Protein AF-A0A1V9Y8X6-F1 (afdb_monomer_lite)

Organism: NCBI:txid74557

Secondary structure (DSSP, 8-state):
------------------------EEPPHHHHHHHH-TTTS--SS-EEEEEE-TT-HHHHHHHHHHHHHHHHTTTTSEEEEEETTT-HHHHHHTT--SSSEEEEEETTEEEE--S--SHHHHHHHHHTGGGGS-EEEPPPP--HHHHHHHHHHHHHHHHHHHHHH-TTHHHHHHHHHHHHHHHS----GGG-EE----HHHHHHHTT----SSSTTTHHHHSGGGHHHHHHHHHHHHHHT-SEEE-S-TT-SGGGT--HHHHHHHHHHHHHHHHHHHHHTT-TT-EEEEEE--SS-TT-GGGPPPHHHHHHHHHHHHHHHTTT-SEEEEEEE-SHHHHHHHHHHHGGGT--EEEEEPBPTTSSBTTS--HHHHHHHHHHH-TTEEEEEEESS-HHHHHHHHHT--HHHHHHHHHTT-EEEEEE--BPPPPTT--STT-SSPPPB-TT--HHHHHHHHHHHHHTT--EEEE-TT--HHHHHHHHHHHHHT-

Radius of gyration: 29.27 Å; chains: 1; bounding box: 78×82×80 Å

InterPro domains:
  IPR003726 Homocysteine-binding domain [PF02574] (193-485)
  IPR003726 Homocysteine-binding domain [PS50970] (181-486)
  IPR013766 Thioredoxin domain [PF00085] (43-126)
  IPR013766 Thioredoxin domain [PS51352] (10-164)
  IPR017937 Thioredoxin, conserved site [PS00194] (48-66)
  IPR036249 Thioredoxin-like superfamily [SSF52833] (45-126)
  IPR036589 Homocysteine-binding domain superfamily [G3DSA:3.20.20.330] (180-484)
  IPR036589 Homocysteine-binding domain superfamily [SSF82282] (190-488)

Sequence (490 aa):
MQPHSSIYLRSVHTFAPLLSFIDIHAFLADSFEHLTQAATGATTGDWLVEFYAPWCGHCKHLAPVYEEVAQELHGSVNVAKVDVTAHATLGKRFDIKGFPTILFFHKGSMYEYSNSRTKEALVEYATGGYASGVKKAVPGVPTLFDGLNQHVQVVQKDLKTLLGTKKNALLQLIIFKFIKTMTSPVINYRDVLLLDGGTGEELMQLGLPDDRKTWSAYALVHPEYNDLVRQVHQSFFEAGSQYVTCNNYTVTAQSGFSDAEIEKYTKLAGAIAVESRAAAKTPNAKILGSLPPLTESYRPDLVLPAEKAVPVYTHIANALASYVDVFAAETMSCIREAIMAIDGVKHLNKPIFVSFTLGKDGALRSGESVDLAIRTVINHSTLVQGVLFNCCEPEIITTAFSNFSPELRNELKAKNVRWGAYANALTPVPEGWTLSGAETSQPLREDMTPESYIAYVDAWIQHGATLIGGCCAIGPKHIAAIRAFLASKN

Foldseek 3Di:
DDDDDDDDDDDDDDDDDDDDDLPQDEDDPVVCCVAQVLQVLPGPAKEKEWEAAPPDPVCVVLVVLLSVLSVVCPPPYHYYYYHCVNVVLVCVQVVPPDPGWIWIGHRQKIFTDDDDSGNVSSNVCRNPVSVVGDIDGRGDNCDPVNVVVVVVVVCVVVVVVQVVPDPCSVVVVVVVVVVCVVPQPDQQLVLAAEAEAALLVQLVVVPDDCPLLCSLLSLLVDVVNVVSLLVQLLLLVVLPHLEYEQSLQNLAVQSPDDLVSSLRSLLSSLVSNQVSCVVSVPVRRFYEYEDYQRHFLLCPVPHDDLVPLLVRLLSSCVSNLVRGQEYEHESHQDLRNQLSNCSSCVVSLHAYAYEAEADPVLARSVNHRPLCSLVSNVVSDLSHQEYEYEPFALVSRLVNLVPDDPVSVVVCVVSNHAYEYAYEQFDGDDPPDGSNPDPDDGHGNPCPDLVNVLVSVVSNSSSVHRYYYHYHPCGSNNSSSNVVVSVVVD

pLDDT: mean 83.46, std 19.53, range [22.91, 98.88]

Structure (mmCIF, N/CA/C/O backbone):
data_AF-A0A1V9Y8X6-F1
#
_entry.id   AF-A0A1V9Y8X6-F1
#
loop_
_atom_site.group_PDB
_atom_site.id
_atom_site.type_symbol
_atom_site.label_atom_id
_atom_site.label_alt_id
_atom_site.label_comp_id
_atom_site.label_asym_id
_atom_site.label_entity_id
_atom_site.label_seq_id
_atom_site.pdbx_PDB_ins_code
_atom_site.Cartn_x
_atom_site.Cartn_y
_atom_site.Cartn_z
_atom_site.occupancy
_atom_site.B_iso_or_equiv
_atom_site.auth_seq_id
_atom_site.auth_comp_id
_atom_site.auth_asym_id
_atom_site.auth_atom_id
_atom_site.pdbx_PDB_model_num
ATOM 1 N N . MET A 1 1 ? 42.277 59.947 19.082 1.00 41.97 1 MET A N 1
ATOM 2 C CA . MET A 1 1 ? 41.385 60.964 18.487 1.00 41.97 1 MET A CA 1
ATOM 3 C C . MET A 1 1 ? 40.638 60.329 17.331 1.00 41.97 1 MET A C 1
ATOM 5 O O . MET A 1 1 ? 41.209 60.238 16.259 1.00 41.97 1 MET A O 1
ATOM 9 N N . GLN A 1 2 ? 39.403 59.882 17.540 1.00 27.78 2 GLN A N 1
ATOM 10 C CA . GLN A 1 2 ? 38.395 59.865 16.481 1.00 27.78 2 GLN A CA 1
ATOM 11 C C . GLN A 1 2 ? 37.008 60.044 17.117 1.00 27.78 2 GLN A C 1
ATOM 13 O O . GLN A 1 2 ? 36.765 59.452 18.171 1.00 27.78 2 GLN A O 1
ATOM 18 N N . PRO A 1 3 ? 36.152 60.907 16.548 1.00 34.25 3 PRO A N 1
ATOM 19 C CA . PRO A 1 3 ? 34.876 61.289 17.133 1.00 34.25 3 PRO A CA 1
ATOM 20 C C . PRO A 1 3 ? 33.666 60.737 16.346 1.00 34.25 3 PRO A C 1
ATOM 22 O O . PRO A 1 3 ? 33.840 60.270 15.229 1.00 34.25 3 PRO A O 1
ATOM 25 N N . HIS A 1 4 ? 32.468 60.893 16.939 1.00 27.69 4 HIS A N 1
ATOM 26 C CA . HIS A 1 4 ? 31.128 61.085 16.329 1.00 27.69 4 HIS A CA 1
ATOM 27 C C . HIS A 1 4 ? 30.610 60.077 15.264 1.00 27.69 4 HIS A C 1
ATOM 29 O O . HIS A 1 4 ? 31.296 59.752 14.315 1.00 27.69 4 HIS A O 1
ATOM 35 N N . SER A 1 5 ? 29.347 59.632 15.210 1.00 25.14 5 SER A N 1
ATOM 36 C CA . SER A 1 5 ? 28.172 59.647 16.097 1.00 25.14 5 SER A CA 1
ATOM 37 C C . SER A 1 5 ? 26.983 58.972 15.365 1.00 25.14 5 SER A C 1
ATOM 39 O O . SER A 1 5 ? 26.833 59.184 14.169 1.00 25.14 5 SER A O 1
ATOM 41 N N . SER A 1 6 ? 26.101 58.308 16.133 1.00 23.86 6 SER A N 1
ATOM 42 C CA . SER A 1 6 ? 24.632 58.145 15.955 1.00 23.86 6 SER A CA 1
ATOM 43 C C . SER A 1 6 ? 24.027 57.239 14.850 1.00 23.86 6 SER A C 1
ATOM 45 O O . SER A 1 6 ? 24.286 57.436 13.670 1.00 23.86 6 SER A O 1
ATOM 47 N N . ILE A 1 7 ? 23.105 56.329 15.239 1.00 26.86 7 ILE A N 1
ATOM 48 C CA . ILE A 1 7 ? 21.626 56.384 15.015 1.00 26.86 7 ILE A CA 1
ATOM 49 C C . ILE A 1 7 ? 20.941 55.025 15.377 1.00 26.86 7 ILE A C 1
ATOM 51 O O . ILE A 1 7 ? 21.193 54.004 14.754 1.00 26.86 7 ILE A O 1
ATOM 55 N N . TYR A 1 8 ? 20.071 55.077 16.404 1.00 23.17 8 TYR A N 1
ATOM 56 C CA . TYR A 1 8 ? 18.757 54.427 16.678 1.00 23.17 8 TYR A CA 1
ATOM 57 C C . TYR A 1 8 ? 18.367 52.940 16.390 1.00 23.17 8 TYR A C 1
ATOM 59 O O . TYR A 1 8 ? 18.378 52.496 15.252 1.00 23.17 8 TYR A O 1
ATOM 67 N N . LEU A 1 9 ? 17.731 52.343 17.437 1.00 22.91 9 LEU A N 1
ATOM 68 C CA . LEU A 1 9 ? 16.597 51.361 17.511 1.00 22.91 9 LEU A CA 1
ATOM 69 C C . LEU A 1 9 ? 16.827 49.939 16.933 1.00 22.91 9 LEU A C 1
ATOM 71 O O . LEU A 1 9 ? 17.309 49.797 15.828 1.00 22.91 9 LEU A O 1
ATOM 75 N N . ARG A 1 10 ? 16.462 48.802 17.554 1.00 23.50 10 ARG A N 1
ATOM 76 C CA . ARG A 1 10 ? 15.373 48.437 18.483 1.00 23.50 10 ARG A CA 1
ATOM 77 C C . ARG A 1 10 ? 15.697 47.093 19.178 1.00 23.50 10 ARG A C 1
ATOM 79 O O . ARG A 1 10 ? 16.227 46.194 18.545 1.00 23.50 10 ARG A O 1
ATOM 86 N N . SER A 1 11 ? 15.277 46.989 20.441 1.00 25.45 11 SER A N 1
ATOM 87 C CA . SER A 1 11 ? 14.889 45.805 21.238 1.00 25.45 11 SER A CA 1
ATOM 88 C C . SER A 1 11 ? 15.494 44.422 20.924 1.00 25.45 11 SER A C 1
ATOM 90 O O . SER A 1 11 ? 15.042 43.738 20.010 1.00 25.45 11 SER A O 1
ATOM 92 N N . VAL A 1 12 ? 16.364 43.937 21.819 1.00 25.12 12 VAL A N 1
ATOM 93 C CA . VAL A 1 12 ? 16.477 42.503 22.133 1.00 25.12 12 VAL A CA 1
ATOM 94 C C . VAL A 1 12 ? 16.492 42.365 23.657 1.00 25.12 12 VAL A C 1
ATOM 96 O O . VAL A 1 12 ? 17.463 42.718 24.322 1.00 25.12 12 VAL A O 1
ATOM 99 N N . HIS A 1 13 ? 15.380 41.908 24.230 1.00 26.78 13 HIS A N 1
ATOM 100 C CA . HIS A 1 13 ? 15.375 41.324 25.567 1.00 26.78 13 HIS A CA 1
ATOM 101 C C . HIS A 1 13 ? 15.799 39.867 25.436 1.00 26.78 13 HIS A C 1
ATOM 103 O O . HIS A 1 13 ? 14.997 39.032 25.028 1.00 26.78 13 HIS A O 1
ATOM 109 N N . THR A 1 14 ? 17.034 39.556 25.815 1.00 26.22 14 THR A N 1
ATOM 110 C CA . THR A 1 14 ? 17.428 38.184 26.139 1.00 26.22 14 THR A CA 1
ATOM 111 C C . THR A 1 14 ? 18.335 38.176 27.360 1.00 26.22 14 THR A C 1
ATOM 113 O O . THR A 1 14 ? 19.474 38.625 27.306 1.00 26.22 14 THR A O 1
ATOM 116 N N . PHE A 1 15 ? 17.745 37.650 28.434 1.00 26.89 15 PHE A N 1
ATOM 117 C CA . PHE A 1 15 ? 18.320 36.753 29.433 1.00 26.89 15 PHE A CA 1
ATOM 118 C C . PHE A 1 15 ? 19.597 37.175 30.168 1.00 26.89 15 PHE A C 1
ATOM 120 O O . PHE A 1 15 ? 20.715 37.074 29.670 1.00 26.89 15 PHE A O 1
ATOM 127 N N . ALA A 1 16 ? 19.393 37.516 31.442 1.00 25.55 16 ALA A N 1
ATOM 128 C CA . ALA A 1 16 ? 20.394 37.347 32.482 1.00 25.55 16 ALA A CA 1
ATOM 129 C C . ALA A 1 16 ? 20.558 35.846 32.839 1.00 25.55 16 ALA A C 1
ATOM 131 O O . ALA A 1 16 ? 19.582 35.094 32.753 1.00 25.55 16 ALA A O 1
ATOM 132 N N . PRO A 1 17 ? 21.769 35.418 33.239 1.00 41.62 17 PRO A N 1
ATOM 133 C CA . PRO A 1 17 ? 22.137 34.028 33.501 1.00 41.62 17 PRO A CA 1
ATOM 134 C C . PRO A 1 17 ? 22.011 33.663 34.990 1.00 41.62 17 PRO A C 1
ATOM 136 O O . PRO A 1 17 ? 22.131 34.541 35.838 1.00 41.62 17 PRO A O 1
ATOM 139 N N . LEU A 1 18 ? 21.854 32.372 35.305 1.00 26.02 18 LEU A N 1
ATOM 140 C CA . LEU A 1 18 ? 22.734 31.596 36.202 1.00 26.02 18 LEU A CA 1
ATOM 141 C C . LEU A 1 18 ? 22.110 30.235 36.539 1.00 26.02 18 LEU A C 1
ATOM 143 O O . LEU A 1 18 ? 20.980 30.125 37.002 1.00 26.02 18 LEU A O 1
ATOM 147 N N . LEU A 1 19 ? 22.907 29.209 36.273 1.00 27.36 19 LEU A N 1
ATOM 148 C CA . LEU A 1 19 ? 22.675 27.798 36.525 1.00 27.36 19 LEU A CA 1
ATOM 149 C C . LEU A 1 19 ? 22.726 27.484 38.026 1.00 27.36 19 LEU A C 1
ATOM 151 O O . LEU A 1 19 ? 23.742 27.736 38.669 1.00 27.36 19 LEU A O 1
ATOM 155 N N . SER A 1 20 ? 21.690 26.819 38.535 1.00 25.95 20 SER A N 1
ATOM 156 C CA . SER A 1 20 ? 21.808 25.831 39.612 1.00 25.95 20 SER A CA 1
ATOM 157 C C . SER A 1 20 ? 21.184 24.533 39.097 1.00 25.95 20 SER A C 1
ATOM 159 O O . SER A 1 20 ? 19.965 24.372 39.115 1.00 25.95 20 SER A O 1
ATOM 161 N N . PHE A 1 21 ? 22.023 23.653 38.549 1.00 33.25 21 PHE A N 1
ATOM 162 C CA . PHE A 1 21 ? 21.646 22.306 38.122 1.00 33.25 21 PHE A CA 1
ATOM 163 C C . PHE A 1 21 ? 21.216 21.487 39.347 1.00 33.25 21 PHE A C 1
ATOM 165 O O . PHE A 1 21 ? 22.053 21.087 40.152 1.00 33.25 21 PHE A O 1
ATOM 172 N N . ILE A 1 22 ? 19.912 21.251 39.477 1.00 34.66 22 ILE A N 1
ATOM 173 C CA . ILE A 1 22 ? 19.323 20.185 40.292 1.00 34.66 22 ILE A CA 1
ATOM 174 C C . ILE A 1 22 ? 18.323 19.509 39.353 1.00 34.66 22 ILE A C 1
ATOM 176 O O . ILE A 1 22 ? 17.191 19.969 39.211 1.00 34.66 22 ILE A O 1
ATOM 180 N N . ASP A 1 23 ? 18.761 18.476 38.632 1.00 41.31 23 ASP A N 1
ATOM 181 C CA . ASP A 1 23 ? 17.928 17.803 37.632 1.00 41.31 23 ASP A CA 1
ATOM 182 C C . ASP A 1 23 ? 16.922 16.853 38.302 1.00 41.31 23 ASP A C 1
ATOM 184 O O . ASP A 1 23 ? 17.037 15.626 38.244 1.00 41.31 23 ASP A O 1
ATOM 188 N N . ILE A 1 24 ? 15.876 17.418 38.914 1.00 47.69 24 ILE A N 1
ATOM 189 C CA . ILE A 1 24 ? 14.621 16.676 39.047 1.00 47.69 24 ILE A CA 1
ATOM 190 C C . ILE A 1 24 ? 14.026 16.580 37.654 1.00 47.69 24 ILE A C 1
ATOM 192 O O . ILE A 1 24 ? 13.444 17.534 37.134 1.00 47.69 24 ILE A O 1
ATOM 196 N N . HIS A 1 25 ? 14.144 15.402 37.060 1.00 53.25 25 HIS A N 1
ATOM 197 C CA . HIS A 1 25 ? 13.552 15.140 35.767 1.00 53.25 25 HIS A CA 1
ATOM 198 C C . HIS A 1 25 ? 12.028 15.049 35.937 1.00 53.25 25 HIS A C 1
ATOM 200 O O . HIS A 1 25 ? 11.502 14.117 36.549 1.00 53.25 25 HIS A O 1
ATOM 206 N N . ALA A 1 26 ? 11.304 16.048 35.433 1.00 47.97 26 ALA A N 1
ATOM 207 C CA . ALA A 1 26 ? 9.865 15.943 35.230 1.00 47.97 26 ALA A CA 1
ATOM 208 C C . ALA A 1 26 ? 9.630 15.093 33.973 1.00 47.97 26 ALA A C 1
ATOM 210 O O . ALA A 1 26 ? 10.068 15.473 32.886 1.00 47.97 26 ALA A O 1
ATOM 211 N N . PHE A 1 27 ? 8.984 13.934 34.112 1.00 54.03 27 PHE A N 1
ATOM 212 C CA . PHE A 1 27 ? 8.776 13.020 32.984 1.00 54.03 27 PHE A CA 1
ATOM 213 C C . PHE A 1 27 ? 7.424 13.209 32.299 1.00 54.03 27 PHE A C 1
ATOM 215 O O . PHE A 1 27 ? 6.393 13.347 32.958 1.00 54.03 27 PHE A O 1
ATOM 222 N N . LEU A 1 28 ? 7.454 13.131 30.966 1.00 49.69 28 LEU A N 1
ATOM 223 C CA . LEU A 1 28 ? 6.303 12.817 30.125 1.00 49.69 28 LEU A CA 1
ATOM 224 C C . LEU A 1 28 ? 6.132 11.287 30.111 1.00 49.69 28 LEU A C 1
ATOM 226 O O . LEU A 1 28 ? 7.117 10.557 30.226 1.00 49.69 28 LEU A O 1
ATOM 230 N N . ALA A 1 29 ? 4.908 10.776 29.953 1.00 49.16 29 ALA A N 1
ATOM 231 C CA . ALA A 1 29 ? 4.655 9.327 29.883 1.00 49.16 29 ALA A CA 1
ATOM 232 C C . ALA A 1 29 ? 5.558 8.594 28.866 1.00 49.16 29 ALA A C 1
ATOM 234 O O . ALA A 1 29 ? 5.981 7.470 29.132 1.00 49.16 29 ALA A O 1
ATOM 235 N N . ASP A 1 30 ? 5.912 9.260 27.764 1.00 47.03 30 ASP A N 1
ATOM 236 C CA . ASP A 1 30 ? 6.762 8.716 26.699 1.00 47.03 30 ASP A CA 1
ATOM 237 C C . ASP A 1 30 ? 8.244 8.611 27.109 1.00 47.03 30 ASP A C 1
ATOM 239 O O . ASP A 1 30 ? 8.976 7.769 26.590 1.00 47.03 30 ASP A O 1
ATOM 243 N N . SER A 1 31 ? 8.696 9.412 28.085 1.00 57.00 31 SER A N 1
ATOM 244 C CA . SER A 1 31 ? 10.070 9.365 28.602 1.00 57.00 31 SER A CA 1
ATOM 245 C C . SER A 1 31 ? 10.233 8.489 29.846 1.00 57.00 31 SER A C 1
ATOM 247 O O . SER A 1 31 ? 11.352 8.062 30.130 1.00 57.00 31 SER A O 1
ATOM 249 N N . PHE A 1 32 ? 9.145 8.153 30.553 1.00 66.56 32 PHE A N 1
ATOM 250 C CA . PHE A 1 32 ? 9.204 7.298 31.745 1.00 66.56 32 PHE A CA 1
ATOM 251 C C . PHE A 1 32 ? 9.807 5.922 31.432 1.00 66.56 32 PHE A C 1
ATOM 253 O O . PHE A 1 32 ? 10.738 5.497 32.110 1.00 66.56 32 PHE A O 1
ATOM 260 N N . GLU A 1 33 ? 9.329 5.229 30.393 1.00 66.75 33 GLU A N 1
ATOM 261 C CA . GLU A 1 33 ? 9.860 3.905 30.027 1.00 66.75 33 GLU A CA 1
ATOM 262 C C . GLU A 1 33 ? 11.242 3.981 29.380 1.00 66.75 33 GLU A C 1
ATOM 264 O O . GLU A 1 33 ? 12.094 3.147 29.677 1.00 66.75 33 GLU A O 1
ATOM 269 N N . HIS A 1 34 ? 11.494 5.004 28.559 1.00 59.00 34 HIS A N 1
ATOM 270 C CA . HIS A 1 34 ? 12.806 5.227 27.950 1.00 59.00 34 HIS A CA 1
ATOM 271 C C . HIS A 1 34 ? 13.906 5.399 29.010 1.00 59.00 34 HIS A C 1
ATOM 273 O O . HIS A 1 34 ? 15.021 4.907 28.841 1.00 59.00 34 HIS A O 1
ATOM 279 N N . LEU A 1 35 ? 13.593 6.084 30.114 1.00 58.94 35 LEU A N 1
ATOM 280 C CA . LEU A 1 35 ? 14.576 6.436 31.137 1.00 58.94 35 LEU A CA 1
ATOM 281 C C . LEU A 1 35 ? 14.629 5.425 32.280 1.00 58.94 35 LEU A C 1
ATOM 283 O O . LEU A 1 35 ? 15.723 5.068 32.710 1.00 58.94 35 LEU A O 1
ATOM 287 N N . THR A 1 36 ? 13.485 4.911 32.738 1.00 63.00 36 THR A N 1
ATOM 288 C CA . THR A 1 36 ? 13.462 3.948 33.849 1.00 63.00 36 THR A CA 1
ATOM 289 C C . THR A 1 36 ? 13.672 2.510 33.394 1.00 63.00 36 THR A C 1
ATOM 291 O O . THR A 1 36 ? 14.211 1.729 34.171 1.00 63.00 36 THR A O 1
ATOM 294 N N . GLN A 1 37 ? 13.243 2.138 32.177 1.00 65.06 37 GLN A N 1
ATOM 295 C CA . GLN A 1 37 ? 13.151 0.748 31.694 1.00 65.06 37 GLN A CA 1
ATOM 296 C C . GLN A 1 37 ? 12.546 -0.208 32.742 1.00 65.06 37 GLN A C 1
ATOM 298 O O . GLN A 1 37 ? 12.930 -1.376 32.868 1.00 65.06 37 GLN A O 1
ATOM 303 N N . ALA A 1 38 ? 11.608 0.305 33.547 1.00 60.81 38 ALA A N 1
ATOM 304 C CA . ALA A 1 38 ? 11.193 -0.332 34.791 1.00 60.81 38 ALA A CA 1
ATOM 305 C C . ALA A 1 38 ? 10.580 -1.724 34.566 1.00 60.81 38 ALA A C 1
ATOM 307 O O . ALA A 1 38 ? 10.776 -2.617 35.389 1.00 60.81 38 ALA A O 1
ATOM 308 N N . ALA A 1 39 ? 9.866 -1.929 33.453 1.00 57.19 39 ALA A N 1
ATOM 309 C CA . ALA A 1 39 ? 9.215 -3.203 33.145 1.00 57.19 39 ALA A CA 1
ATOM 310 C C . ALA A 1 39 ? 10.154 -4.282 32.582 1.00 57.19 39 ALA A C 1
ATOM 312 O O . ALA A 1 39 ? 9.857 -5.466 32.723 1.00 57.19 39 ALA A O 1
ATOM 313 N N . THR A 1 40 ? 11.270 -3.910 31.950 1.00 54.97 40 THR A N 1
ATOM 314 C CA . THR A 1 40 ? 12.208 -4.872 31.337 1.00 54.97 40 THR A CA 1
ATOM 315 C C . THR A 1 40 ? 13.311 -5.305 32.302 1.00 54.97 40 THR A C 1
ATOM 317 O O . THR A 1 40 ? 13.999 -6.293 32.055 1.00 54.97 40 THR A O 1
ATOM 320 N N . GLY A 1 41 ? 13.488 -4.574 33.408 1.00 55.81 41 GLY A N 1
ATOM 321 C CA . GLY A 1 41 ? 14.538 -4.824 34.395 1.00 55.81 41 GLY A CA 1
ATOM 322 C C . GLY A 1 41 ? 15.930 -4.354 33.965 1.00 55.81 41 GLY A C 1
ATOM 323 O O . GLY A 1 41 ? 16.857 -4.448 34.766 1.00 55.81 41 GLY A O 1
ATOM 324 N N . ALA A 1 42 ? 16.068 -3.793 32.760 1.00 53.75 42 ALA A N 1
ATOM 325 C CA . ALA A 1 42 ? 17.279 -3.146 32.256 1.00 53.75 42 ALA A CA 1
ATOM 326 C C . ALA A 1 42 ? 17.351 -1.671 32.699 1.00 53.75 42 ALA A C 1
ATOM 328 O O . ALA A 1 42 ? 17.668 -0.776 31.918 1.00 53.75 42 ALA A O 1
ATOM 329 N N . THR A 1 43 ? 16.998 -1.400 33.958 1.00 61.41 43 THR A N 1
ATOM 330 C CA . THR A 1 43 ? 16.906 -0.033 34.472 1.00 61.41 43 THR A CA 1
ATOM 331 C C . THR A 1 43 ? 18.267 0.662 34.404 1.00 61.41 43 THR A C 1
ATOM 333 O O . THR A 1 43 ? 19.309 0.049 34.635 1.00 61.41 43 THR A O 1
ATOM 336 N N . THR A 1 44 ? 18.279 1.964 34.120 1.00 62.00 44 THR A N 1
ATOM 337 C CA . THR A 1 44 ? 19.491 2.815 34.090 1.00 62.00 44 THR A CA 1
ATOM 338 C C . THR A 1 44 ? 20.067 3.100 35.494 1.00 62.00 44 THR A C 1
ATOM 340 O O . THR A 1 44 ? 20.703 4.124 35.726 1.00 62.00 44 THR A O 1
ATOM 343 N N . GLY A 1 45 ? 19.823 2.207 36.456 1.00 79.25 45 GLY A N 1
ATOM 344 C CA . GLY A 1 45 ? 20.058 2.396 37.888 1.00 79.25 45 GLY A CA 1
ATOM 345 C C . GLY A 1 45 ? 18.784 2.214 38.714 1.00 79.25 45 GLY A C 1
ATOM 346 O O . GLY A 1 45 ? 17.739 1.817 38.190 1.00 79.25 45 GLY A O 1
ATOM 347 N N . ASP A 1 46 ? 18.884 2.496 40.010 1.00 89.38 46 ASP A N 1
ATOM 348 C CA . ASP A 1 46 ? 17.754 2.475 40.943 1.00 89.38 46 ASP A CA 1
ATOM 349 C C . ASP A 1 46 ? 16.988 3.800 40.879 1.00 89.38 46 ASP A C 1
ATOM 351 O O . ASP A 1 46 ? 17.592 4.855 40.672 1.00 89.38 46 ASP A O 1
ATOM 355 N N . TRP A 1 47 ? 15.662 3.756 41.039 1.00 91.50 47 TRP A N 1
ATOM 356 C CA . TRP A 1 47 ? 14.800 4.934 40.881 1.00 91.50 47 TRP A CA 1
ATOM 357 C C . TRP A 1 47 ? 13.857 5.131 42.064 1.00 91.50 47 TRP A C 1
ATOM 359 O O . TRP A 1 47 ? 13.109 4.223 42.410 1.00 91.50 47 TRP A O 1
ATOM 369 N N . LEU A 1 48 ? 13.814 6.344 42.615 1.00 93.50 48 LEU A N 1
ATOM 370 C CA . LEU A 1 48 ? 12.814 6.804 43.577 1.00 93.50 48 LEU A CA 1
ATOM 371 C C . LEU A 1 48 ? 11.867 7.797 42.885 1.00 93.50 48 LEU A C 1
ATOM 373 O O . LEU A 1 48 ? 12.263 8.910 42.527 1.00 93.50 48 LEU A O 1
ATOM 377 N N . VAL A 1 49 ? 10.612 7.401 42.673 1.00 93.56 49 VAL A N 1
ATOM 378 C CA . VAL A 1 49 ? 9.653 8.161 41.856 1.00 93.56 49 VAL A CA 1
ATOM 379 C C . VAL A 1 49 ? 8.440 8.598 42.671 1.00 93.56 49 VAL A C 1
ATOM 381 O O . VAL A 1 49 ? 7.723 7.765 43.227 1.00 93.56 49 VAL A O 1
ATOM 384 N N . GLU A 1 50 ? 8.162 9.902 42.672 1.00 93.75 50 GLU A N 1
ATOM 385 C CA . GLU A 1 50 ? 6.938 10.490 43.215 1.00 93.75 50 GLU A CA 1
ATOM 386 C C . GLU A 1 50 ? 5.863 10.585 42.125 1.00 93.75 50 GLU A C 1
ATOM 388 O O . GLU A 1 50 ? 6.023 11.280 41.125 1.00 93.75 50 GLU A O 1
ATOM 393 N N . PHE A 1 51 ? 4.718 9.952 42.345 1.00 93.56 51 PHE A N 1
ATOM 394 C CA . PHE A 1 51 ? 3.499 10.172 41.575 1.00 93.56 51 PHE A CA 1
ATOM 395 C C . PHE A 1 51 ? 2.670 11.254 42.271 1.00 93.56 51 PHE A C 1
ATOM 397 O O . PHE A 1 51 ? 2.219 11.066 43.408 1.00 93.56 51 PHE A O 1
ATOM 404 N N . TYR A 1 52 ? 2.473 12.389 41.597 1.00 92.25 52 TYR A N 1
ATOM 405 C CA . TYR A 1 52 ? 1.866 13.588 42.175 1.00 92.25 52 TYR A CA 1
ATOM 406 C C . TYR A 1 52 ? 0.755 14.183 41.299 1.00 92.25 52 TYR A C 1
ATOM 408 O O . TYR A 1 52 ? 0.555 13.799 40.146 1.00 92.25 52 TYR A O 1
ATOM 416 N N . ALA A 1 53 ? 0.028 15.146 41.875 1.00 89.12 53 ALA A N 1
ATOM 417 C CA . ALA A 1 53 ? -0.918 16.004 41.169 1.00 89.12 53 ALA A CA 1
ATOM 418 C C . ALA A 1 53 ? -0.638 17.488 41.497 1.00 89.12 53 ALA A C 1
ATOM 420 O O . ALA A 1 53 ? -0.468 17.809 42.679 1.00 89.12 53 ALA A O 1
ATOM 421 N N . PRO A 1 54 ? -0.646 18.421 40.520 1.00 84.00 54 PRO A N 1
ATOM 422 C CA . PRO A 1 54 ? -0.263 19.825 40.734 1.00 84.00 54 PRO A CA 1
ATOM 423 C C . PRO A 1 54 ? -1.136 20.578 41.740 1.00 84.00 54 PRO A C 1
ATOM 425 O O . PRO A 1 54 ? -0.712 21.562 42.345 1.00 84.00 54 PRO A O 1
ATOM 428 N N . TRP A 1 55 ? -2.377 20.134 41.925 1.00 86.94 55 TRP A N 1
ATOM 429 C CA . TRP A 1 55 ? -3.331 20.720 42.863 1.00 86.94 55 TRP A CA 1
ATOM 430 C C . TRP A 1 55 ? -3.269 20.094 44.265 1.00 86.94 55 TRP A C 1
ATOM 432 O O . TRP A 1 55 ? -3.883 20.626 45.188 1.00 86.94 55 TRP A O 1
ATOM 442 N N . CYS A 1 56 ? -2.524 19.002 44.467 1.00 92.38 56 CYS A N 1
ATOM 443 C CA . CYS A 1 56 ? -2.472 18.313 45.753 1.00 92.38 56 CYS A CA 1
ATOM 444 C C . CYS A 1 56 ? -1.627 19.086 46.775 1.00 92.38 56 CYS A C 1
ATOM 446 O O . CYS A 1 56 ? -0.425 19.286 46.594 1.00 92.38 56 CYS A O 1
ATOM 448 N N . GLY A 1 57 ? -2.249 19.473 47.894 1.00 89.31 57 GLY A N 1
ATOM 449 C CA . GLY A 1 57 ? -1.561 20.150 48.992 1.00 89.31 57 GLY A CA 1
ATOM 450 C C . GLY A 1 57 ? -0.393 19.333 49.551 1.00 89.31 57 GLY A C 1
ATOM 451 O O . GLY A 1 57 ? 0.687 19.880 49.731 1.00 89.31 57 GLY A O 1
ATOM 452 N N . HIS A 1 58 ? -0.558 18.026 49.772 1.00 92.31 58 HIS A N 1
ATOM 453 C CA . HIS A 1 58 ? 0.512 17.178 50.316 1.00 92.31 58 HIS A CA 1
ATOM 454 C C . HIS A 1 58 ? 1.725 17.058 49.381 1.00 92.31 58 HIS A C 1
ATOM 456 O O . HIS A 1 58 ? 2.848 17.060 49.872 1.00 92.31 58 HIS A O 1
ATOM 462 N N . CYS A 1 59 ? 1.519 17.015 48.060 1.00 92.56 59 CYS A N 1
ATOM 463 C CA . CYS A 1 59 ? 2.610 17.029 47.078 1.00 92.56 59 CYS A CA 1
ATOM 464 C C . CYS A 1 59 ? 3.383 18.348 47.123 1.00 92.56 59 CYS A C 1
ATOM 466 O O . CYS A 1 59 ? 4.607 18.352 47.145 1.00 92.56 59 CYS A O 1
ATOM 468 N N . LYS A 1 60 ? 2.675 19.482 47.222 1.00 89.81 60 LYS A N 1
ATOM 469 C CA . LYS A 1 60 ? 3.319 20.800 47.345 1.00 89.81 60 LYS A CA 1
ATOM 470 C C . LYS A 1 60 ? 4.176 20.921 48.605 1.00 89.81 60 LYS A C 1
ATOM 472 O O . LYS A 1 60 ? 5.233 21.533 48.547 1.00 89.81 60 LYS A O 1
ATOM 477 N N . HIS A 1 61 ? 3.735 20.339 49.723 1.00 91.81 61 HIS A N 1
ATOM 478 C CA . HIS A 1 61 ? 4.524 20.314 50.961 1.00 91.81 61 HIS A CA 1
ATOM 479 C C . HIS A 1 61 ? 5.719 19.354 50.878 1.00 91.81 61 HIS A C 1
ATOM 481 O O . HIS A 1 61 ? 6.738 19.610 51.510 1.00 91.81 61 HIS A O 1
ATOM 487 N N . LEU A 1 62 ? 5.601 18.261 50.116 1.00 93.62 62 LEU A N 1
ATOM 488 C CA . LEU A 1 62 ? 6.679 17.291 49.919 1.00 93.62 62 LEU A CA 1
ATOM 489 C C . LEU A 1 62 ? 7.761 17.800 48.959 1.00 93.62 62 LEU A C 1
ATOM 491 O O . LEU A 1 62 ? 8.930 17.504 49.175 1.00 93.62 62 LEU A O 1
ATOM 495 N N . ALA A 1 63 ? 7.390 18.576 47.939 1.00 90.31 63 ALA A N 1
ATOM 496 C CA . ALA A 1 63 ? 8.290 19.055 46.890 1.00 90.31 63 ALA A CA 1
ATOM 497 C C . ALA A 1 63 ? 9.660 19.582 47.382 1.00 90.31 63 ALA A C 1
ATOM 499 O O . ALA A 1 63 ? 10.663 19.074 46.883 1.00 90.31 63 ALA A O 1
ATOM 500 N N . PRO A 1 64 ? 9.757 20.505 48.368 1.00 92.06 64 PRO A N 1
ATOM 501 C CA . PRO A 1 64 ? 11.060 20.990 48.838 1.00 92.06 64 PRO A CA 1
ATOM 502 C C . PRO A 1 64 ? 11.900 19.893 49.510 1.00 92.06 64 PRO A C 1
ATOM 504 O O . PRO A 1 64 ? 13.099 19.798 49.279 1.00 92.06 64 PRO A O 1
ATOM 507 N N . VAL A 1 65 ? 11.273 19.004 50.286 1.00 93.25 65 VAL A N 1
ATOM 508 C CA . VAL A 1 65 ? 11.971 17.862 50.903 1.00 93.25 65 VAL A CA 1
ATOM 509 C C . VAL A 1 65 ? 12.453 16.888 49.827 1.00 93.25 65 VAL A C 1
ATOM 511 O O . VAL A 1 65 ? 13.553 16.353 49.912 1.00 93.25 65 VAL A O 1
ATOM 514 N N . TYR A 1 66 ? 11.642 16.667 48.792 1.00 93.44 66 TYR A N 1
ATOM 515 C CA . TYR A 1 66 ? 11.973 15.773 47.687 1.00 93.44 66 TYR A CA 1
ATOM 516 C C . TYR A 1 66 ? 13.134 16.311 46.831 1.00 93.44 66 TYR A C 1
ATOM 518 O O . TYR A 1 66 ? 13.947 15.532 46.338 1.00 93.44 66 TYR A O 1
ATOM 526 N N . GLU A 1 67 ? 13.263 17.638 46.719 1.00 87.50 67 GLU A N 1
ATOM 527 C CA . GLU A 1 67 ? 14.428 18.318 46.135 1.00 87.50 67 GLU A CA 1
ATOM 528 C C . GLU A 1 67 ? 15.713 18.075 46.927 1.00 87.50 67 GLU A C 1
ATOM 530 O O . GLU A 1 67 ? 16.738 17.732 46.337 1.00 87.50 67 GLU A O 1
ATOM 535 N N . GLU A 1 68 ? 15.662 18.161 48.255 1.00 89.19 68 GLU A N 1
ATOM 536 C CA . GLU A 1 68 ? 16.816 17.846 49.103 1.00 89.19 68 GLU A CA 1
ATOM 537 C C . GLU A 1 68 ? 17.210 16.361 49.033 1.00 89.19 68 GLU A C 1
ATOM 539 O O . GLU A 1 68 ? 18.395 16.029 49.069 1.00 89.19 68 GLU A O 1
ATOM 544 N N . VAL A 1 69 ? 16.233 15.458 48.902 1.00 91.94 69 VAL A N 1
ATOM 545 C CA . VAL A 1 69 ? 16.476 14.019 48.697 1.00 91.94 69 VAL A CA 1
ATOM 546 C C . VAL A 1 69 ? 17.147 13.762 47.347 1.00 91.94 69 VAL A C 1
ATOM 548 O O . VAL A 1 69 ? 18.098 12.986 47.281 1.00 91.94 69 VAL A O 1
ATOM 551 N N . ALA A 1 70 ? 16.696 14.428 46.279 1.00 88.75 70 ALA A N 1
ATOM 552 C CA . ALA A 1 70 ? 17.306 14.314 44.954 1.00 88.75 70 ALA A CA 1
ATOM 553 C C . ALA A 1 70 ? 18.774 14.762 44.946 1.00 88.75 70 ALA A C 1
ATOM 555 O O . ALA A 1 70 ? 19.605 14.127 44.300 1.00 88.75 70 ALA A O 1
ATOM 556 N N . GLN A 1 71 ? 19.101 15.821 45.692 1.00 86.50 71 GLN A N 1
ATOM 557 C CA . GLN A 1 71 ? 20.480 16.284 45.855 1.00 86.50 71 GLN A CA 1
ATOM 558 C C . GLN A 1 71 ? 21.343 15.275 46.618 1.00 86.50 71 GLN A C 1
ATOM 560 O O . GLN A 1 71 ? 22.450 14.974 46.183 1.00 86.50 71 GLN A O 1
ATOM 565 N N . GLU A 1 72 ? 20.838 14.738 47.731 1.00 90.25 72 GLU A N 1
ATOM 566 C CA . GLU A 1 72 ? 21.578 13.782 48.568 1.00 90.25 72 GLU A CA 1
ATOM 567 C C . GLU A 1 72 ? 21.863 12.468 47.827 1.00 90.25 72 GLU A C 1
ATOM 569 O O . GLU A 1 72 ? 22.939 11.891 47.951 1.00 90.25 72 GLU A O 1
ATOM 574 N N . LEU A 1 73 ? 20.895 11.996 47.038 1.00 88.88 73 LEU A N 1
ATOM 575 C CA . LEU A 1 73 ? 20.985 10.730 46.314 1.00 88.88 73 LEU A CA 1
ATOM 576 C C . LEU A 1 73 ? 21.684 10.850 44.953 1.00 88.88 73 LEU A C 1
ATOM 578 O O . LEU A 1 73 ? 21.890 9.830 44.287 1.00 88.88 73 LEU A O 1
ATOM 582 N N . HIS A 1 74 ? 22.081 12.058 44.543 1.00 85.81 74 HIS A N 1
ATOM 583 C CA . HIS A 1 74 ? 22.668 12.318 43.234 1.00 85.81 74 HIS A CA 1
ATOM 584 C C . HIS A 1 74 ? 23.869 11.399 42.942 1.00 85.81 74 HIS A C 1
ATOM 586 O O . HIS A 1 74 ? 24.845 11.346 43.688 1.00 85.81 74 HIS A O 1
ATOM 592 N N . GLY A 1 75 ? 23.797 10.669 41.825 1.00 79.94 75 GLY A N 1
ATOM 593 C CA . GLY A 1 75 ? 24.822 9.707 41.403 1.00 79.94 75 GLY A CA 1
ATOM 594 C C . GLY A 1 75 ? 24.732 8.320 42.055 1.00 79.94 75 GLY A C 1
ATOM 595 O O . GLY A 1 75 ? 25.483 7.435 41.656 1.00 79.94 75 GLY A O 1
ATOM 596 N N . SER A 1 76 ? 23.819 8.106 43.010 1.00 86.00 76 SER A N 1
ATOM 597 C CA . SER A 1 76 ? 23.581 6.801 43.653 1.00 86.00 76 SER A CA 1
ATOM 598 C C . SER A 1 76 ? 22.201 6.218 43.331 1.00 86.00 76 SER A C 1
ATOM 600 O O . SER A 1 76 ? 22.103 5.056 42.941 1.00 86.00 76 SER A O 1
ATOM 602 N N . VAL A 1 77 ? 21.146 7.029 43.433 1.00 88.38 77 VAL A N 1
ATOM 603 C CA . VAL A 1 77 ? 19.762 6.674 43.098 1.00 88.38 77 VAL A CA 1
ATOM 604 C C . VAL A 1 77 ? 19.166 7.821 42.293 1.00 88.38 77 VAL A C 1
ATOM 606 O O . VAL A 1 77 ? 19.285 8.987 42.665 1.00 88.38 77 VAL A O 1
ATOM 609 N N . ASN A 1 78 ? 18.495 7.496 41.194 1.00 88.00 78 ASN A N 1
ATOM 610 C CA . ASN A 1 78 ? 17.803 8.482 40.378 1.00 88.00 78 ASN A CA 1
ATOM 611 C C . ASN A 1 78 ? 16.499 8.908 41.067 1.00 88.00 78 ASN A C 1
ATOM 613 O O . ASN A 1 78 ? 15.696 8.061 41.458 1.00 88.00 78 ASN A O 1
ATOM 617 N N . VAL A 1 79 ? 16.252 10.212 41.192 1.00 88.62 79 VAL A N 1
ATOM 618 C CA . VAL A 1 79 ? 15.045 10.746 41.843 1.00 88.62 79 VAL A CA 1
ATOM 619 C C . VAL A 1 79 ? 14.194 11.500 40.827 1.00 88.62 79 VAL A C 1
ATOM 621 O O . VAL A 1 79 ? 14.694 12.353 40.097 1.00 88.62 79 VAL A O 1
ATOM 624 N N . ALA A 1 80 ? 12.900 11.185 40.770 1.00 88.00 80 ALA A N 1
ATOM 625 C CA . ALA A 1 80 ? 11.997 11.745 39.769 1.00 88.00 80 ALA A CA 1
ATOM 626 C C . ALA A 1 80 ? 10.584 11.995 40.289 1.00 88.00 80 ALA A C 1
ATOM 628 O O . ALA A 1 80 ? 10.163 11.425 41.298 1.00 88.00 80 ALA A O 1
ATOM 629 N N . LYS A 1 81 ? 9.831 12.812 39.545 1.00 88.31 81 LYS A N 1
ATOM 630 C CA . LYS A 1 81 ? 8.411 13.072 39.795 1.00 88.31 81 LYS A CA 1
ATOM 631 C C . LYS A 1 81 ? 7.581 12.976 38.514 1.00 88.31 81 LYS A C 1
ATOM 633 O O . LYS A 1 81 ? 8.027 13.368 37.437 1.00 88.31 81 LYS A O 1
ATOM 638 N N . VAL A 1 82 ? 6.360 12.472 38.649 1.00 84.94 82 VAL A N 1
ATOM 639 C CA . VAL A 1 82 ? 5.415 12.199 37.561 1.00 84.94 82 VAL A CA 1
ATOM 640 C C . VAL A 1 82 ? 4.071 12.848 37.870 1.00 84.94 82 VAL A C 1
ATOM 642 O O . VAL A 1 82 ? 3.422 12.504 38.861 1.00 84.94 82 VAL A O 1
ATOM 645 N N . ASP A 1 83 ? 3.624 13.742 36.987 1.00 84.62 83 ASP A N 1
ATOM 646 C CA . ASP A 1 83 ? 2.279 14.313 37.046 1.00 84.62 83 ASP A CA 1
ATOM 647 C C . ASP A 1 83 ? 1.253 13.321 36.478 1.00 84.62 83 ASP A C 1
ATOM 649 O O . ASP A 1 83 ? 1.095 13.158 35.266 1.00 84.62 83 ASP A O 1
ATOM 653 N N . VAL A 1 84 ? 0.510 12.663 37.365 1.00 84.25 84 VAL A N 1
ATOM 654 C CA . VAL A 1 84 ? -0.508 11.676 36.973 1.00 84.25 84 VAL A CA 1
ATOM 655 C C . VAL A 1 84 ? -1.763 12.337 36.390 1.00 84.25 84 VAL A C 1
ATOM 657 O O . VAL A 1 84 ? -2.548 11.672 35.716 1.00 84.25 84 VAL A O 1
ATOM 660 N N . THR A 1 85 ? -1.957 13.646 36.586 1.00 78.75 85 THR A N 1
ATOM 661 C CA . THR A 1 85 ? -3.085 14.381 35.988 1.00 78.75 85 THR A CA 1
ATOM 662 C C . THR A 1 85 ? -2.888 14.603 34.493 1.00 78.75 85 THR A C 1
ATOM 664 O O . THR A 1 85 ? -3.851 14.510 33.734 1.00 78.75 85 THR A O 1
ATOM 667 N N . ALA A 1 86 ? -1.640 14.797 34.060 1.00 72.94 86 ALA A N 1
ATOM 668 C CA . ALA A 1 86 ? -1.261 14.809 32.651 1.00 72.94 86 ALA A CA 1
ATOM 669 C C . ALA A 1 86 ? -1.101 13.387 32.072 1.00 72.94 86 ALA A C 1
ATOM 671 O O . ALA A 1 86 ? -1.234 13.189 30.865 1.00 72.94 86 ALA A O 1
ATOM 672 N N . HIS A 1 87 ? -0.862 12.381 32.926 1.00 72.50 87 HIS A N 1
ATOM 673 C CA . HIS A 1 87 ? -0.521 11.010 32.523 1.00 72.50 87 HIS A CA 1
ATOM 674 C C . HIS A 1 87 ? -1.373 9.937 33.225 1.00 72.50 87 HIS A C 1
ATOM 676 O O . HIS A 1 87 ? -0.870 9.031 33.898 1.00 72.50 87 HIS A O 1
ATOM 682 N N . ALA A 1 88 ? -2.694 10.002 33.031 1.00 74.44 88 ALA A N 1
ATOM 683 C CA . ALA A 1 88 ? -3.660 9.121 33.697 1.00 74.44 88 ALA A CA 1
ATOM 684 C C . ALA A 1 88 ? -3.461 7.617 33.403 1.00 74.44 88 ALA A C 1
ATOM 686 O O . ALA A 1 88 ? -3.801 6.769 34.230 1.00 74.44 88 ALA A O 1
ATOM 687 N N . THR A 1 89 ? -2.914 7.264 32.237 1.00 75.31 89 THR A N 1
ATOM 688 C CA . THR A 1 89 ? -2.586 5.876 31.861 1.00 75.31 89 THR A CA 1
ATOM 689 C C . THR A 1 89 ? -1.498 5.283 32.753 1.00 75.31 89 THR A C 1
ATOM 691 O O . THR A 1 89 ? -1.619 4.139 33.190 1.00 75.31 89 THR A O 1
ATOM 694 N N . LEU A 1 90 ? -0.481 6.077 33.093 1.00 76.75 90 LEU A N 1
ATOM 695 C CA . LEU A 1 90 ? 0.605 5.676 33.982 1.00 76.75 90 LEU A CA 1
ATOM 696 C C . LEU A 1 90 ? 0.097 5.501 35.422 1.00 76.75 90 LEU A C 1
ATOM 698 O O . LEU A 1 90 ? 0.413 4.508 36.074 1.00 76.75 90 LEU A O 1
ATOM 702 N N . GLY A 1 91 ? -0.791 6.395 35.872 1.00 83.62 91 GLY A N 1
ATOM 703 C CA . GLY A 1 91 ? -1.484 6.258 37.157 1.00 83.62 91 GLY A CA 1
ATOM 704 C C . GLY A 1 91 ? -2.293 4.965 37.273 1.00 83.62 91 GLY A C 1
ATOM 705 O O . GLY A 1 91 ? -2.203 4.270 38.282 1.00 83.62 91 GLY A O 1
ATOM 706 N N . LYS A 1 92 ? -3.037 4.598 36.220 1.00 82.06 92 LYS A N 1
ATOM 707 C CA . LYS A 1 92 ? -3.776 3.324 36.170 1.00 82.06 92 LYS A CA 1
ATOM 708 C C . LYS A 1 92 ? -2.847 2.115 36.216 1.00 82.06 92 LYS A C 1
ATOM 710 O O . LYS A 1 92 ? -3.127 1.166 36.940 1.00 82.06 92 LYS A O 1
ATOM 715 N N . ARG A 1 93 ? -1.754 2.147 35.451 1.00 81.56 93 ARG A N 1
ATOM 716 C CA . ARG A 1 93 ? -0.786 1.048 35.369 1.00 81.56 93 ARG A CA 1
ATOM 717 C C . ARG A 1 93 ? -0.159 0.727 36.724 1.00 81.56 93 ARG A C 1
ATOM 719 O O . ARG A 1 93 ? -0.044 -0.442 37.069 1.00 81.56 93 ARG A O 1
ATOM 726 N N . PHE A 1 94 ? 0.219 1.752 37.483 1.00 86.19 94 PHE A N 1
ATOM 727 C CA . PHE A 1 94 ? 0.845 1.601 38.800 1.00 86.19 94 PHE A CA 1
ATOM 728 C C . PHE A 1 94 ? -0.154 1.573 39.969 1.00 86.19 94 PHE A C 1
ATOM 730 O O . PHE A 1 94 ? 0.264 1.635 41.121 1.00 86.19 94 PHE A O 1
ATOM 737 N N . ASP A 1 95 ? -1.459 1.459 39.688 1.00 87.69 95 ASP A N 1
ATOM 738 C CA . ASP A 1 95 ? -2.538 1.435 40.689 1.00 87.69 95 ASP A CA 1
ATOM 739 C C . ASP A 1 95 ? -2.493 2.629 41.671 1.00 87.69 95 ASP A C 1
ATOM 741 O O . ASP A 1 95 ? -2.713 2.492 42.876 1.00 87.69 95 ASP A O 1
ATOM 745 N N . ILE A 1 96 ? -2.198 3.829 41.155 1.00 91.00 96 ILE A N 1
ATOM 746 C CA . ILE A 1 96 ? -2.087 5.053 41.957 1.00 91.00 96 ILE A CA 1
ATOM 747 C C . ILE A 1 96 ? -3.484 5.526 42.378 1.00 91.00 96 ILE A C 1
ATOM 749 O O . ILE A 1 96 ? -4.259 6.042 41.571 1.00 91.00 96 ILE A O 1
ATOM 753 N N . LYS A 1 97 ? -3.805 5.357 43.665 1.00 87.62 97 LYS A N 1
ATOM 754 C CA . LYS A 1 97 ? -5.121 5.686 44.257 1.00 87.62 97 LYS A CA 1
ATOM 755 C C . LYS A 1 97 ? -5.155 7.001 45.032 1.00 87.62 97 LYS A C 1
ATOM 757 O O . LYS A 1 97 ? -6.227 7.439 45.441 1.00 87.62 97 LYS A O 1
ATOM 762 N N . GLY A 1 98 ? -4.003 7.620 45.264 1.00 90.31 98 GLY A N 1
ATOM 763 C CA . GLY A 1 98 ? -3.881 8.838 46.055 1.00 90.31 98 GLY A CA 1
ATOM 764 C C . GLY A 1 98 ? -2.553 9.537 45.804 1.00 90.31 98 GLY A C 1
ATOM 765 O O . GLY A 1 98 ? -1.682 8.994 45.135 1.00 90.31 98 GLY A O 1
ATOM 766 N N . PHE A 1 99 ? -2.416 10.754 46.330 1.00 92.88 99 PHE A N 1
ATOM 767 C CA . PHE A 1 99 ? -1.228 11.579 46.121 1.00 92.88 99 PHE A CA 1
ATOM 768 C C . PHE A 1 99 ? -0.688 12.162 47.441 1.00 92.88 99 PHE A C 1
ATOM 770 O O . PHE A 1 99 ? -1.483 12.570 48.299 1.00 92.88 99 PHE A O 1
ATOM 777 N N . PRO A 1 100 ? 0.646 12.268 47.599 1.00 94.56 100 PRO A N 1
ATOM 778 C CA . PRO A 1 100 ? 1.665 11.630 46.763 1.00 94.56 100 PRO A CA 1
ATOM 779 C C . PRO A 1 100 ? 1.771 10.126 47.053 1.00 94.56 100 PRO A C 1
ATOM 781 O O . PRO A 1 100 ? 1.678 9.708 48.213 1.00 94.56 100 PRO A O 1
ATOM 784 N N . THR A 1 101 ? 2.022 9.339 46.008 1.00 95.94 101 THR A N 1
ATOM 785 C CA . THR A 1 101 ? 2.465 7.940 46.117 1.00 95.94 101 THR A CA 1
ATOM 786 C C . THR A 1 101 ? 3.915 7.872 45.665 1.00 95.94 101 THR A C 1
ATOM 788 O O . THR A 1 101 ? 4.239 8.375 44.595 1.00 95.94 101 THR A O 1
ATOM 791 N N . ILE A 1 102 ? 4.789 7.265 46.467 1.00 95.75 102 ILE A N 1
ATOM 792 C CA . ILE A 1 102 ? 6.217 7.151 46.156 1.00 95.75 102 ILE A CA 1
ATOM 793 C C . ILE A 1 102 ? 6.540 5.675 45.946 1.00 95.75 102 ILE A C 1
ATOM 795 O O . ILE A 1 102 ? 6.230 4.842 46.803 1.00 95.75 102 ILE A O 1
ATOM 799 N N . LEU A 1 103 ? 7.144 5.362 44.803 1.00 94.62 103 LEU A N 1
ATOM 800 C CA . LEU A 1 103 ? 7.575 4.015 44.447 1.00 94.62 103 LEU A CA 1
ATOM 801 C C . LEU A 1 103 ? 9.087 3.990 44.235 1.00 94.62 103 LEU A C 1
ATOM 803 O O . LEU A 1 103 ? 9.646 4.886 43.605 1.00 94.62 103 LEU A O 1
ATOM 807 N N . PHE A 1 104 ? 9.731 2.941 44.735 1.00 93.88 104 PHE A N 1
ATOM 808 C CA . PHE A 1 104 ? 11.132 2.650 44.471 1.00 93.88 104 PHE A CA 1
ATOM 809 C C . PHE A 1 104 ? 11.255 1.482 43.495 1.00 93.88 104 PHE A C 1
ATOM 811 O O . PHE A 1 104 ? 10.601 0.457 43.687 1.00 93.88 104 PHE A O 1
ATOM 818 N N . PHE A 1 105 ? 12.085 1.620 42.465 1.00 90.94 105 PHE A N 1
ATOM 819 C CA . PHE A 1 105 ? 12.298 0.614 41.430 1.00 90.94 105 PHE A CA 1
ATOM 820 C C . PHE A 1 105 ? 13.726 0.074 41.485 1.00 90.94 105 PHE A C 1
ATOM 822 O O . PHE A 1 105 ? 14.683 0.842 41.418 1.00 90.94 105 PHE A O 1
ATOM 829 N N . HIS A 1 106 ? 13.849 -1.252 41.546 1.00 88.00 106 HIS A N 1
ATOM 830 C CA . HIS A 1 106 ? 15.124 -1.969 41.542 1.00 88.00 106 HIS A CA 1
ATOM 831 C C . HIS A 1 106 ? 14.983 -3.286 40.778 1.00 88.00 106 HIS A C 1
ATOM 833 O O . HIS A 1 106 ? 14.150 -4.126 41.133 1.00 88.00 106 HIS A O 1
ATOM 839 N N . LYS A 1 107 ? 15.796 -3.481 39.729 1.00 83.06 107 LYS A N 1
ATOM 840 C CA . LYS A 1 107 ? 15.903 -4.737 38.952 1.00 83.06 107 LYS A CA 1
ATOM 841 C C . LYS A 1 107 ? 14.542 -5.358 38.586 1.00 83.06 107 LYS A C 1
ATOM 843 O O . LYS A 1 107 ? 14.245 -6.501 38.941 1.00 83.06 107 LYS A O 1
ATOM 848 N N . GLY A 1 108 ? 13.682 -4.578 37.929 1.00 78.00 108 GLY A N 1
ATOM 849 C CA . GLY A 1 108 ? 12.355 -5.024 37.469 1.00 78.00 108 GLY A CA 1
ATOM 850 C C . GLY A 1 108 ? 11.309 -5.209 38.578 1.00 78.00 108 GLY A C 1
ATOM 851 O O . GLY A 1 108 ? 10.227 -5.748 38.342 1.00 78.00 108 GLY A O 1
ATOM 852 N N . SER A 1 109 ? 11.621 -4.786 39.804 1.00 86.94 109 SER A N 1
ATOM 853 C CA . SER A 1 109 ? 10.722 -4.846 40.959 1.00 86.94 109 SER A CA 1
ATOM 854 C C . SER A 1 109 ? 10.407 -3.443 41.461 1.00 86.94 109 SER A C 1
ATOM 856 O O . SER A 1 109 ? 11.257 -2.558 41.385 1.00 86.94 109 SER A O 1
ATOM 858 N N . MET A 1 110 ? 9.200 -3.252 41.989 1.00 92.44 110 MET A N 1
ATOM 859 C CA . MET A 1 110 ? 8.776 -2.018 42.645 1.00 92.44 110 MET A CA 1
ATOM 860 C C . MET A 1 110 ? 8.449 -2.249 44.121 1.00 92.44 110 MET A C 1
ATOM 862 O O . MET A 1 110 ? 7.933 -3.302 44.507 1.00 92.44 110 MET A O 1
ATOM 866 N N . TYR A 1 111 ? 8.720 -1.230 44.926 1.00 93.75 111 TYR A N 1
ATOM 867 C CA . TYR A 1 111 ? 8.504 -1.198 46.365 1.00 93.75 111 TYR A CA 1
ATOM 868 C C . TYR A 1 111 ? 7.745 0.080 46.707 1.00 93.75 111 TYR A C 1
ATOM 870 O O . TYR A 1 111 ? 8.096 1.166 46.249 1.00 93.75 111 TYR A O 1
ATOM 878 N N . GLU A 1 112 ? 6.669 -0.052 47.473 1.00 94.25 112 GLU A N 1
ATOM 879 C CA . GLU A 1 112 ? 5.842 1.084 47.870 1.00 94.25 112 GLU A CA 1
ATOM 880 C C . GLU A 1 112 ? 6.369 1.690 49.171 1.00 94.25 112 GLU A C 1
ATOM 882 O O . GLU A 1 112 ? 6.615 0.972 50.146 1.00 94.25 112 GLU A O 1
ATOM 887 N N . TYR A 1 113 ? 6.547 3.010 49.183 1.00 94.00 113 TYR A N 1
ATOM 888 C CA . TYR A 1 113 ? 7.005 3.740 50.357 1.00 94.00 113 TYR A CA 1
ATOM 889 C C . TYR A 1 113 ? 5.830 4.177 51.234 1.00 94.00 113 TYR A C 1
ATOM 891 O O . TYR A 1 113 ? 4.924 4.876 50.775 1.00 94.00 113 TYR A O 1
ATOM 899 N N . SER A 1 114 ? 5.877 3.827 52.519 1.00 89.69 114 SER A N 1
ATOM 900 C CA . SER A 1 114 ? 4.815 4.132 53.489 1.00 89.69 114 SER A CA 1
ATOM 901 C C . SER A 1 114 ? 5.304 4.792 54.786 1.00 89.69 114 SER A C 1
ATOM 903 O O . SER A 1 114 ? 4.521 4.920 55.725 1.00 89.69 114 SER A O 1
ATOM 905 N N . ASN A 1 115 ? 6.576 5.198 54.864 1.00 90.12 115 ASN A N 1
ATOM 906 C CA . ASN A 1 115 ? 7.162 5.803 56.070 1.00 90.12 115 ASN A CA 1
ATOM 907 C C . ASN A 1 115 ? 6.957 7.334 56.109 1.00 90.12 115 ASN A C 1
ATOM 909 O O . ASN A 1 115 ? 6.277 7.921 55.260 1.00 90.12 115 ASN A O 1
ATOM 913 N N . SER A 1 116 ? 7.530 8.006 57.116 1.00 92.44 116 SER A N 1
ATOM 914 C CA . SER A 1 116 ? 7.462 9.467 57.256 1.00 92.44 116 SER A CA 1
ATOM 915 C C . SER A 1 116 ? 8.071 10.178 56.050 1.00 92.44 116 SER A C 1
ATOM 917 O O . SER A 1 116 ? 9.107 9.784 55.541 1.00 92.44 116 SER A O 1
ATOM 919 N N . ARG A 1 117 ? 7.480 11.278 55.592 1.00 92.75 117 ARG A N 1
ATOM 920 C CA . ARG A 1 117 ? 7.969 12.016 54.413 1.00 92.75 117 ARG A CA 1
ATOM 921 C C . ARG A 1 117 ? 9.074 13.030 54.755 1.00 92.75 117 ARG A C 1
ATOM 923 O O . ARG A 1 117 ? 9.040 14.157 54.276 1.00 92.75 117 ARG A O 1
ATOM 930 N N . THR A 1 118 ? 9.997 12.648 55.635 1.00 95.00 118 THR A N 1
ATOM 931 C CA . THR A 1 118 ? 11.187 13.442 55.982 1.00 95.00 118 THR A CA 1
ATOM 932 C C . THR A 1 118 ? 12.348 13.068 55.064 1.00 95.00 118 THR A C 1
ATOM 934 O O . THR A 1 118 ? 12.353 11.974 54.493 1.00 95.00 118 THR A O 1
ATOM 937 N N . LYS A 1 119 ? 13.335 13.962 54.927 1.00 94.69 119 LYS A N 1
ATOM 938 C CA . LYS A 1 119 ? 14.519 13.726 54.091 1.00 94.69 119 LYS A CA 1
ATOM 939 C C . LYS A 1 119 ? 15.234 12.439 54.509 1.00 94.69 119 LYS A C 1
ATOM 941 O O . LYS A 1 119 ? 15.504 11.583 53.672 1.00 94.69 119 LYS A O 1
ATOM 946 N N . GLU A 1 120 ? 15.471 12.278 55.808 1.00 95.50 120 GLU A N 1
ATOM 947 C CA . GLU A 1 120 ? 16.235 11.167 56.381 1.00 95.50 120 GLU A CA 1
ATOM 948 C C . GLU A 1 120 ? 15.573 9.822 56.071 1.00 95.50 120 GLU A C 1
ATOM 950 O O . GLU A 1 120 ? 16.235 8.898 55.609 1.00 95.50 120 GLU A O 1
ATOM 955 N N . ALA A 1 121 ? 14.252 9.736 56.245 1.00 94.75 121 ALA A N 1
ATOM 956 C CA . ALA A 1 121 ? 13.506 8.500 56.031 1.00 94.75 121 ALA A CA 1
ATOM 957 C C . ALA A 1 121 ? 13.442 8.097 54.546 1.00 94.75 121 ALA A C 1
ATOM 959 O O . ALA A 1 121 ? 13.488 6.909 54.224 1.00 94.75 121 ALA A O 1
ATOM 960 N N . LEU A 1 122 ? 13.368 9.072 53.632 1.00 96.38 122 LEU A N 1
ATOM 961 C CA . LEU A 1 122 ? 13.378 8.821 52.188 1.00 96.38 122 LEU A CA 1
ATOM 962 C C . LEU A 1 122 ? 14.759 8.358 51.700 1.00 96.38 122 LEU A C 1
ATOM 964 O O . LEU A 1 122 ? 14.841 7.408 50.922 1.00 96.38 122 LEU A O 1
ATOM 968 N N . VAL A 1 123 ? 15.835 8.985 52.188 1.00 95.25 123 VAL A N 1
ATOM 969 C CA . VAL A 1 123 ? 17.221 8.605 51.865 1.00 95.25 123 VAL A CA 1
ATOM 970 C C . VAL A 1 123 ? 17.553 7.220 52.422 1.00 95.25 123 VAL A C 1
ATOM 972 O O . VAL A 1 123 ? 18.063 6.372 51.690 1.00 95.25 123 VAL A O 1
ATOM 975 N N . GLU A 1 124 ? 17.216 6.950 53.686 1.00 95.56 124 GLU A N 1
ATOM 976 C CA . GLU A 1 124 ? 17.412 5.635 54.312 1.00 95.56 124 GLU A CA 1
ATOM 977 C C . GLU A 1 124 ? 16.670 4.534 53.541 1.00 95.56 124 GLU A C 1
ATOM 979 O O . GLU A 1 124 ? 17.208 3.457 53.269 1.00 95.56 124 GLU A O 1
ATOM 984 N N . TYR A 1 125 ? 15.436 4.816 53.118 1.00 95.44 125 TYR A N 1
ATOM 985 C CA . TYR A 1 125 ? 14.667 3.869 52.326 1.00 95.44 125 TYR A CA 1
ATOM 986 C C . TYR A 1 125 ? 15.299 3.599 50.957 1.00 95.44 125 TYR A C 1
ATOM 988 O O . TYR A 1 125 ? 15.451 2.436 50.582 1.00 95.44 125 TYR A O 1
ATOM 996 N N . ALA A 1 126 ? 15.700 4.644 50.230 1.00 93.75 126 ALA A N 1
ATOM 997 C CA . ALA A 1 126 ? 16.271 4.522 48.889 1.00 93.75 126 ALA A CA 1
ATOM 998 C C . ALA A 1 126 ? 17.651 3.839 48.871 1.00 93.75 126 ALA A C 1
ATOM 1000 O O . ALA A 1 126 ? 17.985 3.152 47.911 1.00 93.75 126 ALA A O 1
ATOM 1001 N N . THR A 1 127 ? 18.438 3.984 49.939 1.00 92.88 127 THR A N 1
ATOM 1002 C CA . THR A 1 127 ? 19.802 3.426 50.039 1.00 92.88 127 THR A CA 1
ATOM 1003 C C . THR A 1 127 ? 19.853 1.987 50.557 1.00 92.88 127 THR A C 1
ATOM 1005 O O . THR A 1 127 ? 20.918 1.370 50.572 1.00 92.88 127 THR A O 1
ATOM 1008 N N . GLY A 1 128 ? 18.710 1.407 50.936 1.00 89.56 128 GLY A N 1
ATOM 1009 C CA . GLY A 1 128 ? 18.634 -0.008 51.303 1.00 89.56 128 GLY A CA 1
ATOM 1010 C C . GLY A 1 128 ? 17.371 -0.410 52.054 1.00 89.56 128 GLY A C 1
ATOM 1011 O O . GLY A 1 128 ? 16.977 -1.577 51.996 1.00 89.56 128 GLY A O 1
ATOM 1012 N N . GLY A 1 129 ? 16.691 0.533 52.716 1.00 90.50 129 GLY A N 1
ATOM 1013 C CA . GLY A 1 129 ? 15.483 0.240 53.491 1.00 90.50 129 GLY A CA 1
ATOM 1014 C C . GLY A 1 129 ? 14.346 -0.382 52.666 1.00 90.50 129 GLY A C 1
ATOM 1015 O O . GLY A 1 129 ? 13.581 -1.190 53.201 1.00 90.50 129 GLY A O 1
ATOM 1016 N N . TYR A 1 130 ? 14.277 -0.108 51.357 1.00 92.19 130 TYR A N 1
ATOM 1017 C CA . TYR A 1 130 ? 13.297 -0.703 50.439 1.00 92.19 130 TYR A CA 1
ATOM 1018 C C . TYR A 1 130 ? 13.295 -2.238 50.453 1.00 92.19 130 TYR A C 1
ATOM 1020 O O . TYR A 1 130 ? 12.245 -2.848 50.251 1.00 92.19 130 TYR A O 1
ATOM 1028 N N . ALA A 1 131 ? 14.437 -2.877 50.737 1.00 89.38 131 ALA A N 1
ATOM 1029 C CA . ALA A 1 131 ? 14.570 -4.332 50.739 1.00 89.38 131 ALA A CA 1
ATOM 1030 C C . ALA A 1 131 ? 13.723 -5.017 51.828 1.00 89.38 131 ALA A C 1
ATOM 1032 O O . ALA A 1 131 ? 13.402 -6.198 51.702 1.00 89.38 131 ALA A O 1
ATOM 1033 N N . SER A 1 132 ? 13.335 -4.276 52.871 1.00 86.88 132 SER A N 1
ATOM 1034 C CA . SER A 1 132 ? 12.412 -4.739 53.917 1.00 86.88 132 SER A CA 1
ATOM 1035 C C . SER A 1 132 ? 10.929 -4.596 53.539 1.00 86.88 132 SER A C 1
ATOM 1037 O O . SER A 1 132 ? 10.058 -5.140 54.218 1.00 86.88 132 SER A O 1
ATOM 1039 N N . GLY A 1 133 ? 10.632 -3.866 52.459 1.00 85.94 133 GLY A N 1
ATOM 1040 C CA . GLY A 1 133 ? 9.281 -3.604 51.979 1.00 85.94 133 GLY A CA 1
ATOM 1041 C C . GLY A 1 133 ? 8.676 -4.755 51.172 1.00 85.94 133 GLY A C 1
ATOM 1042 O O . GLY A 1 133 ? 9.336 -5.721 50.787 1.00 85.94 133 GLY A O 1
ATOM 1043 N N . VAL A 1 134 ? 7.382 -4.632 50.865 1.00 86.69 134 VAL A N 1
ATOM 1044 C CA . VAL A 1 134 ? 6.673 -5.612 50.033 1.00 86.69 134 VAL A CA 1
ATOM 1045 C C . VAL A 1 134 ? 7.126 -5.474 48.581 1.00 86.69 134 VAL A C 1
ATOM 1047 O O . VAL A 1 134 ? 6.758 -4.523 47.891 1.00 86.69 134 VAL A O 1
ATOM 1050 N N . LYS A 1 135 ? 7.893 -6.459 48.111 1.00 88.69 135 LYS A N 1
ATOM 1051 C CA . LYS A 1 135 ? 8.314 -6.574 46.713 1.00 88.69 135 LYS A CA 1
ATOM 1052 C C . LYS A 1 135 ? 7.109 -6.856 45.811 1.00 88.69 135 LYS A C 1
ATOM 1054 O O . LYS A 1 135 ? 6.454 -7.888 45.957 1.00 88.69 135 LYS A O 1
ATOM 1059 N N . LYS A 1 136 ? 6.851 -5.977 44.843 1.00 88.56 136 LYS A N 1
ATOM 1060 C CA . LYS A 1 136 ? 5.866 -6.174 43.768 1.00 88.56 136 LYS A CA 1
ATOM 1061 C C . LYS A 1 136 ? 6.596 -6.213 42.420 1.00 88.56 136 LYS A C 1
ATOM 1063 O O . LYS A 1 136 ? 7.616 -5.551 42.247 1.00 88.56 136 LYS A O 1
ATOM 1068 N N . ALA A 1 137 ? 6.102 -6.995 41.463 1.00 84.06 137 ALA A N 1
ATOM 1069 C CA . ALA A 1 137 ? 6.610 -6.927 40.091 1.00 84.06 137 ALA A CA 1
ATOM 1070 C C . ALA A 1 137 ? 6.202 -5.590 39.460 1.00 84.06 137 ALA A C 1
ATOM 1072 O O . ALA A 1 137 ? 5.098 -5.108 39.725 1.00 84.06 137 ALA A O 1
ATOM 1073 N N . VAL A 1 138 ? 7.066 -4.998 38.633 1.00 82.19 138 VAL A N 1
ATOM 1074 C CA . VAL A 1 138 ? 6.692 -3.802 37.869 1.00 82.19 138 VAL A CA 1
ATOM 1075 C C . VAL A 1 138 ? 5.620 -4.190 36.843 1.00 82.19 138 VAL A C 1
ATOM 1077 O O . VAL A 1 138 ? 5.867 -5.085 36.033 1.00 82.19 138 VAL A O 1
ATOM 1080 N N . PRO A 1 139 ? 4.433 -3.552 36.846 1.00 79.81 139 PRO A N 1
ATOM 1081 C CA . PRO A 1 139 ? 3.412 -3.825 35.846 1.00 79.81 139 PRO A CA 1
ATOM 1082 C C . PRO A 1 139 ? 3.955 -3.537 34.444 1.00 79.81 139 PRO A C 1
ATOM 1084 O O . PRO A 1 139 ? 4.558 -2.483 34.209 1.00 79.81 139 PRO A O 1
ATOM 1087 N N . GLY A 1 140 ? 3.727 -4.457 33.505 1.00 70.62 140 GLY A N 1
ATOM 1088 C CA . GLY A 1 140 ? 4.095 -4.260 32.103 1.00 70.62 140 GLY A CA 1
ATOM 1089 C C . GLY A 1 140 ? 3.457 -2.995 31.526 1.00 70.62 140 GLY A C 1
ATOM 1090 O O . GLY A 1 140 ? 2.448 -2.503 32.041 1.00 70.62 140 GLY A O 1
ATOM 1091 N N . VAL A 1 141 ? 4.060 -2.438 30.473 1.00 65.50 141 VAL A N 1
ATOM 1092 C CA . VAL A 1 141 ? 3.395 -1.399 29.674 1.00 65.50 141 VAL A CA 1
ATOM 1093 C C . VAL A 1 141 ? 2.087 -2.010 29.171 1.00 65.50 141 VAL A C 1
ATOM 1095 O O . VAL A 1 141 ? 2.158 -3.076 28.559 1.00 65.50 141 VAL A O 1
ATOM 1098 N N . PRO A 1 142 ? 0.915 -1.403 29.451 1.00 54.34 142 PRO A N 1
ATOM 1099 C CA . PRO A 1 142 ? -0.359 -1.960 29.032 1.00 54.34 142 PRO A CA 1
ATOM 1100 C C . PRO A 1 142 ? -0.319 -2.204 27.532 1.00 54.34 142 PRO A C 1
ATOM 1102 O O . PRO A 1 142 ? -0.214 -1.269 26.737 1.00 54.34 142 PRO A O 1
ATOM 1105 N N . THR A 1 143 ? -0.364 -3.471 27.151 1.00 47.81 143 THR A N 1
ATOM 1106 C CA . THR A 1 143 ? -0.498 -3.846 25.753 1.00 47.81 143 THR A CA 1
ATOM 1107 C C . THR A 1 143 ? -1.952 -3.631 25.338 1.00 47.81 143 THR A C 1
ATOM 1109 O O . THR A 1 143 ? -2.859 -3.576 26.175 1.00 47.81 143 THR A O 1
ATOM 1112 N N . LEU A 1 144 ? -2.218 -3.542 24.035 1.00 40.88 144 LEU A N 1
ATOM 1113 C CA . LEU A 1 144 ? -3.590 -3.508 23.507 1.00 40.88 144 LEU A CA 1
ATOM 1114 C C . LEU A 1 144 ? -4.459 -4.669 24.046 1.00 40.88 144 LEU A C 1
ATOM 1116 O O . LEU A 1 144 ? -5.663 -4.499 24.240 1.00 40.88 144 LEU A O 1
ATOM 1120 N N . PHE A 1 145 ? -3.846 -5.810 24.380 1.00 42.72 145 PHE A N 1
ATOM 1121 C CA . PHE A 1 145 ? -4.516 -6.954 25.002 1.00 42.72 145 PHE A CA 1
ATOM 1122 C C . PHE A 1 145 ? -4.966 -6.699 26.453 1.00 42.72 145 PHE A C 1
ATOM 1124 O O . PHE A 1 145 ? -6.024 -7.187 26.855 1.00 42.72 145 PHE A O 1
ATOM 1131 N N . ASP A 1 146 ? -4.242 -5.886 27.226 1.00 46.53 146 ASP A N 1
ATOM 1132 C CA . ASP A 1 146 ? -4.602 -5.558 28.614 1.00 46.53 146 ASP A CA 1
ATOM 1133 C C . ASP A 1 146 ? -5.801 -4.603 28.683 1.00 46.53 146 ASP A C 1
ATOM 1135 O O . ASP A 1 146 ? -6.696 -4.760 29.522 1.00 46.53 146 ASP A O 1
ATOM 1139 N N . GLY A 1 147 ? -5.876 -3.661 27.734 1.00 45.75 147 GLY A N 1
ATOM 1140 C CA . GLY A 1 147 ? -7.042 -2.794 27.544 1.00 45.75 147 GLY A CA 1
ATOM 1141 C C . GLY A 1 147 ? -8.298 -3.573 27.139 1.00 45.75 147 GLY A C 1
ATOM 1142 O O . GLY A 1 147 ? -9.400 -3.250 27.600 1.00 45.75 147 GLY A O 1
ATOM 1143 N N . LEU A 1 148 ? -8.124 -4.638 26.346 1.00 44.09 148 LEU A N 1
ATOM 1144 C CA . LEU A 1 148 ? -9.193 -5.566 25.976 1.00 44.09 148 LEU A CA 1
ATOM 1145 C C . LEU A 1 148 ? -9.669 -6.382 27.181 1.00 44.09 148 LEU A C 1
ATOM 1147 O O . LEU A 1 148 ? -10.872 -6.486 27.393 1.00 44.09 148 LEU A O 1
ATOM 1151 N N . ASN A 1 149 ? -8.762 -6.911 28.006 1.00 43.66 149 ASN A N 1
ATOM 1152 C CA . ASN A 1 149 ? -9.128 -7.705 29.182 1.00 43.66 149 ASN A CA 1
ATOM 1153 C C . ASN A 1 149 ? -9.856 -6.880 30.251 1.00 43.66 149 ASN A C 1
ATOM 1155 O O . ASN A 1 149 ? -10.840 -7.356 30.822 1.00 43.66 149 ASN A O 1
ATOM 1159 N N . GLN A 1 150 ? -9.446 -5.629 30.487 1.00 45.97 150 GLN A N 1
ATOM 1160 C CA . GLN A 1 150 ? -10.198 -4.733 31.371 1.00 45.97 150 GLN A CA 1
ATOM 1161 C C . GLN A 1 150 ? -11.578 -4.390 30.801 1.00 45.97 150 GLN A C 1
ATOM 1163 O O . GLN A 1 150 ? -12.559 -4.428 31.545 1.00 45.97 150 GLN A O 1
ATOM 1168 N N . HIS A 1 151 ? -11.696 -4.134 29.493 1.00 44.53 151 HIS A N 1
ATOM 1169 C CA . HIS A 1 151 ? -13.003 -3.940 28.859 1.00 44.53 151 HIS A CA 1
ATOM 1170 C C . HIS A 1 151 ? -13.869 -5.194 28.938 1.00 44.53 151 HIS A C 1
ATOM 1172 O O . HIS A 1 151 ? -15.045 -5.089 29.259 1.00 44.53 151 HIS A O 1
ATOM 1178 N N . VAL A 1 152 ? -13.307 -6.383 28.720 1.00 48.59 152 VAL A N 1
ATOM 1179 C CA . VAL A 1 152 ? -14.030 -7.654 28.827 1.00 48.59 152 VAL A CA 1
ATOM 1180 C C . VAL A 1 152 ? -14.533 -7.867 30.250 1.00 48.59 152 VAL A C 1
ATOM 1182 O O . VAL A 1 152 ? -15.687 -8.246 30.413 1.00 48.59 152 VAL A O 1
ATOM 1185 N N . GLN A 1 153 ? -13.741 -7.574 31.286 1.00 47.25 153 GLN A N 1
ATOM 1186 C CA . GLN A 1 153 ? -14.195 -7.728 32.672 1.00 47.25 153 GLN A CA 1
ATOM 1187 C C . GLN A 1 153 ? -15.253 -6.696 33.080 1.00 47.25 153 GLN A C 1
ATOM 1189 O O . GLN A 1 153 ? -16.225 -7.052 33.750 1.00 47.25 153 GLN A O 1
ATOM 1194 N N . VAL A 1 154 ? -15.108 -5.437 32.654 1.00 49.56 154 VAL A N 1
ATOM 1195 C CA . VAL A 1 154 ? -16.119 -4.391 32.885 1.00 49.56 154 VAL A CA 1
ATOM 1196 C C . VAL A 1 154 ? -17.411 -4.739 32.148 1.00 49.56 154 VAL A C 1
ATOM 1198 O O . VAL A 1 154 ? -18.468 -4.790 32.768 1.00 49.56 154 VAL A O 1
ATOM 1201 N N . VAL A 1 155 ? -17.323 -5.131 30.875 1.00 53.00 155 VAL A N 1
ATOM 1202 C CA . VAL A 1 155 ? -18.467 -5.588 30.076 1.00 53.00 155 VAL A CA 1
ATOM 1203 C C . VAL A 1 155 ? -19.097 -6.840 30.683 1.00 53.00 155 VAL A C 1
ATOM 1205 O O . VAL A 1 155 ? -20.314 -6.920 30.744 1.00 53.00 155 VAL A O 1
ATOM 1208 N N . GLN A 1 156 ? -18.326 -7.804 31.193 1.00 52.84 156 GLN A N 1
ATOM 1209 C CA . GLN A 1 156 ? -18.863 -8.993 31.869 1.00 52.84 156 GLN A CA 1
ATOM 1210 C C . GLN A 1 156 ? -19.600 -8.643 33.168 1.00 52.84 156 GLN A C 1
ATOM 1212 O O . GLN A 1 156 ? -20.647 -9.231 33.461 1.00 52.84 156 GLN A O 1
ATOM 1217 N N . LYS A 1 157 ? -19.074 -7.694 33.949 1.00 54.66 157 LYS A N 1
ATOM 1218 C CA . LYS A 1 157 ? -19.698 -7.211 35.187 1.00 54.66 157 LYS A CA 1
ATOM 1219 C C . LYS A 1 157 ? -20.974 -6.423 34.893 1.00 54.66 157 LYS A C 1
ATOM 1221 O O . LYS A 1 157 ? -22.001 -6.669 35.531 1.00 54.66 157 LYS A O 1
ATOM 1226 N N . ASP A 1 158 ? -20.945 -5.557 33.890 1.00 55.44 158 ASP A N 1
ATOM 1227 C CA . ASP A 1 158 ? -22.100 -4.783 33.440 1.00 55.44 158 ASP A CA 1
ATOM 1228 C C . ASP A 1 158 ? -23.161 -5.691 32.809 1.00 55.44 158 ASP A C 1
ATOM 1230 O O . ASP A 1 158 ? -24.346 -5.539 33.095 1.00 55.44 158 ASP A O 1
ATOM 1234 N N . LEU A 1 159 ? -22.754 -6.716 32.053 1.00 50.81 159 LEU A N 1
ATOM 1235 C CA . LEU A 1 159 ? -23.640 -7.723 31.466 1.00 50.81 159 LEU A CA 1
ATOM 1236 C C . LEU A 1 159 ? -24.316 -8.576 32.547 1.00 50.81 159 LEU A C 1
ATOM 1238 O O . LEU A 1 159 ? -25.525 -8.788 32.480 1.00 50.81 159 LEU A O 1
ATOM 1242 N N . LYS A 1 160 ? -23.582 -9.015 33.581 1.00 58.31 160 LYS A N 1
ATOM 1243 C CA . LYS A 1 160 ? -24.170 -9.691 34.754 1.00 58.31 160 LYS A CA 1
ATOM 1244 C C . LYS A 1 160 ? -25.167 -8.792 35.484 1.00 58.31 160 LYS A C 1
ATOM 1246 O O . LYS A 1 160 ? -26.230 -9.259 35.885 1.00 58.31 160 LYS A O 1
ATOM 1251 N N . THR A 1 161 ? -24.852 -7.507 35.619 1.00 56.69 161 THR A N 1
ATOM 1252 C CA . THR A 1 161 ? -25.720 -6.528 36.287 1.00 56.69 161 THR A CA 1
ATOM 1253 C C . THR A 1 161 ? -26.985 -6.248 35.465 1.00 56.69 161 THR A C 1
ATOM 1255 O O . THR A 1 161 ? -28.085 -6.238 36.016 1.00 56.69 161 THR A O 1
ATOM 1258 N N . LEU A 1 162 ? -26.868 -6.115 34.140 1.00 53.22 162 LEU A N 1
ATOM 1259 C CA . LEU A 1 162 ? -27.980 -5.932 33.198 1.00 53.22 162 LEU A CA 1
ATOM 1260 C C . LEU A 1 162 ? -28.897 -7.161 33.124 1.00 53.22 162 LEU A C 1
ATOM 1262 O O . LEU A 1 162 ? -30.119 -7.009 33.144 1.00 53.22 162 LEU A O 1
ATOM 1266 N N . LEU A 1 163 ? -28.323 -8.369 33.091 1.00 57.28 163 LEU A N 1
ATOM 1267 C CA . LEU A 1 163 ? -29.070 -9.633 33.107 1.00 57.28 163 LEU A CA 1
ATOM 1268 C C . LEU A 1 163 ? -29.754 -9.891 34.460 1.00 57.28 163 LEU A C 1
ATOM 1270 O O . LEU A 1 163 ? -30.814 -10.511 34.490 1.00 57.28 163 LEU A O 1
ATOM 1274 N N . GLY A 1 164 ? -29.187 -9.389 35.563 1.00 57.62 164 GLY A N 1
ATOM 1275 C CA . GLY A 1 164 ? -29.759 -9.516 36.906 1.00 57.62 164 GLY A CA 1
ATOM 1276 C C . GLY A 1 164 ? -30.853 -8.496 37.248 1.00 57.62 164 GLY A C 1
ATOM 1277 O O . GLY A 1 164 ? -31.725 -8.796 38.059 1.00 57.62 164 GLY A O 1
ATOM 1278 N N . THR A 1 165 ? -30.845 -7.301 36.642 1.00 57.16 165 THR A N 1
ATOM 1279 C CA . THR A 1 165 ? -31.756 -6.195 37.021 1.00 57.16 165 THR A CA 1
ATOM 1280 C C . THR A 1 165 ? -32.938 -5.979 36.076 1.00 57.16 165 THR A C 1
ATOM 1282 O O . THR A 1 165 ? -33.950 -5.415 36.494 1.00 57.16 165 THR A O 1
ATOM 1285 N N . LYS A 1 166 ? -32.876 -6.431 34.817 1.00 56.78 166 LYS A N 1
ATOM 1286 C CA . LYS A 1 166 ? -33.962 -6.235 33.842 1.00 56.78 166 LYS A CA 1
ATOM 1287 C C . LYS A 1 166 ? -34.459 -7.572 33.297 1.00 56.78 166 LYS A C 1
ATOM 1289 O O . LYS A 1 166 ? -33.787 -8.201 32.485 1.00 56.78 166 LYS A O 1
ATOM 1294 N N . LYS A 1 167 ? -35.700 -7.943 33.653 1.00 56.34 167 LYS A N 1
ATOM 1295 C CA . LYS A 1 167 ? -36.404 -9.173 33.212 1.00 56.34 167 LYS A CA 1
ATOM 1296 C C . LYS A 1 167 ? -36.409 -9.409 31.687 1.00 56.34 167 LYS A C 1
ATOM 1298 O O . LYS A 1 167 ? -36.598 -10.541 31.264 1.00 56.34 167 LYS A O 1
ATOM 1303 N N . ASN A 1 168 ? -36.143 -8.375 30.878 1.00 60.44 168 ASN A N 1
ATOM 1304 C CA . ASN A 1 168 ? -36.140 -8.428 29.411 1.00 60.44 168 ASN A CA 1
ATOM 1305 C C . ASN A 1 168 ? -34.771 -8.109 28.764 1.00 60.44 168 ASN A C 1
ATOM 1307 O O . ASN A 1 168 ? -34.708 -7.963 27.545 1.00 60.44 168 ASN A O 1
ATOM 1311 N N . ALA A 1 169 ? -33.674 -7.987 29.527 1.00 60.56 169 ALA A N 1
ATOM 1312 C CA . ALA A 1 169 ? -32.354 -7.637 28.975 1.00 60.56 169 ALA A CA 1
ATOM 1313 C C . ALA A 1 169 ? -31.838 -8.667 27.959 1.00 60.56 169 ALA A C 1
ATOM 1315 O O . ALA A 1 169 ? -31.273 -8.296 26.933 1.00 60.56 169 ALA A O 1
ATOM 1316 N N . LEU A 1 170 ? -32.092 -9.955 28.206 1.00 58.81 170 LEU A N 1
ATOM 1317 C CA . LEU A 1 170 ? -31.740 -11.027 27.276 1.00 58.81 170 LEU A CA 1
ATOM 1318 C C . LEU A 1 170 ? -32.517 -10.901 25.956 1.00 58.81 170 LEU A C 1
ATOM 1320 O O . LEU A 1 170 ? -31.936 -11.038 24.886 1.00 58.81 170 LEU A O 1
ATOM 1324 N N . LEU A 1 171 ? -33.807 -10.560 26.028 1.00 59.44 171 LEU A N 1
ATOM 1325 C CA . LEU A 1 171 ? -34.645 -10.333 24.852 1.00 59.44 171 LEU A CA 1
ATOM 1326 C C . LEU A 1 171 ? -34.187 -9.092 24.073 1.00 59.44 171 LEU A C 1
ATOM 1328 O O . LEU A 1 171 ? -34.138 -9.134 22.852 1.00 59.44 171 LEU A O 1
ATOM 1332 N N . GLN A 1 172 ? -33.783 -8.016 24.755 1.00 59.88 172 GLN A N 1
ATOM 1333 C CA . GLN A 1 172 ? -33.223 -6.825 24.106 1.00 59.88 172 GLN A CA 1
ATOM 1334 C C . GLN A 1 172 ? -31.863 -7.090 23.459 1.00 59.88 172 GLN A C 1
ATOM 1336 O O . GLN A 1 172 ? -31.628 -6.601 22.363 1.00 59.88 172 GLN A O 1
ATOM 1341 N N . LEU A 1 173 ? -30.992 -7.892 24.077 1.00 60.81 173 LEU A N 1
ATOM 1342 C CA . LEU A 1 173 ? -29.730 -8.325 23.469 1.00 60.81 173 LEU A CA 1
ATOM 1343 C C . LEU A 1 173 ? -29.967 -9.214 22.249 1.00 60.81 173 LEU A C 1
ATOM 1345 O O . LEU A 1 173 ? -29.282 -9.052 21.245 1.00 60.81 173 LEU A O 1
ATOM 1349 N N . ILE A 1 174 ? -30.950 -10.117 22.310 1.00 66.25 174 ILE A N 1
ATOM 1350 C CA . ILE A 1 174 ? -31.348 -10.945 21.169 1.00 66.25 174 ILE A CA 1
ATOM 1351 C C . ILE A 1 174 ? -31.913 -10.062 20.062 1.00 66.25 174 ILE A C 1
ATOM 1353 O O . ILE A 1 174 ? -31.442 -10.173 18.942 1.00 66.25 174 ILE A O 1
ATOM 1357 N N . ILE A 1 175 ? -32.835 -9.143 20.362 1.00 64.50 175 ILE A N 1
ATOM 1358 C CA . ILE A 1 175 ? -33.395 -8.191 19.392 1.00 64.50 175 ILE A CA 1
ATOM 1359 C C . ILE A 1 175 ? -32.294 -7.306 18.809 1.00 64.50 175 ILE A C 1
ATOM 1361 O O . ILE A 1 175 ? -32.254 -7.124 17.604 1.00 64.50 175 ILE A O 1
ATOM 1365 N N . PHE A 1 176 ? -31.363 -6.799 19.616 1.00 56.50 176 PHE A N 1
ATOM 1366 C CA . PHE A 1 176 ? -30.256 -5.971 19.140 1.00 56.50 176 PHE A CA 1
ATOM 1367 C C . PHE A 1 176 ? -29.286 -6.769 18.266 1.00 56.50 176 PHE A C 1
ATOM 1369 O O . PHE A 1 176 ? -28.849 -6.280 17.230 1.00 56.50 176 PHE A O 1
ATOM 1376 N N . LYS A 1 177 ? -28.991 -8.021 18.633 1.00 52.41 177 LYS A N 1
ATOM 1377 C CA . LYS A 1 177 ? -28.199 -8.944 17.813 1.00 52.41 177 LYS A CA 1
ATOM 1378 C C . LYS A 1 177 ? -28.930 -9.272 16.512 1.00 52.41 177 LYS A C 1
ATOM 1380 O O . LYS A 1 177 ? -28.306 -9.244 15.466 1.00 52.41 177 LYS A O 1
ATOM 1385 N N . PHE A 1 178 ? -30.243 -9.485 16.561 1.00 55.69 178 PHE A N 1
ATOM 1386 C CA . PHE A 1 178 ? -31.089 -9.768 15.404 1.00 55.69 178 PHE A CA 1
ATOM 1387 C C . PHE A 1 178 ? -31.196 -8.556 14.470 1.00 55.69 178 PHE A C 1
ATOM 1389 O O . PHE A 1 178 ? -31.013 -8.698 13.269 1.00 55.69 178 PHE A O 1
ATOM 1396 N N . ILE A 1 179 ? -31.392 -7.351 15.014 1.00 51.50 179 ILE A N 1
ATOM 1397 C CA . ILE A 1 179 ? -31.369 -6.086 14.271 1.00 51.50 179 ILE A CA 1
ATOM 1398 C C . ILE A 1 179 ? -29.987 -5.877 13.655 1.00 51.50 179 ILE A C 1
ATOM 1400 O O . ILE A 1 179 ? -29.919 -5.630 12.462 1.00 51.50 179 ILE A O 1
ATOM 1404 N N . LYS A 1 180 ? -28.891 -6.052 14.410 1.00 45.56 180 LYS A N 1
ATOM 1405 C CA . LYS A 1 180 ? -27.521 -5.949 13.882 1.00 45.56 180 LYS A CA 1
ATOM 1406 C C . LYS A 1 180 ? -27.254 -6.980 12.786 1.00 45.56 180 LYS A C 1
ATOM 1408 O O . LYS A 1 180 ? -26.613 -6.644 11.804 1.00 45.56 180 LYS A O 1
ATOM 1413 N N . THR A 1 181 ? -27.746 -8.211 12.908 1.00 48.53 181 THR A N 1
ATOM 1414 C CA . THR A 1 181 ? -27.648 -9.235 11.856 1.00 48.53 181 THR A CA 1
ATOM 1415 C C . THR A 1 181 ? -28.489 -8.873 10.627 1.00 48.53 181 THR A C 1
ATOM 1417 O O . THR A 1 181 ? -28.038 -9.110 9.514 1.00 48.53 181 THR A O 1
ATOM 1420 N N . MET A 1 182 ? -29.656 -8.243 10.799 1.00 45.16 182 MET A N 1
ATOM 1421 C CA . MET A 1 182 ? -30.489 -7.752 9.691 1.00 45.16 182 MET A CA 1
ATOM 1422 C C . MET A 1 182 ? -29.965 -6.456 9.048 1.00 45.16 182 MET A C 1
ATOM 1424 O O . MET A 1 182 ? -30.295 -6.182 7.899 1.00 45.16 182 MET A O 1
ATOM 1428 N N . THR A 1 183 ? -29.160 -5.661 9.760 1.00 45.12 183 THR A N 1
ATOM 1429 C CA . THR A 1 183 ? -28.559 -4.409 9.261 1.00 45.12 183 THR A CA 1
ATOM 1430 C C . THR A 1 183 ? -27.076 -4.529 8.918 1.00 45.12 183 THR A C 1
ATOM 1432 O O . THR A 1 183 ? -26.484 -3.562 8.437 1.00 45.12 183 THR A O 1
ATOM 1435 N N . SER A 1 184 ? -26.459 -5.694 9.142 1.00 47.84 184 SER A N 1
ATOM 1436 C CA . SER A 1 184 ? -25.080 -5.938 8.727 1.00 47.84 184 SER A CA 1
ATOM 1437 C C . SER A 1 184 ? -25.033 -5.954 7.200 1.00 47.84 184 SER A C 1
ATOM 1439 O O . SER A 1 184 ? -25.841 -6.650 6.580 1.00 47.84 184 SER A O 1
ATOM 1441 N N . PRO A 1 185 ? -24.128 -5.183 6.575 1.00 55.69 185 PRO A N 1
ATOM 1442 C CA . PRO A 1 185 ? -23.989 -5.206 5.130 1.00 55.69 185 PRO A CA 1
ATOM 1443 C C . PRO A 1 185 ? -23.694 -6.640 4.688 1.00 55.69 185 PRO A C 1
ATOM 1445 O O . PRO A 1 185 ? -22.860 -7.319 5.286 1.00 55.69 185 PRO A O 1
ATOM 1448 N N . VAL A 1 186 ? -24.395 -7.105 3.653 1.00 63.19 186 VAL A N 1
ATOM 1449 C CA . VAL A 1 186 ? -24.081 -8.379 3.003 1.00 63.19 186 VAL A CA 1
ATOM 1450 C C . VAL A 1 186 ? -22.646 -8.274 2.493 1.00 63.19 186 VAL A C 1
ATOM 1452 O O . VAL A 1 186 ? -22.355 -7.464 1.613 1.00 63.19 186 VAL A O 1
ATOM 1455 N N . ILE A 1 187 ? -21.741 -9.040 3.097 1.00 79.12 187 ILE A N 1
ATOM 1456 C CA . ILE A 1 187 ? -20.336 -9.076 2.700 1.00 79.12 187 ILE A CA 1
ATOM 1457 C C . ILE A 1 187 ? -20.257 -9.896 1.417 1.00 79.12 187 ILE A C 1
ATOM 1459 O O . ILE A 1 187 ? -20.561 -11.089 1.422 1.00 79.12 187 ILE A O 1
ATOM 1463 N N . ASN A 1 188 ? -19.869 -9.254 0.318 1.00 82.50 188 ASN A N 1
ATOM 1464 C CA . ASN A 1 188 ? -19.722 -9.923 -0.965 1.00 82.50 188 ASN A CA 1
ATOM 1465 C C . ASN A 1 188 ? -18.250 -10.235 -1.245 1.00 82.50 188 ASN A C 1
ATOM 1467 O O . ASN A 1 188 ? -17.515 -9.411 -1.785 1.00 82.50 188 ASN A O 1
ATOM 1471 N N . TYR A 1 189 ? -17.835 -11.456 -0.911 1.00 90.94 189 TYR A N 1
ATOM 1472 C CA . TYR A 1 189 ? -16.482 -11.939 -1.194 1.00 90.94 189 TYR A CA 1
ATOM 1473 C C . TYR A 1 189 ? -16.193 -12.049 -2.705 1.00 90.94 189 TYR A C 1
ATOM 1475 O O . TYR A 1 189 ? -15.027 -12.054 -3.092 1.00 90.94 189 TYR A O 1
ATOM 1483 N N . ARG A 1 190 ? -17.220 -12.067 -3.574 1.00 88.00 190 ARG A N 1
ATOM 1484 C CA . ARG A 1 190 ? -17.056 -12.122 -5.042 1.00 88.00 190 ARG A CA 1
ATOM 1485 C C . ARG A 1 190 ? -16.542 -10.821 -5.651 1.00 88.00 190 ARG A C 1
ATOM 1487 O O . ARG A 1 190 ? -16.006 -10.852 -6.753 1.00 88.00 190 ARG A O 1
ATOM 1494 N N . ASP A 1 191 ? -16.699 -9.697 -4.953 1.00 90.62 191 ASP A N 1
ATOM 1495 C CA . ASP A 1 191 ? -16.288 -8.382 -5.462 1.00 90.62 191 ASP A CA 1
ATOM 1496 C C . ASP A 1 191 ? -14.813 -8.065 -5.164 1.00 90.62 191 ASP A C 1
ATOM 1498 O O . ASP A 1 191 ? -14.285 -7.057 -5.652 1.00 90.62 191 ASP A O 1
ATOM 1502 N N . VAL A 1 192 ? -14.150 -8.916 -4.373 1.00 97.06 192 VAL A N 1
ATOM 1503 C CA . VAL A 1 192 ? -12.739 -8.784 -4.006 1.00 97.06 192 VAL A CA 1
ATOM 1504 C C . VAL A 1 192 ? -11.861 -9.103 -5.211 1.00 97.06 192 VAL A C 1
ATOM 1506 O O . VAL A 1 192 ? -11.972 -10.172 -5.805 1.00 97.06 192 VAL A O 1
ATOM 1509 N N . LEU A 1 193 ? -10.970 -8.172 -5.551 1.00 97.75 193 LEU A N 1
ATOM 1510 C CA . LEU A 1 193 ? -9.956 -8.357 -6.581 1.00 97.75 193 LEU A CA 1
ATOM 1511 C C . LEU A 1 193 ? -8.588 -8.577 -5.942 1.00 97.75 193 LEU A C 1
ATOM 1513 O O . LEU A 1 193 ? -8.228 -7.883 -4.986 1.00 97.75 193 LEU A O 1
ATOM 1517 N N . LEU A 1 194 ? -7.828 -9.514 -6.506 1.00 98.31 194 LEU A N 1
ATOM 1518 C CA . LEU A 1 194 ? -6.500 -9.863 -6.008 1.00 98.31 194 LEU A CA 1
ATOM 1519 C C . LEU A 1 194 ? -5.396 -9.077 -6.708 1.00 98.31 194 LEU A C 1
ATOM 1521 O O . LEU A 1 194 ? -5.286 -9.105 -7.936 1.00 98.31 194 LEU A O 1
ATOM 1525 N N . LEU A 1 195 ? -4.571 -8.411 -5.910 1.00 98.62 195 LEU A N 1
ATOM 1526 C CA . LEU A 1 195 ? -3.277 -7.880 -6.313 1.00 98.62 195 LEU A CA 1
ATOM 1527 C C . LEU A 1 195 ? -2.208 -8.979 -6.194 1.00 98.62 195 LEU A C 1
ATOM 1529 O O . LEU A 1 195 ? -2.498 -10.123 -5.824 1.00 98.62 195 LEU A O 1
ATOM 1533 N N . ASP A 1 196 ? -0.981 -8.654 -6.562 1.00 98.12 196 ASP A N 1
ATOM 1534 C CA . ASP A 1 196 ? 0.190 -9.495 -6.366 1.00 98.12 196 ASP A CA 1
ATOM 1535 C C . ASP A 1 196 ? 0.796 -9.311 -4.969 1.00 98.12 196 ASP A C 1
ATOM 1537 O O . ASP A 1 196 ? 0.120 -8.861 -4.038 1.00 98.12 196 ASP A O 1
ATOM 1541 N N . GLY A 1 197 ? 2.030 -9.781 -4.802 1.00 96.31 197 GLY A N 1
ATOM 1542 C CA . GLY A 1 197 ? 2.775 -9.782 -3.550 1.00 96.31 197 GLY A CA 1
ATOM 1543 C C . GLY A 1 197 ? 4.155 -9.131 -3.672 1.00 96.31 197 GLY A C 1
ATOM 1544 O O . GLY A 1 197 ? 4.478 -8.472 -4.661 1.00 96.31 197 GLY A O 1
ATOM 1545 N N . GLY A 1 198 ? 5.003 -9.350 -2.668 1.00 92.50 198 GLY A N 1
ATOM 1546 C CA . GLY A 1 198 ? 6.375 -8.845 -2.635 1.00 92.50 198 GLY A CA 1
ATOM 1547 C C . GLY A 1 198 ? 7.257 -9.499 -3.699 1.00 92.50 198 GLY A C 1
ATOM 1548 O O . GLY A 1 198 ? 7.601 -10.671 -3.594 1.00 92.50 198 GLY A O 1
ATOM 1549 N N . THR A 1 199 ? 7.652 -8.737 -4.721 1.00 91.81 199 THR A N 1
ATOM 1550 C CA . THR A 1 199 ? 8.477 -9.254 -5.829 1.00 91.81 199 THR A CA 1
ATOM 1551 C C . THR A 1 199 ? 9.940 -9.474 -5.427 1.00 91.81 199 THR A C 1
ATOM 1553 O O . THR A 1 199 ? 10.558 -10.439 -5.870 1.00 91.81 199 THR A O 1
ATOM 1556 N N . GLY A 1 200 ? 10.516 -8.615 -4.579 1.00 88.38 200 GLY A N 1
ATOM 1557 C CA . GLY A 1 200 ? 11.946 -8.691 -4.262 1.00 88.38 200 GLY A CA 1
ATOM 1558 C C . GLY A 1 200 ? 12.347 -9.945 -3.487 1.00 88.38 200 GLY A C 1
ATOM 1559 O O . GLY A 1 200 ? 13.340 -10.575 -3.844 1.00 88.38 200 GLY A O 1
ATOM 1560 N N . GLU A 1 201 ? 11.575 -10.362 -2.478 1.00 84.56 201 GLU A N 1
ATOM 1561 C CA . GLU A 1 201 ? 11.865 -11.611 -1.761 1.00 84.56 201 GLU A CA 1
ATOM 1562 C C . GLU A 1 201 ? 11.742 -12.845 -2.659 1.00 84.56 201 GLU A C 1
ATOM 1564 O O . GLU A 1 201 ? 12.537 -13.774 -2.526 1.00 84.56 201 GLU A O 1
ATOM 1569 N N . GLU A 1 202 ? 10.794 -12.855 -3.595 1.00 91.00 202 GLU A N 1
ATOM 1570 C CA . GLU A 1 202 ? 10.639 -13.950 -4.559 1.00 91.00 202 GLU A CA 1
ATOM 1571 C C . GLU A 1 202 ? 11.820 -14.010 -5.536 1.00 91.00 202 GLU A C 1
ATOM 1573 O O . GLU A 1 202 ? 12.335 -15.090 -5.820 1.00 91.00 202 GLU A O 1
ATOM 1578 N N . LEU A 1 203 ? 12.325 -12.859 -5.989 1.00 91.38 203 LEU A N 1
ATOM 1579 C CA . LEU A 1 203 ? 13.543 -12.804 -6.799 1.00 91.38 203 LEU A CA 1
ATOM 1580 C C . LEU A 1 203 ? 14.759 -13.357 -6.038 1.00 91.38 203 LEU A C 1
ATOM 1582 O O . LEU A 1 203 ? 15.519 -14.152 -6.592 1.00 91.38 203 LEU A O 1
ATOM 1586 N N . MET A 1 204 ? 14.927 -12.981 -4.767 1.00 87.62 204 MET A N 1
ATOM 1587 C CA . MET A 1 204 ? 16.013 -13.494 -3.922 1.00 87.62 204 MET A CA 1
ATOM 1588 C C . MET A 1 204 ? 15.888 -15.007 -3.684 1.00 87.62 204 MET A C 1
ATOM 1590 O O . MET A 1 204 ? 16.887 -15.722 -3.749 1.00 87.62 204 MET A O 1
ATOM 1594 N N . GLN A 1 205 ? 14.671 -15.528 -3.487 1.00 86.81 205 GLN A N 1
ATOM 1595 C CA . GLN A 1 205 ? 14.422 -16.974 -3.379 1.00 86.81 205 GLN A CA 1
ATOM 1596 C C . GLN A 1 205 ? 14.787 -17.739 -4.661 1.00 86.81 205 GLN A C 1
ATOM 1598 O O . GLN A 1 205 ? 15.186 -18.902 -4.585 1.00 86.81 205 GLN A O 1
ATOM 1603 N N . LEU A 1 206 ? 14.693 -17.092 -5.826 1.00 90.00 206 LEU A N 1
ATOM 1604 C CA . LEU A 1 206 ? 15.122 -17.643 -7.115 1.00 90.00 206 LEU A CA 1
ATOM 1605 C C . LEU A 1 206 ? 16.620 -17.435 -7.409 1.00 90.00 206 LEU A C 1
ATOM 1607 O O . LEU A 1 206 ? 17.085 -17.785 -8.494 1.00 90.00 206 LEU A O 1
ATOM 1611 N N . GLY A 1 207 ? 17.388 -16.911 -6.449 1.00 87.81 207 GLY A N 1
ATOM 1612 C CA . GLY A 1 207 ? 18.843 -16.785 -6.537 1.00 87.81 207 GLY A CA 1
ATOM 1613 C C . GLY A 1 207 ? 19.351 -15.431 -7.031 1.00 87.81 207 GLY A C 1
ATOM 1614 O O . GLY A 1 207 ? 20.525 -15.335 -7.389 1.00 87.81 207 GLY A O 1
ATOM 1615 N N . LEU A 1 208 ? 18.513 -14.386 -7.055 1.00 88.19 208 LEU A N 1
ATOM 1616 C CA . LEU A 1 208 ? 18.988 -13.028 -7.325 1.00 88.19 208 LEU A CA 1
ATOM 1617 C C . LEU A 1 208 ? 19.944 -12.563 -6.205 1.00 88.19 208 LEU A C 1
ATOM 1619 O O . LEU A 1 208 ? 19.592 -12.691 -5.029 1.00 88.19 208 LEU A O 1
ATOM 1623 N N . PRO A 1 209 ? 21.119 -11.993 -6.531 1.00 84.25 209 PRO A N 1
ATOM 1624 C CA . PRO A 1 209 ? 21.992 -11.377 -5.535 1.00 84.25 209 PRO A CA 1
ATOM 1625 C C . PRO A 1 209 ? 21.299 -10.230 -4.786 1.00 84.25 209 PRO A C 1
ATOM 1627 O O . PRO A 1 209 ? 20.657 -9.378 -5.402 1.00 84.25 209 PRO A O 1
ATOM 1630 N N . ASP A 1 210 ? 21.468 -10.175 -3.464 1.00 75.25 210 ASP A N 1
ATOM 1631 C CA . ASP A 1 210 ? 20.957 -9.067 -2.651 1.00 75.25 210 ASP A CA 1
ATOM 1632 C C . ASP A 1 210 ? 21.921 -7.869 -2.707 1.00 75.25 210 ASP A C 1
ATOM 1634 O O . ASP A 1 210 ? 22.896 -7.793 -1.959 1.00 75.25 210 ASP A O 1
ATOM 1638 N N . ASP A 1 211 ? 21.657 -6.936 -3.624 1.00 70.69 211 ASP A N 1
ATOM 1639 C CA . ASP A 1 211 ? 22.425 -5.692 -3.778 1.00 70.69 211 ASP A CA 1
ATOM 1640 C C . ASP A 1 211 ? 21.952 -4.562 -2.841 1.00 70.69 211 ASP A C 1
ATOM 1642 O O . ASP A 1 211 ? 22.572 -3.506 -2.833 1.00 70.69 211 ASP A O 1
ATOM 1646 N N . ARG A 1 212 ? 20.896 -4.754 -2.022 1.00 67.00 212 ARG A N 1
ATOM 1647 C CA . ARG A 1 212 ? 20.314 -3.817 -1.016 1.00 67.00 212 ARG A CA 1
ATOM 1648 C C . ARG A 1 212 ? 19.881 -2.422 -1.500 1.00 67.00 212 ARG A C 1
ATOM 1650 O O . ARG A 1 212 ? 18.831 -1.929 -1.104 1.00 67.00 212 ARG A O 1
ATOM 1657 N N . LYS A 1 213 ? 20.651 -1.778 -2.372 1.00 68.12 213 LYS A N 1
ATOM 1658 C CA . LYS A 1 213 ? 20.458 -0.450 -2.949 1.00 68.12 213 LYS A CA 1
ATOM 1659 C C . LYS A 1 213 ? 19.538 -0.473 -4.166 1.00 68.12 213 LYS A C 1
ATOM 1661 O O . LYS A 1 213 ? 18.687 0.404 -4.315 1.00 68.12 213 LYS A O 1
ATOM 1666 N N . THR A 1 214 ? 19.699 -1.475 -5.030 1.00 71.75 214 THR A N 1
ATOM 1667 C CA . THR A 1 214 ? 18.855 -1.667 -6.217 1.00 71.75 214 THR A CA 1
ATOM 1668 C C . THR A 1 214 ? 18.009 -2.932 -6.140 1.00 71.75 214 THR A C 1
ATOM 1670 O O . THR A 1 214 ? 17.426 -3.293 -7.145 1.00 71.75 214 THR A O 1
ATOM 1673 N N . TRP A 1 215 ? 17.914 -3.585 -4.975 1.00 71.62 215 TRP A N 1
ATOM 1674 C CA . TRP A 1 215 ? 17.325 -4.918 -4.741 1.00 71.62 215 TRP A CA 1
ATOM 1675 C C . TRP A 1 215 ? 16.178 -5.334 -5.688 1.00 71.62 215 TRP A C 1
ATOM 1677 O O . TRP A 1 215 ? 16.266 -6.392 -6.305 1.00 71.62 215 TRP A O 1
ATOM 1687 N N . SER A 1 216 ? 15.144 -4.503 -5.889 1.00 77.19 216 SER A N 1
ATOM 1688 C CA . SER A 1 216 ? 14.060 -4.811 -6.843 1.00 77.19 216 SER A CA 1
ATOM 1689 C C . SER A 1 216 ? 14.448 -4.600 -8.320 1.00 77.19 216 SER A C 1
ATOM 1691 O O . SER A 1 216 ? 14.117 -5.408 -9.183 1.00 77.19 216 SER A O 1
ATOM 1693 N N . ALA A 1 217 ? 15.223 -3.558 -8.624 1.00 86.31 217 ALA A N 1
ATOM 1694 C CA . ALA A 1 217 ? 15.719 -3.212 -9.955 1.00 86.31 217 ALA A CA 1
ATOM 1695 C C . ALA A 1 217 ? 16.941 -4.029 -10.417 1.00 86.31 217 ALA A C 1
ATOM 1697 O O . ALA A 1 217 ? 17.238 -4.025 -11.611 1.00 86.31 217 ALA A O 1
ATOM 1698 N N . TYR A 1 218 ? 17.649 -4.739 -9.533 1.00 89.69 218 TYR A N 1
ATOM 1699 C CA . TYR A 1 218 ? 18.885 -5.451 -9.883 1.00 89.69 218 TYR A CA 1
ATOM 1700 C C . TYR A 1 218 ? 18.666 -6.456 -11.026 1.00 89.69 218 TYR A C 1
ATOM 1702 O O . TYR A 1 218 ? 19.466 -6.534 -11.959 1.00 89.69 218 TYR A O 1
ATOM 1710 N N . ALA A 1 219 ? 17.525 -7.153 -11.013 1.00 92.06 219 ALA A N 1
ATOM 1711 C CA . ALA A 1 219 ? 17.132 -8.083 -12.071 1.00 92.06 219 ALA A CA 1
ATOM 1712 C C . ALA A 1 219 ? 16.744 -7.406 -13.402 1.00 92.06 219 ALA A C 1
ATOM 1714 O O . ALA A 1 219 ? 16.646 -8.073 -14.430 1.00 92.06 219 ALA A O 1
ATOM 1715 N N . LEU A 1 220 ? 16.491 -6.092 -13.403 1.00 93.81 220 LEU A N 1
ATOM 1716 C CA . LEU A 1 220 ? 16.231 -5.317 -14.620 1.00 93.81 220 LEU A CA 1
ATOM 1717 C C . LEU A 1 220 ? 17.521 -4.825 -15.271 1.00 93.81 220 LEU A C 1
ATOM 1719 O O . LEU A 1 220 ? 17.595 -4.760 -16.498 1.00 93.81 220 LEU A O 1
ATOM 1723 N N . VAL A 1 221 ? 18.522 -4.467 -14.463 1.00 92.12 221 VAL A N 1
ATOM 1724 C CA . VAL A 1 221 ? 19.771 -3.868 -14.960 1.00 92.12 221 VAL A CA 1
ATOM 1725 C C . VAL A 1 221 ? 20.783 -4.906 -15.445 1.00 92.12 221 VAL A C 1
ATOM 1727 O O . VAL A 1 221 ? 21.643 -4.572 -16.257 1.00 92.12 221 VAL A O 1
ATOM 1730 N N . HIS A 1 222 ? 20.636 -6.156 -15.005 1.00 92.56 222 HIS A N 1
ATOM 1731 C CA . HIS A 1 222 ? 21.451 -7.305 -15.395 1.00 92.56 222 HIS A CA 1
ATOM 1732 C C . HIS A 1 222 ? 20.620 -8.255 -16.273 1.00 92.56 222 HIS A C 1
ATOM 1734 O O . HIS A 1 222 ? 19.759 -8.972 -15.748 1.00 92.56 222 HIS A O 1
ATOM 1740 N N . PRO A 1 223 ? 20.818 -8.247 -17.607 1.00 94.38 223 PRO A N 1
ATOM 1741 C CA . PRO A 1 223 ? 19.958 -8.970 -18.537 1.00 94.38 223 PRO A CA 1
ATOM 1742 C C . PRO A 1 223 ? 19.816 -10.471 -18.268 1.00 94.38 223 PRO A C 1
ATOM 1744 O O . PRO A 1 223 ? 18.756 -11.047 -18.502 1.00 94.38 223 PRO A O 1
ATOM 1747 N N . GLU A 1 224 ? 20.857 -11.101 -17.727 1.00 94.25 224 GLU A N 1
ATOM 1748 C CA . GLU A 1 224 ? 20.872 -12.509 -17.333 1.00 94.25 224 GLU A CA 1
ATOM 1749 C C . GLU A 1 224 ? 19.817 -12.866 -16.269 1.00 94.25 224 GLU A C 1
ATOM 1751 O O . GLU A 1 224 ? 19.429 -14.028 -16.167 1.00 94.25 224 GLU A O 1
ATOM 1756 N N . TYR A 1 225 ? 19.310 -11.881 -15.519 1.00 95.25 225 TYR A N 1
ATOM 1757 C CA . TYR A 1 225 ? 18.287 -12.069 -14.489 1.00 95.25 225 TYR A CA 1
ATOM 1758 C C . TYR A 1 225 ? 16.890 -11.588 -14.911 1.00 95.25 225 TYR A C 1
ATOM 1760 O O . TYR A 1 225 ? 15.941 -11.753 -14.142 1.00 95.25 225 TYR A O 1
ATOM 1768 N N . ASN A 1 226 ? 16.704 -11.041 -16.121 1.00 95.81 226 ASN A N 1
ATOM 1769 C CA . ASN A 1 226 ? 15.381 -10.577 -16.569 1.00 95.81 226 ASN A CA 1
ATOM 1770 C C . ASN A 1 226 ? 14.332 -11.704 -16.556 1.00 95.81 226 ASN A C 1
ATOM 1772 O O . ASN A 1 226 ? 13.165 -11.473 -16.229 1.00 95.81 226 ASN A O 1
ATOM 1776 N N . ASP A 1 227 ? 14.751 -12.934 -16.858 1.00 96.06 227 ASP A N 1
ATOM 1777 C CA . ASP A 1 227 ? 13.882 -14.111 -16.827 1.00 96.06 227 ASP A CA 1
ATOM 1778 C C . ASP A 1 227 ? 13.367 -14.436 -15.418 1.00 96.06 227 ASP A C 1
ATOM 1780 O O . ASP A 1 227 ? 12.284 -15.009 -15.299 1.00 96.06 227 ASP A O 1
ATOM 1784 N N . LEU A 1 228 ? 14.076 -14.037 -14.354 1.00 96.50 228 LEU A N 1
ATOM 1785 C CA . LEU A 1 228 ? 13.585 -14.192 -12.982 1.00 96.50 228 LEU A CA 1
ATOM 1786 C C . LEU A 1 228 ? 12.378 -13.287 -12.724 1.00 96.50 228 LEU A C 1
ATOM 1788 O O . LEU A 1 228 ? 11.387 -13.742 -12.161 1.00 96.50 228 LEU A O 1
ATOM 1792 N N . VAL A 1 229 ? 12.403 -12.039 -13.208 1.00 96.94 229 VAL A N 1
ATOM 1793 C CA . VAL A 1 229 ? 11.253 -11.119 -13.103 1.00 96.94 229 VAL A CA 1
AT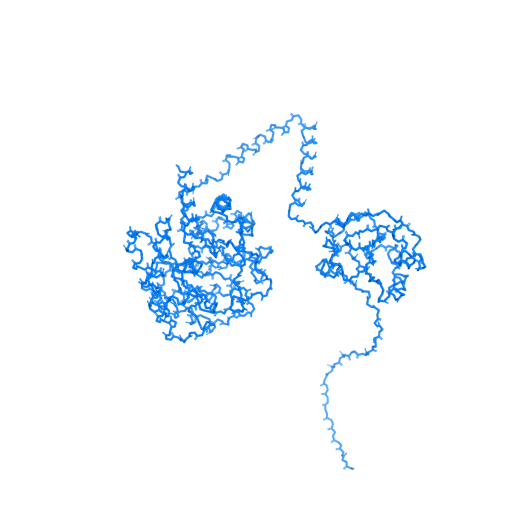OM 1794 C C . VAL A 1 229 ? 10.035 -11.708 -13.815 1.00 96.94 229 VAL A C 1
ATOM 1796 O O . VAL A 1 229 ? 8.928 -11.686 -13.278 1.00 96.94 229 VAL A O 1
ATOM 1799 N N . ARG A 1 230 ? 10.245 -12.310 -14.995 1.00 97.12 230 ARG A N 1
ATOM 1800 C CA . ARG A 1 230 ? 9.178 -12.995 -15.733 1.00 97.12 230 ARG A CA 1
ATOM 1801 C C . ARG A 1 230 ? 8.599 -14.170 -14.938 1.00 97.12 230 ARG A C 1
ATOM 1803 O O . ARG A 1 230 ? 7.380 -14.295 -14.853 1.00 97.12 230 ARG A O 1
ATOM 1810 N N . GLN A 1 231 ? 9.452 -15.004 -14.342 1.00 96.81 231 GLN A N 1
ATOM 1811 C CA . GLN A 1 231 ? 9.027 -16.143 -13.519 1.00 96.81 231 GLN A CA 1
ATOM 1812 C C . GLN A 1 231 ? 8.223 -15.701 -12.289 1.00 96.81 231 GLN A C 1
ATOM 1814 O O . GLN A 1 231 ? 7.178 -16.284 -12.006 1.00 96.81 231 GLN A O 1
ATOM 1819 N N . VAL A 1 232 ? 8.656 -14.642 -11.597 1.00 97.50 232 VAL A N 1
ATOM 1820 C CA . VAL A 1 232 ? 7.936 -14.104 -10.430 1.00 97.50 232 VAL A CA 1
ATOM 1821 C C . VAL A 1 232 ? 6.572 -13.536 -10.827 1.00 97.50 232 VAL A C 1
ATOM 1823 O O . VAL A 1 232 ? 5.564 -13.846 -10.201 1.00 97.50 232 VAL A O 1
ATOM 1826 N N . HIS A 1 233 ? 6.481 -12.751 -11.902 1.00 98.38 233 HIS A N 1
ATOM 1827 C CA . HIS A 1 233 ? 5.180 -12.255 -12.361 1.00 98.38 233 HIS A CA 1
ATOM 1828 C C . HIS A 1 233 ? 4.240 -13.391 -12.800 1.00 98.38 233 HIS A C 1
ATOM 1830 O O . HIS A 1 233 ? 3.048 -13.360 -12.489 1.00 98.38 233 HIS A O 1
ATOM 1836 N N . GLN A 1 234 ? 4.758 -14.412 -13.492 1.00 97.88 234 GLN A N 1
ATOM 1837 C CA . GLN A 1 234 ? 3.975 -15.593 -13.873 1.00 97.88 234 GLN A CA 1
ATOM 1838 C C . GLN A 1 234 ? 3.444 -16.347 -12.651 1.00 97.88 234 GLN A C 1
ATOM 1840 O O . GLN A 1 234 ? 2.260 -16.686 -12.629 1.00 97.88 234 GLN A O 1
ATOM 1845 N N . SER A 1 235 ? 4.264 -16.540 -11.615 1.00 97.75 235 SER A N 1
ATOM 1846 C CA . SER A 1 235 ? 3.840 -17.255 -10.409 1.00 97.75 235 SER A CA 1
ATOM 1847 C C . SER A 1 235 ? 2.700 -16.536 -9.674 1.00 97.75 235 SER A C 1
ATOM 1849 O O . SER A 1 235 ? 1.784 -17.194 -9.178 1.00 97.75 235 SER A O 1
ATOM 1851 N N . PHE A 1 236 ? 2.670 -15.197 -9.674 1.00 98.62 236 PHE A N 1
ATOM 1852 C CA . PHE A 1 236 ? 1.535 -14.430 -9.145 1.00 98.62 236 PHE A CA 1
ATOM 1853 C C . PHE A 1 236 ? 0.260 -14.595 -9.984 1.00 98.62 236 PHE A C 1
ATOM 1855 O O . PHE A 1 236 ? -0.819 -14.821 -9.425 1.00 98.62 236 PHE A O 1
ATOM 1862 N N . PHE A 1 237 ? 0.352 -14.564 -11.318 1.00 98.31 237 PHE A N 1
ATOM 1863 C CA . PHE A 1 237 ? -0.809 -14.851 -12.172 1.00 98.31 237 PHE A CA 1
ATOM 1864 C C . PHE A 1 237 ? -1.355 -16.269 -11.945 1.00 98.31 237 PHE A C 1
ATOM 1866 O O . PHE A 1 237 ? -2.566 -16.450 -11.811 1.00 98.31 237 PHE A O 1
ATOM 1873 N N . GLU A 1 238 ? -0.479 -17.269 -11.839 1.00 97.06 238 GLU A N 1
ATOM 1874 C CA . GLU A 1 238 ? -0.847 -18.661 -11.550 1.00 97.06 238 GLU A CA 1
ATOM 1875 C C . GLU A 1 238 ? -1.468 -18.824 -10.152 1.00 97.06 238 GLU A C 1
ATOM 1877 O O . GLU A 1 238 ? -2.436 -19.578 -9.966 1.00 97.06 238 GLU A O 1
ATOM 1882 N N . ALA A 1 239 ? -0.975 -18.063 -9.171 1.00 97.88 239 ALA A N 1
ATOM 1883 C CA . ALA A 1 239 ? -1.543 -17.979 -7.829 1.00 97.88 239 ALA A CA 1
ATOM 1884 C C . ALA A 1 239 ? -2.929 -17.314 -7.804 1.00 97.88 239 ALA A C 1
ATOM 1886 O O . ALA A 1 239 ? -3.717 -17.580 -6.895 1.00 97.88 239 ALA A O 1
ATOM 1887 N N . GLY A 1 240 ? -3.279 -16.537 -8.833 1.00 97.06 240 GLY A N 1
ATOM 1888 C CA . GLY A 1 240 ? -4.605 -15.948 -9.003 1.00 97.06 240 GLY A CA 1
ATOM 1889 C C . GLY A 1 240 ? -4.664 -14.432 -8.953 1.00 97.06 240 GLY A C 1
ATOM 1890 O O . GLY A 1 240 ? -5.772 -13.897 -8.901 1.00 97.06 240 GLY A O 1
ATOM 1891 N N . SER A 1 241 ? -3.523 -13.744 -8.961 1.00 98.44 241 SER A N 1
ATOM 1892 C CA . SER A 1 241 ? -3.497 -12.288 -9.038 1.00 98.44 241 SER A CA 1
ATOM 1893 C C . SER A 1 241 ? -4.206 -11.805 -10.301 1.00 98.44 241 SER A C 1
ATOM 1895 O O . SER A 1 241 ? -3.953 -12.260 -11.418 1.00 98.44 241 SER A O 1
ATOM 1897 N N . GLN A 1 242 ? -5.117 -10.857 -10.111 1.00 98.44 242 GLN A N 1
ATOM 1898 C CA . GLN A 1 242 ? -5.804 -10.137 -11.181 1.00 98.44 242 GLN A CA 1
ATOM 1899 C C . GLN A 1 242 ? -5.093 -8.830 -11.521 1.00 98.44 242 GLN A C 1
ATOM 1901 O O . GLN A 1 242 ? -5.376 -8.245 -12.564 1.00 98.44 242 GLN A O 1
ATOM 1906 N N . TYR A 1 243 ? -4.183 -8.388 -10.656 1.00 98.62 243 TYR A N 1
ATOM 1907 C CA . TYR A 1 243 ? -3.286 -7.267 -10.866 1.00 98.62 243 TYR A CA 1
ATOM 1908 C C . TYR A 1 243 ? -1.860 -7.705 -10.547 1.00 98.62 243 TYR A C 1
ATOM 1910 O O . TYR A 1 243 ? -1.647 -8.330 -9.514 1.00 98.62 243 TYR A O 1
ATOM 1918 N N . VAL A 1 244 ? -0.911 -7.375 -11.421 1.00 98.56 244 VAL A N 1
ATOM 1919 C CA . VAL A 1 244 ? 0.528 -7.554 -11.174 1.00 98.56 244 VAL A CA 1
ATOM 1920 C C . VAL A 1 244 ? 1.234 -6.222 -11.374 1.00 98.56 244 VAL A C 1
ATOM 1922 O O . VAL A 1 244 ? 0.966 -5.516 -12.350 1.00 98.56 244 VAL A O 1
ATOM 1925 N N . THR A 1 245 ? 2.115 -5.880 -10.448 1.00 98.62 245 THR A N 1
ATOM 1926 C CA . THR A 1 245 ? 2.818 -4.607 -10.364 1.00 98.62 245 THR A CA 1
ATOM 1927 C C . THR A 1 245 ? 4.150 -4.681 -11.095 1.00 98.62 245 THR A C 1
ATOM 1929 O O . THR A 1 245 ? 4.929 -5.614 -10.916 1.00 98.62 245 THR A O 1
ATOM 1932 N N . CYS A 1 246 ? 4.423 -3.699 -11.956 1.00 98.44 246 CYS A N 1
ATOM 1933 C CA . CYS A 1 246 ? 5.702 -3.581 -12.644 1.00 98.44 246 CYS A CA 1
ATOM 1934 C C . CYS A 1 246 ? 6.847 -3.471 -11.630 1.00 98.44 246 CYS A C 1
ATOM 1936 O O . CYS A 1 246 ? 6.780 -2.693 -10.680 1.00 98.44 246 CYS A O 1
ATOM 1938 N N . ASN A 1 247 ? 7.936 -4.199 -11.876 1.00 97.38 247 ASN A N 1
ATOM 1939 C CA . ASN A 1 247 ? 9.098 -4.261 -10.989 1.00 97.38 247 ASN A CA 1
ATOM 1940 C C . ASN A 1 247 ? 10.007 -3.007 -11.057 1.00 97.38 247 ASN A C 1
ATOM 1942 O O . ASN A 1 247 ? 11.219 -3.120 -11.193 1.00 97.38 247 ASN A O 1
ATOM 1946 N N . ASN A 1 248 ? 9.441 -1.796 -11.024 1.00 96.50 248 ASN A N 1
ATOM 1947 C CA . ASN A 1 248 ? 10.187 -0.537 -11.165 1.00 96.50 248 ASN A CA 1
ATOM 1948 C C . ASN A 1 248 ? 10.303 0.283 -9.863 1.00 96.50 248 ASN A C 1
ATOM 1950 O O . ASN A 1 248 ? 10.693 1.448 -9.920 1.00 96.50 248 ASN A O 1
ATOM 1954 N N . TYR A 1 249 ? 10.006 -0.309 -8.701 1.00 95.19 249 TYR A N 1
ATOM 1955 C CA . TYR A 1 249 ? 9.957 0.400 -7.413 1.00 95.19 249 TYR A CA 1
ATOM 1956 C C . TYR A 1 249 ? 11.279 1.097 -7.044 1.00 95.19 249 TYR A C 1
ATOM 1958 O O . TYR A 1 249 ? 11.280 2.244 -6.613 1.00 95.19 249 TYR A O 1
ATOM 1966 N N . THR A 1 250 ? 12.432 0.446 -7.242 1.00 91.62 250 THR A N 1
ATOM 1967 C CA . THR A 1 250 ? 13.749 1.073 -6.995 1.00 91.62 250 THR A CA 1
ATOM 1968 C C . THR A 1 250 ? 14.391 1.669 -8.249 1.00 91.62 250 THR A C 1
ATOM 1970 O O . THR A 1 250 ? 15.578 1.979 -8.242 1.00 91.62 250 THR A O 1
ATOM 1973 N N . VAL A 1 251 ? 13.654 1.818 -9.353 1.00 94.12 251 VAL A N 1
ATOM 1974 C CA . VAL A 1 251 ? 14.164 2.449 -10.583 1.00 94.12 251 VAL A CA 1
ATOM 1975 C C . VAL A 1 251 ? 13.983 3.967 -10.467 1.00 94.12 251 VAL A C 1
ATOM 1977 O O . VAL A 1 251 ? 13.173 4.584 -11.153 1.00 94.12 251 VAL A O 1
ATOM 1980 N N . THR A 1 252 ? 14.710 4.574 -9.528 1.00 92.50 252 THR A N 1
ATOM 1981 C CA . THR A 1 252 ? 14.611 6.003 -9.201 1.00 92.50 252 THR A CA 1
ATOM 1982 C C . THR A 1 252 ? 15.990 6.648 -9.074 1.00 92.50 252 THR A C 1
ATOM 1984 O O . THR A 1 252 ? 17.009 5.973 -8.900 1.00 92.50 252 THR A O 1
ATOM 1987 N N . ALA A 1 253 ? 16.032 7.982 -9.112 1.00 89.12 253 ALA A N 1
ATOM 1988 C CA . ALA A 1 253 ? 17.272 8.733 -8.924 1.00 89.12 253 ALA A CA 1
ATOM 1989 C C . ALA A 1 253 ? 17.914 8.473 -7.547 1.00 89.12 253 ALA A C 1
ATOM 1991 O O . ALA A 1 253 ? 19.139 8.457 -7.440 1.00 89.12 253 ALA A O 1
ATOM 1992 N N . GLN A 1 254 ? 17.109 8.193 -6.513 1.00 86.69 254 GLN A N 1
ATOM 1993 C CA . GLN A 1 254 ? 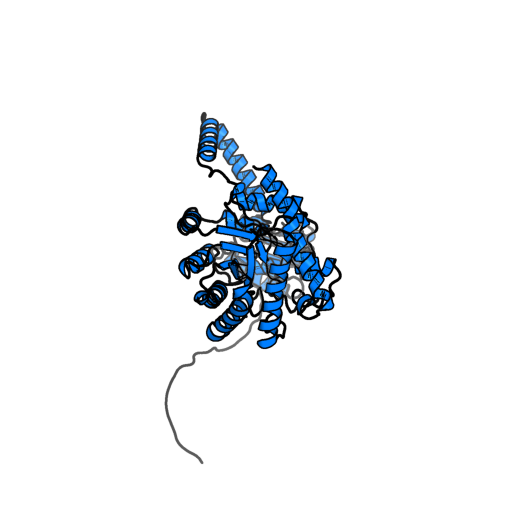17.595 7.828 -5.178 1.00 86.69 254 GLN A CA 1
ATOM 1994 C C . GLN A 1 254 ? 18.469 6.564 -5.207 1.00 86.69 254 GLN A C 1
ATOM 1996 O O . GLN A 1 254 ? 19.499 6.498 -4.537 1.00 86.69 254 GLN A O 1
ATOM 2001 N N . SER A 1 255 ? 18.107 5.578 -6.030 1.00 86.56 255 SER A N 1
ATOM 2002 C CA . SER A 1 255 ? 18.903 4.361 -6.224 1.00 86.56 255 SER A CA 1
ATOM 2003 C C . SER A 1 255 ? 20.124 4.568 -7.134 1.00 86.56 255 SER A C 1
ATOM 2005 O O . SER A 1 255 ? 20.927 3.651 -7.294 1.00 86.56 255 SER A O 1
ATOM 2007 N N . GLY A 1 256 ? 20.330 5.782 -7.657 1.00 89.75 256 GLY A N 1
ATOM 2008 C CA . GLY A 1 256 ? 21.495 6.170 -8.453 1.00 89.75 256 GLY A CA 1
ATOM 2009 C C . GLY A 1 256 ? 21.285 6.127 -9.967 1.00 89.75 256 GLY A C 1
ATOM 2010 O O . GLY A 1 256 ? 22.263 6.251 -10.699 1.00 89.75 256 GLY A O 1
ATOM 2011 N N . PHE A 1 257 ? 20.048 5.959 -10.438 1.00 92.75 257 PHE A N 1
ATOM 2012 C CA . PHE A 1 257 ? 19.740 5.932 -11.867 1.00 92.75 257 PHE A CA 1
ATOM 2013 C C . PHE A 1 257 ? 19.650 7.339 -12.468 1.00 92.75 257 PHE A C 1
ATOM 2015 O O . PHE A 1 257 ? 19.038 8.238 -11.892 1.00 92.75 257 PHE A O 1
ATOM 2022 N N . SER A 1 258 ? 20.218 7.518 -13.659 1.00 95.31 258 SER A N 1
ATOM 2023 C CA . SER A 1 258 ? 19.987 8.706 -14.491 1.00 95.31 258 SER A CA 1
ATOM 2024 C C . SER A 1 258 ? 18.588 8.698 -15.122 1.00 95.31 258 SER A C 1
ATOM 2026 O O . SER A 1 258 ? 17.977 7.642 -15.266 1.00 95.31 258 SER A O 1
ATOM 2028 N N . ASP A 1 259 ? 18.094 9.848 -15.593 1.00 94.31 259 ASP A N 1
ATOM 2029 C CA . ASP A 1 259 ? 16.777 9.943 -16.253 1.00 94.31 259 ASP A CA 1
ATOM 2030 C C . ASP A 1 259 ? 16.627 8.976 -17.442 1.00 94.31 259 ASP A C 1
ATOM 2032 O O . ASP A 1 259 ? 15.561 8.386 -17.645 1.00 94.31 259 ASP A O 1
ATOM 2036 N N . ALA A 1 260 ? 17.706 8.772 -18.206 1.00 97.06 260 ALA A N 1
ATOM 2037 C CA . ALA A 1 260 ? 17.731 7.840 -19.331 1.00 97.06 260 ALA A CA 1
ATOM 2038 C C . ALA A 1 260 ? 17.638 6.373 -18.874 1.00 97.06 260 ALA A C 1
ATOM 2040 O O . ALA A 1 260 ? 16.968 5.559 -19.512 1.00 97.06 260 ALA A O 1
ATOM 2041 N N . GLU A 1 261 ? 18.290 6.024 -17.764 1.00 96.81 261 GLU A N 1
ATOM 2042 C CA . GLU A 1 261 ? 18.201 4.684 -17.179 1.00 96.81 261 GLU A CA 1
ATOM 2043 C C . GLU A 1 261 ? 16.843 4.438 -16.530 1.00 96.81 261 GLU A C 1
ATOM 2045 O O . GLU A 1 261 ? 16.290 3.350 -16.696 1.00 96.81 261 GLU A O 1
ATOM 2050 N N . ILE A 1 262 ? 16.276 5.451 -15.864 1.00 96.31 262 ILE A N 1
ATOM 2051 C CA . ILE A 1 262 ? 14.917 5.392 -15.323 1.00 96.31 262 ILE A CA 1
ATOM 2052 C C . ILE A 1 262 ? 13.944 5.064 -16.450 1.00 96.31 262 ILE A C 1
ATOM 2054 O O . ILE A 1 262 ? 13.190 4.101 -16.337 1.00 96.31 262 ILE A O 1
ATOM 2058 N N . GLU A 1 263 ? 14.000 5.792 -17.567 1.00 97.44 263 GLU A N 1
ATOM 2059 C CA . GLU A 1 263 ? 13.136 5.527 -18.719 1.00 97.44 263 GLU A CA 1
ATOM 2060 C C . GLU A 1 263 ? 13.334 4.108 -19.269 1.00 97.44 263 GLU A C 1
ATOM 2062 O O . GLU A 1 263 ? 12.365 3.370 -19.466 1.00 97.44 263 GLU A O 1
ATOM 2067 N N . LYS A 1 264 ? 14.593 3.710 -19.496 1.00 98.00 264 LYS A N 1
ATOM 2068 C CA . LYS A 1 264 ? 14.956 2.407 -20.065 1.00 98.00 264 LYS A CA 1
ATOM 2069 C C . LYS A 1 264 ? 14.444 1.247 -19.209 1.00 98.00 264 LYS A C 1
ATOM 2071 O O . LYS A 1 264 ? 13.757 0.366 -19.727 1.00 98.00 264 LYS A O 1
ATOM 2076 N N . TYR A 1 265 ? 14.790 1.218 -17.923 1.00 98.00 265 TYR A N 1
ATOM 2077 C CA . TYR A 1 265 ? 14.477 0.082 -17.053 1.00 98.00 265 TYR A CA 1
ATOM 2078 C C . TYR A 1 265 ? 13.011 0.069 -16.624 1.00 98.00 265 TYR A C 1
ATOM 2080 O O . TYR A 1 265 ? 12.431 -1.004 -16.482 1.00 98.00 265 TYR A O 1
ATOM 2088 N N . THR A 1 266 ? 12.370 1.234 -16.536 1.00 98.38 266 THR A N 1
ATOM 2089 C CA . THR A 1 266 ? 10.922 1.323 -16.317 1.00 98.38 266 THR A CA 1
ATOM 2090 C C . THR A 1 266 ? 10.140 0.759 -17.511 1.00 98.38 266 THR A C 1
ATOM 2092 O O . THR A 1 266 ? 9.221 -0.039 -17.323 1.00 98.38 266 THR A O 1
ATOM 2095 N N . LYS A 1 267 ? 10.535 1.085 -18.754 1.00 98.56 267 LYS A N 1
ATOM 2096 C CA . LYS A 1 267 ? 9.952 0.469 -19.963 1.00 98.56 267 LYS A CA 1
ATOM 2097 C C . LYS A 1 267 ? 10.156 -1.044 -19.987 1.00 98.56 267 LYS A C 1
ATOM 2099 O O . LYS A 1 267 ? 9.227 -1.777 -20.319 1.00 98.56 267 LYS A O 1
ATOM 2104 N N . LEU A 1 268 ? 11.348 -1.511 -19.612 1.00 98.56 268 LEU A N 1
ATOM 2105 C CA . LEU A 1 268 ? 11.650 -2.940 -19.527 1.00 98.56 268 LEU A CA 1
ATOM 2106 C C . LEU A 1 268 ? 10.757 -3.651 -18.500 1.00 98.56 268 LEU A C 1
ATOM 2108 O O . LEU A 1 268 ? 10.202 -4.701 -18.811 1.00 98.56 268 LEU A O 1
ATOM 2112 N N . ALA A 1 269 ? 10.553 -3.060 -17.319 1.00 98.50 269 ALA A N 1
ATOM 2113 C CA . ALA A 1 269 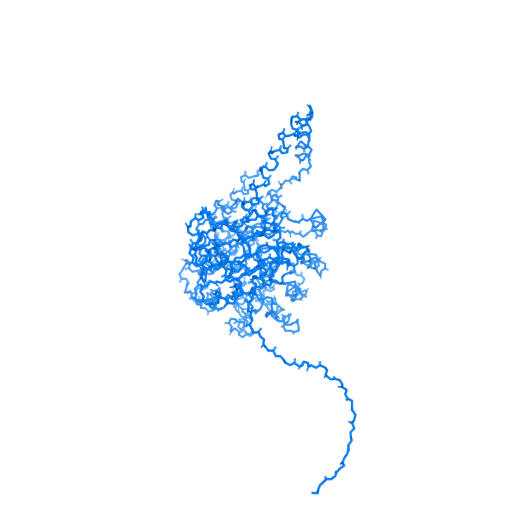? 9.647 -3.596 -16.303 1.00 98.50 269 ALA A CA 1
ATOM 2114 C C . ALA A 1 269 ? 8.209 -3.735 -16.834 1.00 98.50 269 ALA A C 1
ATOM 2116 O O . ALA A 1 269 ? 7.577 -4.779 -16.665 1.00 98.50 269 ALA A O 1
ATOM 2117 N N . GLY A 1 270 ? 7.713 -2.707 -17.533 1.00 98.62 270 GLY A N 1
ATOM 2118 C CA . GLY A 1 270 ? 6.409 -2.736 -18.198 1.00 98.62 270 GLY A CA 1
ATOM 2119 C C . GLY A 1 270 ? 6.302 -3.837 -19.257 1.00 98.62 270 GLY A C 1
ATOM 2120 O O . GLY A 1 270 ? 5.324 -4.587 -19.277 1.00 98.62 270 GLY A O 1
ATOM 2121 N N . ALA A 1 271 ? 7.321 -3.976 -20.108 1.00 98.69 271 ALA A N 1
ATOM 2122 C CA . ALA A 1 271 ? 7.366 -5.005 -21.143 1.00 98.69 271 ALA A CA 1
ATOM 2123 C C . ALA A 1 271 ? 7.343 -6.422 -20.547 1.00 98.69 271 ALA A C 1
ATOM 2125 O O . ALA A 1 271 ? 6.501 -7.232 -20.939 1.00 98.69 271 ALA A O 1
ATOM 2126 N N . ILE A 1 272 ? 8.188 -6.699 -19.546 1.00 98.56 272 ILE A N 1
ATOM 2127 C CA . ILE A 1 272 ? 8.241 -8.008 -18.881 1.00 98.56 272 ILE A CA 1
ATOM 2128 C C . ILE A 1 272 ? 6.896 -8.343 -18.224 1.00 98.56 272 ILE A C 1
ATOM 2130 O O . ILE A 1 272 ? 6.433 -9.478 -18.340 1.00 98.56 272 ILE A O 1
ATOM 2134 N N . ALA A 1 273 ? 6.224 -7.384 -17.581 1.00 98.38 273 ALA A N 1
ATOM 2135 C CA . ALA A 1 273 ? 4.913 -7.616 -16.970 1.00 98.38 273 ALA A CA 1
ATOM 2136 C C . ALA A 1 273 ? 3.839 -7.998 -18.012 1.00 98.38 273 ALA A C 1
ATOM 2138 O O . ALA A 1 273 ? 3.087 -8.959 -17.817 1.00 98.38 273 ALA A O 1
ATOM 2139 N N . VAL A 1 274 ? 3.807 -7.311 -19.161 1.00 98.44 274 VAL A N 1
ATOM 2140 C CA . VAL A 1 274 ? 2.888 -7.624 -20.271 1.00 98.44 274 VAL A CA 1
ATOM 2141 C C . VAL A 1 274 ? 3.183 -8.997 -20.883 1.00 98.44 274 VAL A C 1
ATOM 2143 O O . VAL A 1 274 ? 2.255 -9.777 -21.113 1.00 98.44 274 VAL A O 1
ATOM 2146 N N . GLU A 1 275 ? 4.457 -9.316 -21.117 1.00 98.00 275 GLU A N 1
ATOM 2147 C CA . GLU A 1 275 ? 4.886 -10.632 -21.605 1.00 98.00 275 GLU A CA 1
ATOM 2148 C C . GLU A 1 275 ? 4.510 -11.747 -20.625 1.00 98.00 275 GLU A C 1
ATOM 2150 O O . GLU A 1 275 ? 4.015 -12.797 -21.035 1.00 98.00 275 GLU A O 1
ATOM 2155 N N . SER A 1 276 ? 4.687 -11.506 -19.324 1.00 98.06 276 SER A N 1
ATOM 2156 C CA . SER A 1 276 ? 4.349 -12.456 -18.259 1.00 98.06 276 SER A CA 1
ATOM 2157 C C . SER A 1 276 ? 2.852 -12.751 -18.226 1.00 98.06 276 SER A C 1
ATOM 2159 O O . SER A 1 276 ? 2.466 -13.916 -18.162 1.00 98.06 276 SER A O 1
ATOM 2161 N N . ARG A 1 277 ? 2.004 -11.721 -18.364 1.00 97.75 277 ARG A N 1
ATOM 2162 C CA . ARG A 1 277 ? 0.545 -11.880 -18.486 1.00 97.75 277 ARG A CA 1
ATOM 2163 C C . ARG A 1 277 ? 0.163 -12.725 -19.700 1.00 97.75 277 ARG A C 1
ATOM 2165 O O . ARG A 1 277 ? -0.696 -13.603 -19.607 1.00 97.75 277 ARG A O 1
ATOM 2172 N N . ALA A 1 278 ? 0.789 -12.459 -20.848 1.00 96.31 278 ALA A N 1
ATOM 2173 C CA . ALA A 1 278 ? 0.533 -13.214 -22.071 1.00 96.31 278 ALA A CA 1
ATOM 2174 C C . ALA A 1 278 ? 0.940 -14.689 -21.913 1.00 96.31 278 ALA A C 1
ATOM 2176 O O . ALA A 1 278 ? 0.166 -15.583 -22.259 1.00 96.31 278 ALA A O 1
ATOM 2177 N N . ALA A 1 279 ? 2.114 -14.945 -21.332 1.00 95.56 279 ALA A N 1
ATOM 2178 C CA . ALA A 1 279 ? 2.628 -16.288 -21.082 1.00 95.56 279 ALA A CA 1
ATOM 2179 C C . ALA A 1 279 ? 1.773 -17.077 -20.073 1.00 95.56 279 ALA A C 1
ATOM 2181 O O . ALA A 1 279 ? 1.487 -18.251 -20.310 1.00 95.56 279 ALA A O 1
ATOM 2182 N N . ALA A 1 280 ? 1.288 -16.422 -19.013 1.00 95.25 280 ALA A N 1
ATOM 2183 C CA . ALA A 1 280 ? 0.382 -17.011 -18.024 1.00 95.25 280 ALA A CA 1
ATOM 2184 C C . ALA A 1 280 ? -1.048 -17.243 -18.557 1.00 95.25 280 ALA A C 1
ATOM 2186 O O . ALA A 1 280 ? -1.875 -17.845 -17.875 1.00 95.25 280 ALA A O 1
ATOM 2187 N N . LYS A 1 281 ? -1.358 -16.787 -19.783 1.00 95.62 281 LYS A N 1
ATOM 2188 C CA . LYS A 1 281 ? -2.680 -16.904 -20.426 1.00 95.62 281 LYS A CA 1
ATOM 2189 C C . LYS A 1 281 ? -3.804 -16.273 -19.594 1.00 95.62 281 LYS A C 1
ATOM 2191 O O . LYS A 1 281 ? -4.927 -16.778 -19.567 1.00 95.62 281 LYS A O 1
ATOM 2196 N N . THR A 1 282 ? -3.521 -15.133 -18.965 1.00 94.38 282 THR A N 1
ATOM 2197 C CA . THR A 1 282 ? -4.460 -14.361 -18.134 1.00 94.38 282 THR A CA 1
ATOM 2198 C C . THR A 1 282 ? -4.825 -13.019 -18.793 1.00 94.38 282 THR A C 1
ATOM 2200 O O . THR A 1 282 ? -4.561 -11.955 -18.236 1.00 94.38 282 THR A O 1
ATOM 2203 N N . PRO A 1 283 ? -5.472 -13.002 -19.980 1.00 92.19 283 PRO A N 1
ATOM 2204 C CA . PRO A 1 283 ? -5.661 -11.776 -20.770 1.00 92.19 283 PRO A CA 1
ATOM 2205 C C . PRO A 1 283 ? -6.522 -10.704 -20.083 1.00 92.19 283 PRO A C 1
ATOM 2207 O O . PRO A 1 283 ? -6.454 -9.538 -20.455 1.00 92.19 283 PRO A O 1
ATOM 2210 N N . ASN A 1 284 ? -7.318 -11.090 -19.080 1.00 95.62 284 ASN A N 1
ATOM 2211 C CA . ASN A 1 284 ? -8.161 -10.179 -18.303 1.00 95.62 284 ASN A CA 1
ATOM 2212 C C . ASN A 1 284 ? -7.457 -9.602 -17.066 1.00 95.62 284 ASN A C 1
ATOM 2214 O O . ASN A 1 284 ? -8.023 -8.733 -16.400 1.00 95.62 284 ASN A O 1
ATOM 2218 N N . ALA A 1 285 ? -6.267 -10.103 -16.724 1.00 97.81 285 ALA A N 1
ATOM 2219 C CA . ALA A 1 285 ? -5.481 -9.545 -15.639 1.00 97.81 285 ALA A CA 1
ATOM 2220 C C . ALA A 1 285 ? -4.879 -8.198 -16.064 1.00 97.81 285 ALA A C 1
ATOM 2222 O O . ALA A 1 285 ? -4.564 -7.963 -17.234 1.00 97.81 285 ALA A O 1
ATOM 2223 N N . LYS A 1 286 ? -4.741 -7.298 -15.101 1.00 98.56 286 LYS A N 1
ATOM 2224 C CA . LYS A 1 286 ? -4.290 -5.927 -15.304 1.00 98.56 286 LYS A CA 1
ATOM 2225 C C . LYS A 1 286 ? -2.855 -5.754 -14.832 1.00 98.56 286 LYS A C 1
ATOM 2227 O O . LYS A 1 286 ? -2.411 -6.429 -13.908 1.00 98.56 286 LYS A O 1
ATOM 2232 N N . ILE A 1 287 ? -2.145 -4.828 -15.456 1.00 98.75 287 ILE A N 1
ATOM 2233 C CA . ILE A 1 287 ? -0.792 -4.446 -15.057 1.00 98.75 287 ILE A CA 1
ATOM 2234 C C . ILE A 1 287 ? -0.845 -3.118 -14.297 1.00 98.75 287 ILE A C 1
ATOM 2236 O O . ILE A 1 287 ? -1.427 -2.147 -14.794 1.00 98.75 287 ILE A O 1
ATOM 2240 N N . LEU A 1 288 ? -0.247 -3.086 -13.104 1.00 98.75 288 LEU A N 1
ATOM 2241 C CA . LEU A 1 288 ? -0.071 -1.881 -12.296 1.00 98.75 288 LEU A CA 1
ATOM 2242 C C . LEU A 1 288 ? 1.284 -1.237 -12.582 1.00 98.75 288 LEU A C 1
ATOM 2244 O O . LEU A 1 288 ? 2.319 -1.889 -12.490 1.00 98.75 288 LEU A O 1
ATOM 2248 N N . GLY A 1 289 ? 1.284 0.054 -12.896 1.00 98.62 289 GLY A N 1
ATOM 2249 C CA . GLY A 1 289 ? 2.511 0.836 -13.003 1.00 98.62 289 GLY A CA 1
ATOM 2250 C C . GLY A 1 289 ? 2.922 1.421 -11.662 1.00 98.62 289 GLY A C 1
ATOM 2251 O O . GLY A 1 289 ? 2.240 2.329 -11.188 1.00 98.62 289 GLY A O 1
ATOM 2252 N N . SER A 1 290 ? 4.016 0.934 -11.075 1.00 98.44 290 SER A N 1
ATOM 2253 C CA . SER A 1 290 ? 4.522 1.429 -9.791 1.00 98.44 290 SER A CA 1
ATOM 2254 C C . SER A 1 290 ? 4.981 2.886 -9.903 1.00 98.44 290 SER A C 1
ATOM 2256 O O . SER A 1 290 ? 5.782 3.240 -10.773 1.00 98.44 290 SER A O 1
ATOM 2258 N N . LEU A 1 291 ? 4.464 3.732 -9.015 1.00 98.50 291 LEU A N 1
ATOM 2259 C CA . LEU A 1 291 ? 4.906 5.097 -8.751 1.00 98.50 291 LEU A CA 1
ATOM 2260 C C . LEU A 1 291 ? 5.353 5.143 -7.281 1.00 98.50 291 LEU A C 1
ATOM 2262 O O . LEU A 1 291 ? 4.539 5.447 -6.405 1.00 98.50 291 LEU A O 1
ATOM 2266 N N . PRO A 1 292 ? 6.611 4.772 -6.997 1.00 96.50 292 PRO A N 1
ATOM 2267 C CA . PRO A 1 292 ? 7.140 4.680 -5.640 1.00 96.50 292 PRO A CA 1
ATOM 2268 C C . PRO A 1 292 ? 7.431 6.074 -5.062 1.00 96.50 292 PRO A C 1
ATOM 2270 O O . PRO A 1 292 ? 7.558 7.031 -5.833 1.00 96.50 292 PRO A O 1
ATOM 2273 N N . PRO A 1 293 ? 7.636 6.205 -3.739 1.00 96.50 293 PRO A N 1
ATOM 2274 C CA . PRO A 1 293 ? 8.191 7.421 -3.155 1.00 96.50 293 PRO A CA 1
ATOM 2275 C C . PRO A 1 293 ? 9.546 7.734 -3.799 1.00 96.50 293 PRO A C 1
ATOM 2277 O O . PRO A 1 293 ? 10.384 6.844 -3.959 1.00 96.50 293 PRO A O 1
ATOM 2280 N N . LEU A 1 294 ? 9.773 8.991 -4.187 1.00 94.81 294 LEU A N 1
ATOM 2281 C CA . LEU A 1 294 ? 10.942 9.345 -5.011 1.00 94.81 294 LEU A CA 1
ATOM 2282 C C . LEU A 1 294 ? 12.250 9.421 -4.218 1.00 94.81 294 LEU A C 1
ATOM 2284 O O . LEU A 1 294 ? 13.329 9.392 -4.814 1.00 94.81 294 LEU A O 1
ATOM 2288 N N . THR A 1 295 ? 12.151 9.559 -2.896 1.00 89.94 295 THR A N 1
ATOM 2289 C CA . THR A 1 295 ? 13.285 9.583 -1.967 1.00 89.94 295 THR A CA 1
ATOM 2290 C C . THR A 1 295 ? 13.218 8.381 -1.030 1.00 89.94 295 THR A C 1
ATOM 2292 O O . THR A 1 295 ? 13.621 7.288 -1.408 1.00 89.94 295 THR A O 1
ATOM 2295 N N . GLU A 1 296 ? 12.696 8.546 0.182 1.00 88.44 296 GLU A N 1
ATOM 2296 C CA . GLU A 1 296 ? 12.656 7.498 1.202 1.00 88.44 296 GLU A CA 1
ATOM 2297 C C . GLU A 1 296 ? 11.220 7.119 1.554 1.00 88.44 296 GLU A C 1
ATOM 2299 O O . GLU A 1 296 ? 10.411 7.964 1.938 1.00 88.44 296 GLU A O 1
ATOM 2304 N N . SER A 1 297 ? 10.917 5.820 1.501 1.00 89.06 297 SER A N 1
ATOM 2305 C CA . SER A 1 297 ? 9.541 5.317 1.598 1.00 89.06 297 SER A CA 1
ATOM 2306 C C . SER A 1 297 ? 8.843 5.601 2.931 1.00 89.06 297 SER A C 1
ATOM 2308 O O . SER A 1 297 ? 7.619 5.655 2.988 1.00 89.06 297 SER A O 1
ATOM 2310 N N . TYR A 1 298 ? 9.599 5.804 4.012 1.00 89.56 298 TYR A N 1
ATOM 2311 C CA . TYR A 1 298 ? 9.053 6.004 5.358 1.00 89.56 298 TYR A CA 1
ATOM 2312 C C . TYR A 1 298 ? 9.413 7.352 5.989 1.00 89.56 298 TYR A C 1
ATOM 2314 O O . TYR A 1 298 ? 9.157 7.553 7.176 1.00 89.56 298 TYR A O 1
ATOM 2322 N N . ARG A 1 299 ? 10.006 8.270 5.215 1.00 88.69 299 ARG A N 1
ATOM 2323 C CA . ARG A 1 299 ? 10.507 9.564 5.697 1.00 88.69 299 ARG A CA 1
ATOM 2324 C C . ARG A 1 299 ? 9.792 10.719 4.993 1.00 88.69 299 ARG A C 1
ATOM 2326 O O . ARG A 1 299 ? 10.319 11.273 4.027 1.00 88.69 299 ARG A O 1
ATOM 2333 N N . PRO A 1 300 ? 8.597 11.107 5.473 1.00 92.31 300 PRO A N 1
ATOM 2334 C CA . PRO A 1 300 ? 7.804 12.175 4.857 1.00 92.31 300 PRO A CA 1
ATOM 2335 C C . PRO A 1 300 ? 8.517 13.538 4.871 1.00 92.31 300 PRO A C 1
ATOM 2337 O O . PRO A 1 300 ? 8.230 14.412 4.050 1.00 92.31 300 PRO A O 1
ATOM 2340 N N . ASP A 1 301 ? 9.473 13.721 5.780 1.00 90.19 301 ASP A N 1
ATOM 2341 C CA . ASP A 1 301 ? 10.326 14.902 5.881 1.00 90.19 301 ASP A CA 1
ATOM 2342 C C . ASP A 1 301 ? 11.348 15.020 4.734 1.00 90.19 301 ASP A C 1
ATOM 2344 O O . ASP A 1 301 ? 11.814 16.121 4.446 1.00 90.19 301 ASP A O 1
ATOM 2348 N N . LEU A 1 302 ? 11.647 13.919 4.035 1.00 92.25 302 LEU A N 1
ATOM 2349 C CA . LEU A 1 302 ? 12.562 13.878 2.887 1.00 92.25 302 LEU A CA 1
ATOM 2350 C C . LEU A 1 302 ? 11.842 13.980 1.535 1.00 92.25 302 LEU A C 1
ATOM 2352 O O . LEU A 1 302 ? 12.480 13.889 0.483 1.00 92.25 302 LEU A O 1
ATOM 2356 N N . VAL A 1 303 ? 10.520 14.158 1.538 1.00 93.06 303 VAL A N 1
ATOM 2357 C CA . VAL A 1 303 ? 9.723 14.294 0.315 1.00 93.06 303 VAL A CA 1
ATOM 2358 C C . VAL A 1 303 ? 10.120 15.560 -0.438 1.00 93.06 303 VAL A C 1
ATOM 2360 O O . VAL A 1 303 ? 10.147 16.663 0.122 1.00 93.06 303 VAL A O 1
ATOM 2363 N N . LEU A 1 304 ? 10.395 15.390 -1.732 1.00 93.00 304 LEU A N 1
ATOM 2364 C CA . LEU A 1 304 ? 10.771 16.468 -2.639 1.00 93.00 304 LEU A CA 1
ATOM 2365 C C . LEU A 1 304 ? 9.656 17.520 -2.766 1.00 93.00 304 LEU A C 1
ATOM 2367 O O . LEU A 1 304 ? 8.470 17.210 -2.639 1.00 93.00 304 LEU A O 1
ATOM 2371 N N . PRO A 1 305 ? 10.008 18.780 -3.064 1.00 94.50 305 PRO A N 1
ATOM 2372 C CA . PRO A 1 305 ? 9.009 19.788 -3.378 1.00 94.50 305 PRO A CA 1
ATOM 2373 C C . PRO A 1 305 ? 8.357 19.502 -4.745 1.00 94.50 305 PRO A C 1
ATOM 2375 O O . PRO A 1 305 ? 8.935 18.824 -5.603 1.00 94.50 305 PRO A O 1
ATOM 2378 N N . ALA A 1 306 ? 7.137 20.007 -4.952 1.00 94.25 306 ALA A N 1
ATOM 2379 C CA . ALA A 1 306 ? 6.267 19.607 -6.065 1.00 94.25 306 ALA A CA 1
ATOM 2380 C C . ALA A 1 306 ? 6.892 19.881 -7.438 1.00 94.25 306 ALA A C 1
ATOM 2382 O O . ALA A 1 306 ? 6.802 19.048 -8.338 1.00 94.25 306 ALA A O 1
ATOM 2383 N N . GLU A 1 307 ? 7.585 21.012 -7.573 1.00 96.19 307 GLU A N 1
ATOM 2384 C CA . GLU A 1 307 ? 8.277 21.437 -8.789 1.00 96.19 307 GLU A CA 1
ATOM 2385 C C . GLU A 1 307 ? 9.405 20.488 -9.218 1.00 96.19 307 GLU A C 1
ATOM 2387 O O . GLU A 1 307 ? 9.819 20.520 -10.374 1.00 96.19 307 GLU A O 1
ATOM 2392 N N . LYS A 1 308 ? 9.884 19.630 -8.308 1.00 95.12 308 LYS A N 1
ATOM 2393 C CA . LYS A 1 308 ? 10.859 18.571 -8.601 1.00 95.12 308 LYS A CA 1
ATOM 2394 C C . LYS A 1 308 ? 10.205 17.197 -8.708 1.00 95.12 308 LYS A C 1
ATOM 2396 O O . LYS A 1 308 ? 10.568 16.429 -9.589 1.00 95.12 308 LYS A O 1
ATOM 2401 N N . ALA A 1 309 ? 9.249 16.889 -7.833 1.00 97.00 309 ALA A N 1
ATOM 2402 C CA . ALA A 1 309 ? 8.631 15.567 -7.765 1.00 97.00 309 ALA A CA 1
ATOM 2403 C C . ALA A 1 309 ? 7.711 15.266 -8.959 1.00 97.00 309 ALA A C 1
ATOM 2405 O O . ALA A 1 309 ? 7.810 14.202 -9.568 1.00 97.00 309 ALA A O 1
ATOM 2406 N N . VAL A 1 310 ? 6.828 16.203 -9.324 1.00 98.38 310 VAL A N 1
ATOM 2407 C CA . VAL A 1 310 ? 5.818 15.982 -10.377 1.00 98.38 310 VAL A CA 1
ATOM 2408 C C . VAL A 1 310 ? 6.454 15.683 -11.743 1.00 98.38 310 VAL A C 1
ATOM 2410 O O . VAL A 1 310 ? 6.000 14.737 -12.394 1.00 98.38 310 VAL A O 1
ATOM 2413 N N . PRO A 1 311 ? 7.517 16.387 -12.194 1.00 97.88 311 PRO A N 1
ATOM 2414 C CA . PRO A 1 311 ? 8.216 16.025 -13.429 1.00 97.88 311 PRO A CA 1
ATOM 2415 C C . PRO A 1 311 ? 8.790 14.603 -13.421 1.00 97.88 311 PRO A C 1
ATOM 2417 O O . PRO A 1 311 ? 8.700 13.909 -14.431 1.00 97.88 311 PRO A O 1
ATOM 2420 N N . VAL A 1 312 ? 9.324 14.138 -12.287 1.00 97.69 312 VAL A N 1
ATOM 2421 C CA . VAL A 1 312 ? 9.878 12.779 -12.168 1.00 97.69 312 VAL A CA 1
ATOM 2422 C C . VAL A 1 312 ? 8.764 11.732 -12.230 1.00 97.69 312 VAL A C 1
ATOM 2424 O O . VAL A 1 312 ?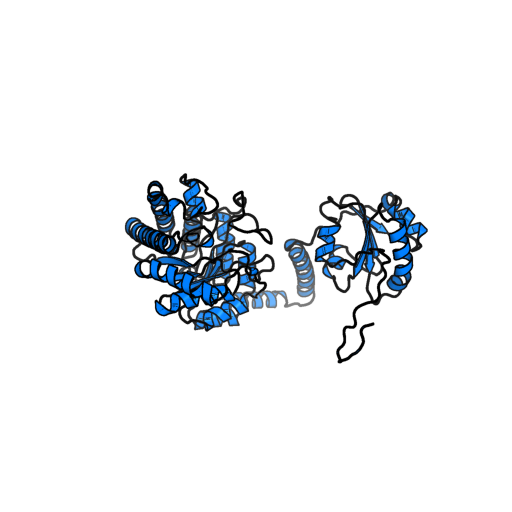 8.870 10.781 -13.003 1.00 97.69 312 VAL A O 1
ATOM 2427 N N . TYR A 1 313 ? 7.656 11.933 -11.508 1.00 98.62 313 TYR A N 1
ATOM 2428 C CA . TYR A 1 313 ? 6.481 11.061 -11.630 1.00 98.62 313 TYR A CA 1
ATOM 2429 C C . TYR A 1 313 ? 5.932 11.036 -13.061 1.00 98.62 313 TYR A C 1
ATOM 2431 O O . TYR A 1 313 ? 5.608 9.968 -13.572 1.00 98.62 313 TYR A O 1
ATOM 2439 N N . THR A 1 314 ? 5.891 12.190 -13.733 1.00 98.69 314 THR A N 1
ATOM 2440 C CA . THR A 1 314 ? 5.476 12.307 -15.141 1.00 98.69 314 THR A CA 1
ATOM 2441 C C . THR A 1 314 ? 6.375 11.485 -16.062 1.00 98.69 314 THR A C 1
ATOM 2443 O O . THR A 1 314 ? 5.887 10.801 -16.962 1.00 98.69 314 THR A O 1
ATOM 2446 N N . HIS A 1 315 ? 7.688 11.521 -15.830 1.00 98.31 315 HIS A N 1
ATOM 2447 C CA . HIS A 1 315 ? 8.670 10.762 -16.603 1.00 98.31 315 HIS A CA 1
ATOM 2448 C C . HIS A 1 315 ? 8.483 9.247 -16.449 1.00 98.31 315 HIS A C 1
ATOM 2450 O O . HIS A 1 315 ? 8.331 8.541 -17.448 1.00 98.31 315 HIS A O 1
ATOM 2456 N N . ILE A 1 316 ? 8.384 8.757 -15.207 1.00 98.50 316 ILE A N 1
ATOM 2457 C CA . ILE A 1 316 ? 8.109 7.339 -14.905 1.00 98.50 316 ILE A CA 1
ATOM 2458 C C . ILE A 1 316 ? 6.768 6.914 -15.526 1.00 98.50 316 ILE A C 1
ATOM 2460 O O . ILE A 1 316 ? 6.677 5.883 -16.195 1.00 98.50 316 ILE A O 1
ATOM 2464 N N . ALA A 1 317 ? 5.728 7.736 -15.368 1.00 98.62 317 ALA A N 1
ATOM 2465 C CA . ALA A 1 317 ? 4.401 7.453 -15.894 1.00 98.62 317 ALA A CA 1
ATOM 2466 C C . ALA A 1 317 ? 4.386 7.346 -17.425 1.00 98.62 317 ALA A C 1
ATOM 2468 O O . ALA A 1 317 ? 3.789 6.419 -17.972 1.00 98.62 317 ALA A O 1
ATOM 2469 N N . ASN A 1 318 ? 5.079 8.250 -18.125 1.00 98.69 318 ASN A N 1
ATOM 2470 C CA . ASN A 1 318 ? 5.221 8.203 -19.581 1.00 98.69 318 ASN A CA 1
ATOM 2471 C C . ASN A 1 318 ? 5.943 6.935 -20.049 1.00 98.69 318 ASN A C 1
ATOM 2473 O O . ASN A 1 318 ? 5.534 6.332 -21.041 1.00 98.69 318 ASN A O 1
ATOM 2477 N N . ALA A 1 319 ? 6.980 6.503 -19.326 1.00 98.62 319 ALA A N 1
ATOM 2478 C CA . ALA A 1 319 ? 7.706 5.273 -19.630 1.00 98.62 319 ALA A CA 1
ATOM 2479 C C . ALA A 1 319 ? 6.816 4.019 -19.501 1.00 98.62 319 ALA A C 1
ATOM 2481 O O . ALA A 1 319 ? 6.934 3.094 -20.305 1.00 98.62 319 ALA A O 1
ATOM 2482 N N . LEU A 1 320 ? 5.885 4.004 -18.544 1.00 98.69 320 LEU A N 1
ATOM 2483 C CA . LEU A 1 320 ? 4.945 2.897 -18.318 1.00 98.69 320 LEU A CA 1
ATOM 2484 C C . LEU A 1 320 ? 3.665 2.979 -19.158 1.00 98.69 320 LEU A C 1
ATOM 2486 O O . LEU A 1 320 ? 2.956 1.979 -19.292 1.00 98.69 320 LEU A O 1
ATOM 2490 N N . ALA A 1 321 ? 3.349 4.145 -19.726 1.00 98.31 321 ALA A N 1
ATOM 2491 C CA . ALA A 1 321 ? 2.028 4.462 -20.259 1.00 98.31 321 ALA A CA 1
ATOM 2492 C C . ALA A 1 321 ? 1.505 3.453 -21.291 1.00 98.31 321 ALA A C 1
ATOM 2494 O O . ALA A 1 321 ? 0.309 3.185 -21.304 1.00 98.31 321 ALA A O 1
ATOM 2495 N N . SER A 1 322 ? 2.348 2.862 -22.139 1.00 98.19 322 SER A N 1
ATOM 2496 C CA . SER A 1 322 ? 1.911 1.870 -23.136 1.00 98.19 322 SER A CA 1
ATOM 2497 C C . SER A 1 322 ? 1.712 0.453 -22.587 1.00 98.19 322 SER A C 1
ATOM 2499 O O . SER A 1 322 ? 1.151 -0.383 -23.290 1.00 98.19 322 SER A O 1
ATOM 2501 N N . TYR A 1 323 ? 2.161 0.170 -21.364 1.00 98.56 323 TYR A N 1
ATOM 2502 C CA . TYR A 1 323 ? 2.202 -1.183 -20.796 1.00 98.56 323 TYR A CA 1
ATOM 2503 C C . TYR A 1 323 ? 1.164 -1.414 -19.697 1.00 98.56 323 TYR A C 1
ATOM 2505 O O . TYR A 1 323 ? 0.729 -2.545 -19.493 1.00 98.56 323 TYR A O 1
ATOM 2513 N N . VAL A 1 324 ? 0.775 -0.351 -18.989 1.00 98.62 324 VAL A N 1
ATOM 2514 C CA . VAL A 1 324 ? -0.003 -0.465 -17.749 1.00 98.62 324 VAL A CA 1
ATOM 2515 C C . VAL A 1 324 ? -1.478 -0.148 -17.949 1.00 98.62 324 VAL A C 1
ATOM 2517 O O . VAL A 1 324 ? -1.848 0.728 -18.736 1.00 98.62 324 VAL A O 1
ATOM 2520 N N . ASP A 1 325 ? -2.332 -0.837 -17.204 1.00 98.62 325 ASP A N 1
ATOM 2521 C CA . ASP A 1 325 ? -3.780 -0.624 -17.208 1.00 98.62 325 ASP A CA 1
ATOM 2522 C C . ASP A 1 325 ? -4.192 0.426 -16.164 1.00 98.62 325 ASP A C 1
ATOM 2524 O O . ASP A 1 325 ? -5.137 1.187 -16.376 1.00 98.62 325 ASP A O 1
ATOM 2528 N N . VAL A 1 326 ? -3.473 0.471 -15.038 1.00 98.69 326 VAL A N 1
ATOM 2529 C CA . VAL A 1 326 ? -3.713 1.350 -13.885 1.00 98.69 326 VAL A CA 1
ATOM 2530 C C . VAL A 1 326 ? -2.357 1.740 -13.285 1.00 98.69 326 VAL A C 1
ATOM 2532 O O . VAL A 1 326 ? -1.433 0.933 -13.278 1.00 98.69 326 VAL A O 1
ATOM 2535 N N . PHE A 1 327 ? -2.206 2.964 -12.788 1.00 98.88 327 PHE A N 1
ATOM 2536 C CA . PHE A 1 327 ? -1.024 3.371 -12.016 1.00 98.88 327 PHE A CA 1
ATOM 2537 C C . PHE A 1 327 ? -1.206 3.072 -10.526 1.00 98.88 327 PHE A C 1
ATOM 2539 O O . PHE A 1 327 ? -2.330 3.065 -10.033 1.00 98.88 327 PHE A O 1
ATOM 2546 N N . ALA A 1 328 ? -0.119 2.867 -9.792 1.00 98.75 328 ALA A N 1
ATOM 2547 C CA . ALA A 1 328 ? -0.128 2.630 -8.355 1.00 98.75 328 ALA A CA 1
ATOM 2548 C C . ALA A 1 328 ? 0.866 3.572 -7.667 1.00 98.75 328 ALA A C 1
ATOM 2550 O O . ALA A 1 328 ? 2.064 3.315 -7.661 1.00 98.75 328 ALA A O 1
ATOM 2551 N N . ALA A 1 329 ? 0.365 4.668 -7.093 1.00 98.75 329 ALA A N 1
ATOM 2552 C CA . ALA A 1 329 ? 1.117 5.481 -6.142 1.00 98.75 329 ALA A CA 1
ATOM 2553 C C . ALA A 1 329 ? 1.197 4.713 -4.823 1.00 98.75 329 ALA A C 1
ATOM 2555 O O . ALA A 1 329 ? 0.256 4.756 -4.034 1.00 98.75 329 ALA A O 1
ATOM 2556 N N . GLU A 1 330 ? 2.266 3.953 -4.620 1.00 97.69 330 GLU A N 1
ATOM 2557 C CA . GLU A 1 330 ? 2.367 2.993 -3.521 1.00 97.69 330 GLU A CA 1
ATOM 2558 C C . GLU A 1 330 ? 3.329 3.433 -2.420 1.00 97.69 330 GLU A C 1
ATOM 2560 O O . GLU A 1 330 ? 4.266 4.184 -2.664 1.00 97.69 330 GLU A O 1
ATOM 2565 N N . THR A 1 331 ? 3.100 2.963 -1.191 1.00 97.50 331 THR A N 1
ATOM 2566 C CA . THR A 1 331 ? 3.940 3.274 -0.023 1.00 97.50 331 THR A CA 1
ATOM 2567 C C . THR A 1 331 ? 4.065 4.781 0.252 1.00 97.50 331 THR A C 1
ATOM 2569 O O . THR A 1 331 ? 5.087 5.268 0.727 1.00 97.50 331 THR A O 1
ATOM 2572 N N . MET A 1 332 ? 3.012 5.554 -0.019 1.00 98.38 332 MET A N 1
ATOM 2573 C CA . MET A 1 332 ? 3.024 7.002 0.196 1.00 98.38 332 MET A CA 1
ATOM 2574 C C . MET A 1 332 ? 3.033 7.311 1.698 1.00 98.38 332 MET A C 1
ATOM 2576 O O . MET A 1 332 ? 2.127 6.914 2.435 1.00 98.38 332 MET A O 1
ATOM 2580 N N . SER A 1 333 ? 4.062 8.018 2.168 1.00 97.25 333 SER A N 1
ATOM 2581 C CA . SER A 1 333 ? 4.243 8.343 3.594 1.00 97.25 333 SER A CA 1
ATOM 2582 C C . SER A 1 333 ? 3.460 9.580 4.052 1.00 97.25 333 SER A C 1
ATOM 2584 O O . SER A 1 333 ? 3.291 9.788 5.254 1.00 97.25 333 SER A O 1
ATOM 2586 N N . CYS A 1 334 ? 2.983 10.397 3.106 1.00 97.56 334 CYS A N 1
ATOM 2587 C CA . CYS A 1 334 ? 2.232 11.627 3.350 1.00 97.56 334 CYS A CA 1
ATOM 2588 C C . CYS A 1 334 ? 1.242 11.928 2.212 1.00 97.56 334 CYS A C 1
ATOM 2590 O O . CYS A 1 334 ? 1.386 11.433 1.091 1.00 97.56 334 CYS A O 1
ATOM 2592 N N . ILE A 1 335 ? 0.262 12.796 2.478 1.00 98.19 335 ILE A N 1
ATOM 2593 C CA . ILE A 1 335 ? -0.732 13.231 1.480 1.00 98.19 335 ILE A CA 1
ATOM 2594 C C . ILE A 1 335 ? -0.056 14.005 0.347 1.00 98.19 335 ILE A C 1
ATOM 2596 O O . ILE A 1 335 ? -0.378 13.821 -0.827 1.00 98.19 335 ILE A O 1
ATOM 2600 N N . ARG A 1 336 ? 0.897 14.871 0.703 1.00 98.06 336 ARG A N 1
ATOM 2601 C CA . ARG A 1 336 ? 1.579 15.772 -0.230 1.00 98.06 336 ARG A CA 1
ATOM 2602 C C . ARG A 1 336 ? 2.231 15.022 -1.396 1.00 98.06 336 ARG A C 1
ATOM 2604 O O . ARG A 1 336 ? 2.072 15.442 -2.537 1.00 98.06 336 ARG A O 1
ATOM 2611 N N . GLU A 1 337 ? 2.933 13.924 -1.127 1.00 98.62 337 GLU A N 1
ATOM 2612 C CA . GLU A 1 337 ? 3.585 13.133 -2.177 1.00 98.62 337 GLU A CA 1
ATOM 2613 C C . GLU A 1 337 ? 2.576 12.347 -3.023 1.00 98.62 337 GLU A C 1
ATOM 2615 O O . GLU A 1 337 ? 2.679 12.340 -4.248 1.00 98.62 337 GLU A O 1
ATOM 2620 N N . ALA A 1 338 ? 1.539 11.778 -2.397 1.00 98.75 338 ALA A N 1
ATOM 2621 C CA . ALA A 1 338 ? 0.469 11.094 -3.121 1.00 98.75 338 ALA A CA 1
ATOM 2622 C C . ALA A 1 338 ? -0.208 12.017 -4.151 1.00 98.75 338 ALA A C 1
ATOM 2624 O O . ALA A 1 338 ? -0.491 11.607 -5.276 1.00 98.75 338 ALA A O 1
ATOM 2625 N N . ILE A 1 339 ? -0.420 13.287 -3.795 1.00 98.75 339 ILE A N 1
ATOM 2626 C CA . ILE A 1 339 ? -0.956 14.311 -4.700 1.00 98.75 339 ILE A CA 1
ATOM 2627 C C . ILE A 1 339 ? -0.017 14.570 -5.884 1.00 98.75 339 ILE A C 1
ATOM 2629 O O . ILE A 1 339 ? -0.487 14.636 -7.020 1.00 98.75 339 ILE A O 1
ATOM 2633 N N . MET A 1 340 ? 1.296 14.637 -5.647 1.00 98.75 340 MET A N 1
ATOM 2634 C CA . MET A 1 340 ? 2.294 14.805 -6.711 1.00 98.75 340 MET A CA 1
ATOM 2635 C C . MET A 1 340 ? 2.315 13.611 -7.674 1.00 98.75 340 MET A C 1
ATOM 2637 O O . MET A 1 340 ? 2.409 13.809 -8.885 1.00 98.75 340 MET A O 1
ATOM 2641 N N . ALA A 1 341 ? 2.183 12.385 -7.158 1.00 98.81 341 ALA A N 1
ATOM 2642 C CA . ALA A 1 341 ? 2.093 11.181 -7.983 1.00 98.81 341 ALA A CA 1
ATOM 2643 C C . ALA A 1 341 ? 0.819 11.175 -8.846 1.00 98.81 341 ALA A C 1
ATOM 2645 O O . ALA A 1 341 ? 0.882 10.875 -10.039 1.00 98.81 341 ALA A O 1
ATOM 2646 N N . ILE A 1 342 ? -0.329 11.578 -8.280 1.00 98.81 342 ILE A N 1
ATOM 2647 C CA . ILE A 1 342 ? -1.577 11.756 -9.041 1.00 98.81 342 ILE A CA 1
ATOM 2648 C C . ILE A 1 342 ? -1.389 12.815 -10.134 1.00 98.81 342 ILE A C 1
ATOM 2650 O O . ILE A 1 342 ? -1.787 12.589 -11.275 1.00 98.81 342 ILE A O 1
ATOM 2654 N N . ASP A 1 343 ? -0.783 13.959 -9.811 1.00 98.69 343 ASP A N 1
ATOM 2655 C CA . ASP A 1 343 ? -0.539 15.032 -10.779 1.00 98.69 343 ASP A CA 1
ATOM 2656 C C . ASP A 1 343 ? 0.370 14.583 -11.927 1.00 98.69 343 ASP A C 1
ATOM 2658 O O . ASP A 1 343 ? 0.102 14.933 -13.077 1.00 98.69 343 ASP A O 1
ATOM 2662 N N . GLY A 1 344 ? 1.366 13.739 -11.642 1.00 98.56 344 GLY A N 1
ATOM 2663 C CA . GLY A 1 344 ? 2.271 13.179 -12.645 1.00 98.56 344 GLY A CA 1
ATOM 2664 C C . GLY A 1 344 ? 1.607 12.252 -13.670 1.00 98.56 344 GLY A C 1
ATOM 2665 O O . GLY A 1 344 ? 2.173 12.033 -14.737 1.00 98.56 344 GLY A O 1
ATOM 2666 N N . VAL A 1 345 ? 0.407 11.722 -13.400 1.00 98.19 345 VAL A N 1
ATOM 2667 C CA . VAL A 1 345 ? -0.307 10.832 -14.341 1.00 98.19 345 VAL A CA 1
ATOM 2668 C C . VAL A 1 345 ? -1.522 11.469 -15.010 1.00 98.19 345 VAL A C 1
ATOM 2670 O O . VAL A 1 345 ? -2.108 10.861 -15.909 1.00 98.19 345 VAL A O 1
ATOM 2673 N N . LYS A 1 346 ? -1.943 12.672 -14.590 1.00 96.69 346 LYS A N 1
ATOM 2674 C CA . LYS A 1 346 ? -3.219 13.277 -15.020 1.00 96.69 346 LYS A CA 1
ATOM 2675 C C . LYS A 1 346 ? -3.359 13.376 -16.539 1.00 96.69 346 LYS A C 1
ATOM 2677 O O . LYS A 1 346 ? -4.437 13.106 -17.066 1.00 96.69 346 LYS A O 1
ATOM 2682 N N . HIS A 1 347 ? -2.285 13.722 -17.250 1.00 98.25 347 HIS A N 1
ATOM 2683 C CA . HIS A 1 347 ? -2.292 13.878 -18.711 1.00 98.25 347 HIS A CA 1
ATOM 2684 C C . HIS A 1 347 ? -2.491 12.560 -19.469 1.00 98.25 347 HIS A C 1
ATOM 2686 O O . HIS A 1 347 ? -2.894 12.591 -20.629 1.00 98.25 3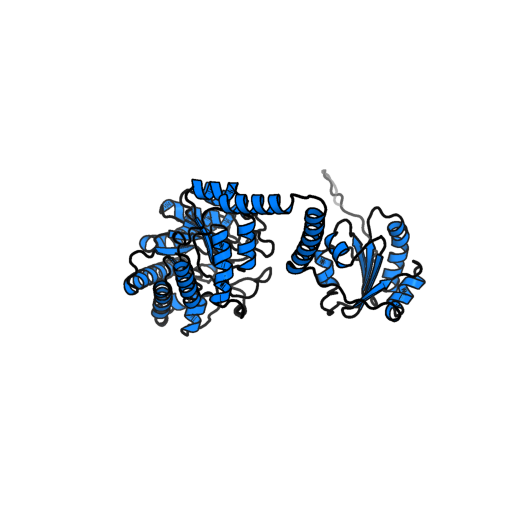47 HIS A O 1
ATOM 2692 N N . LEU A 1 348 ? -2.245 11.412 -18.831 1.00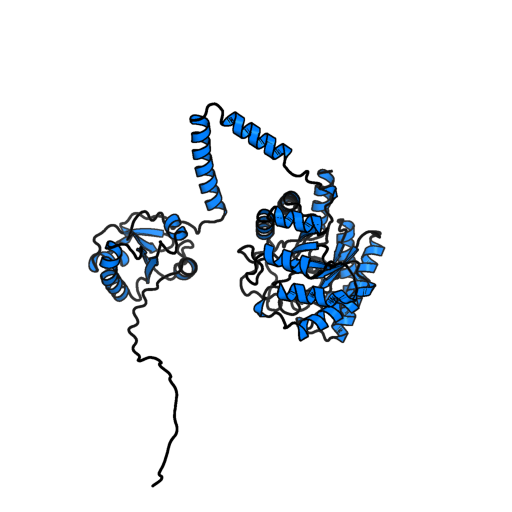 98.38 348 LEU A N 1
ATOM 2693 C CA . LEU A 1 348 ? -2.428 10.090 -19.437 1.00 98.38 348 LEU A CA 1
ATOM 2694 C C . LEU A 1 348 ? -3.878 9.603 -19.373 1.00 98.38 348 LEU A C 1
ATOM 2696 O O . LEU A 1 348 ? -4.224 8.653 -20.073 1.00 98.38 348 LEU A O 1
ATOM 2700 N N . ASN A 1 349 ? -4.721 10.231 -18.542 1.00 97.56 349 ASN A N 1
ATOM 2701 C CA . ASN A 1 349 ? -6.127 9.869 -18.346 1.00 97.56 349 ASN A CA 1
ATOM 2702 C C . ASN A 1 349 ? -6.334 8.368 -18.038 1.00 97.56 349 ASN A C 1
ATOM 2704 O O . ASN A 1 349 ? -7.268 7.731 -18.530 1.00 97.56 349 ASN A O 1
ATOM 2708 N N . LYS A 1 350 ? -5.431 7.794 -17.234 1.00 97.69 350 LYS A N 1
ATOM 2709 C CA . LYS A 1 350 ? -5.512 6.412 -16.751 1.00 97.69 350 LYS A CA 1
ATOM 2710 C C . LYS A 1 350 ? -5.889 6.372 -15.272 1.00 97.69 350 LYS A C 1
ATOM 2712 O O . LYS A 1 350 ? -5.537 7.299 -14.541 1.00 97.69 350 LYS A O 1
ATOM 2717 N N . PRO A 1 351 ? -6.582 5.315 -14.813 1.00 98.56 351 PRO A N 1
ATOM 2718 C CA . PRO A 1 351 ? -6.873 5.149 -13.398 1.00 98.56 351 PRO A CA 1
ATOM 2719 C C . PRO A 1 351 ? -5.599 5.089 -12.558 1.00 98.56 351 PRO A C 1
ATOM 2721 O O . PRO A 1 351 ? -4.569 4.594 -13.020 1.00 98.56 351 PRO A O 1
ATOM 2724 N N . ILE A 1 352 ? -5.703 5.522 -11.306 1.00 98.81 352 ILE A N 1
ATOM 2725 C CA . ILE A 1 352 ? -4.645 5.397 -10.309 1.00 98.81 352 ILE A CA 1
ATOM 2726 C C . ILE A 1 352 ? -5.194 4.808 -9.007 1.00 98.81 352 ILE A C 1
ATOM 2728 O O . ILE A 1 352 ? -6.286 5.154 -8.546 1.00 98.81 352 ILE A O 1
ATOM 2732 N N . PHE A 1 353 ? -4.429 3.896 -8.424 1.00 98.88 353 PHE A N 1
ATOM 2733 C CA . PHE A 1 353 ? -4.564 3.443 -7.051 1.00 98.88 353 PHE A CA 1
ATOM 2734 C C . PHE A 1 353 ? -3.558 4.200 -6.191 1.00 98.88 353 PHE A C 1
ATOM 2736 O O . PHE A 1 353 ? -2.414 4.391 -6.595 1.00 98.88 353 PHE A O 1
ATOM 2743 N N . VAL A 1 354 ? -3.990 4.649 -5.018 1.00 98.88 354 VAL A N 1
ATOM 2744 C CA . VAL A 1 354 ? -3.140 5.363 -4.063 1.00 98.88 354 VAL A CA 1
ATOM 2745 C C . VAL A 1 354 ? -3.073 4.543 -2.791 1.00 98.88 354 VAL A C 1
ATOM 2747 O O . VAL A 1 354 ? -4.102 4.312 -2.163 1.00 98.88 354 VAL A O 1
ATOM 2750 N N . SER A 1 355 ? -1.883 4.103 -2.413 1.00 98.75 355 SER A N 1
ATOM 2751 C CA . SER A 1 355 ? -1.652 3.318 -1.212 1.00 98.75 355 SER A CA 1
ATOM 2752 C C . SER A 1 355 ? -0.738 4.053 -0.243 1.00 98.75 355 SER A C 1
ATOM 2754 O O . SER A 1 355 ? 0.327 4.541 -0.626 1.00 98.75 355 SER A O 1
ATOM 2756 N N . PHE A 1 356 ? -1.158 4.124 1.017 1.00 98.62 356 PHE A N 1
ATOM 2757 C CA . PHE A 1 356 ? -0.421 4.789 2.086 1.00 98.62 356 PHE A CA 1
ATOM 2758 C C . PHE A 1 356 ? 0.254 3.780 3.013 1.00 98.62 356 PHE A C 1
ATOM 2760 O O . PHE A 1 356 ? -0.300 2.722 3.311 1.00 98.62 356 PHE A O 1
ATOM 2767 N N . THR A 1 357 ? 1.425 4.141 3.531 1.00 97.44 357 THR A N 1
ATOM 2768 C CA . THR A 1 357 ? 2.065 3.419 4.639 1.00 97.44 357 THR A CA 1
ATOM 2769 C C . THR A 1 357 ? 1.745 4.111 5.959 1.00 97.44 357 THR A C 1
ATOM 2771 O O . THR A 1 357 ? 1.783 5.341 6.065 1.00 97.44 357 THR A O 1
ATOM 2774 N N . LEU A 1 358 ? 1.392 3.314 6.965 1.00 95.19 358 LEU A N 1
ATOM 2775 C CA . LEU A 1 358 ? 0.909 3.804 8.254 1.00 95.19 358 LEU A CA 1
ATOM 2776 C C . LEU A 1 358 ? 1.991 3.714 9.336 1.00 95.19 358 LEU A C 1
ATOM 2778 O O . LEU A 1 358 ? 2.846 2.827 9.308 1.00 95.19 358 LEU A O 1
ATOM 2782 N N . GLY A 1 359 ? 1.941 4.649 10.282 1.00 89.19 359 GLY A N 1
ATOM 2783 C CA . GLY A 1 359 ? 2.697 4.613 11.528 1.00 89.19 359 GLY A CA 1
ATOM 2784 C C . GLY A 1 359 ? 2.031 3.723 12.581 1.00 89.19 359 GLY A C 1
ATOM 2785 O O . GLY A 1 359 ? 0.904 3.255 12.415 1.00 89.19 359 GLY A O 1
ATOM 2786 N N . LYS A 1 360 ? 2.729 3.503 13.702 1.00 83.62 360 LYS A N 1
ATOM 2787 C CA . LYS A 1 360 ? 2.256 2.652 14.816 1.00 83.62 360 LYS A CA 1
ATOM 2788 C C . LYS A 1 360 ? 0.974 3.161 15.481 1.00 83.62 360 LYS A C 1
ATOM 2790 O O . LYS A 1 360 ? 0.257 2.386 16.104 1.00 83.62 360 LYS A O 1
ATOM 2795 N N . ASP A 1 361 ? 0.706 4.453 15.360 1.00 80.81 361 ASP A N 1
ATOM 2796 C CA . ASP A 1 361 ? -0.495 5.131 15.846 1.00 80.81 361 ASP A CA 1
ATOM 2797 C C . ASP A 1 361 ? -1.702 4.986 14.897 1.00 80.81 361 ASP A C 1
ATOM 2799 O O . ASP A 1 361 ? -2.809 5.405 15.236 1.00 80.81 361 ASP A O 1
ATOM 2803 N N . GLY A 1 362 ? -1.511 4.377 13.721 1.00 86.19 362 GLY A N 1
ATOM 2804 C CA . GLY A 1 362 ? -2.538 4.219 12.693 1.00 86.19 362 GLY A CA 1
ATOM 2805 C C . GLY A 1 362 ? -2.766 5.462 11.827 1.00 86.19 362 GLY A C 1
ATOM 2806 O O . GLY A 1 362 ? -3.660 5.437 10.979 1.00 86.19 362 GLY A O 1
ATOM 2807 N N . ALA A 1 363 ? -1.983 6.530 12.010 1.00 91.06 363 ALA A N 1
ATOM 2808 C CA . ALA A 1 363 ? -1.931 7.664 11.093 1.00 91.06 363 ALA A CA 1
ATOM 2809 C C . ALA A 1 363 ? -0.994 7.359 9.911 1.00 91.06 363 ALA A C 1
ATOM 2811 O O . ALA A 1 363 ? -0.284 6.351 9.898 1.00 91.06 363 ALA A O 1
ATOM 2812 N N . LEU A 1 364 ? -0.969 8.230 8.901 1.00 94.56 364 LEU A N 1
ATOM 2813 C CA . LEU A 1 364 ? 0.125 8.223 7.926 1.00 94.56 364 LEU A CA 1
ATOM 2814 C C . LEU A 1 364 ? 1.441 8.496 8.661 1.00 94.56 364 LEU A C 1
ATOM 2816 O O . LEU A 1 364 ? 1.454 9.119 9.721 1.00 94.56 364 LEU A O 1
ATOM 2820 N N . ARG A 1 365 ? 2.575 8.091 8.086 1.00 93.12 365 ARG A N 1
ATOM 2821 C CA . ARG A 1 365 ? 3.892 8.337 8.707 1.00 93.12 365 ARG A CA 1
ATOM 2822 C C . ARG A 1 365 ? 4.217 9.823 8.909 1.00 93.12 365 ARG A C 1
ATOM 2824 O O . ARG A 1 365 ? 5.074 10.147 9.720 1.00 93.12 365 ARG A O 1
ATOM 2831 N N . SER A 1 366 ? 3.532 10.721 8.203 1.00 91.06 366 SER A N 1
ATOM 2832 C CA . SER A 1 366 ? 3.563 12.176 8.411 1.00 91.06 366 SER A CA 1
ATOM 2833 C C . SER A 1 366 ? 2.768 12.676 9.624 1.00 91.06 366 SER A C 1
ATOM 2835 O O . SER A 1 366 ? 2.810 13.869 9.916 1.00 91.06 366 SER A O 1
ATOM 2837 N N . GLY A 1 367 ? 2.013 11.806 10.299 1.00 90.50 367 GLY A N 1
ATOM 2838 C CA . GLY A 1 367 ? 1.048 12.157 11.345 1.00 90.50 367 GLY A CA 1
ATOM 2839 C C . GLY A 1 367 ? -0.319 12.606 10.809 1.00 90.50 367 GLY A C 1
ATOM 2840 O O . GLY A 1 367 ? -1.224 12.898 11.589 1.00 90.50 367 GLY A O 1
ATOM 2841 N N . GLU A 1 368 ? -0.504 12.667 9.486 1.00 94.38 368 GLU A N 1
ATOM 2842 C CA . GLU A 1 368 ? -1.791 13.006 8.872 1.00 94.38 368 GLU A CA 1
ATOM 2843 C C . GLU A 1 368 ? -2.813 11.879 9.090 1.00 94.38 368 GLU A C 1
ATOM 2845 O O . GLU A 1 368 ? -2.496 10.693 8.975 1.00 94.38 368 GLU A O 1
ATOM 2850 N N . SER A 1 369 ? -4.069 12.230 9.383 1.00 94.50 369 SER A N 1
ATOM 2851 C CA . SER A 1 369 ? -5.102 11.217 9.605 1.00 94.50 369 SER A CA 1
ATOM 2852 C C . SER A 1 369 ? -5.493 10.509 8.304 1.00 94.50 369 SER A C 1
ATOM 2854 O O . SER A 1 369 ? -5.533 11.100 7.223 1.00 94.50 369 SER A O 1
ATOM 2856 N N . VAL A 1 370 ? -5.849 9.231 8.423 1.00 95.56 370 VAL A N 1
ATOM 2857 C CA . VAL A 1 370 ? -6.283 8.395 7.296 1.00 95.56 370 VAL A CA 1
ATOM 2858 C C . VAL A 1 370 ? -7.520 8.959 6.582 1.00 95.56 370 VAL A C 1
ATOM 2860 O O . VAL A 1 370 ? -7.577 8.958 5.354 1.00 95.56 370 VAL A O 1
ATOM 2863 N N . ASP A 1 371 ? -8.502 9.466 7.333 1.00 92.00 371 ASP A N 1
ATOM 2864 C CA . ASP A 1 371 ? -9.727 10.047 6.765 1.00 92.00 371 ASP A CA 1
ATOM 2865 C C . ASP A 1 371 ? -9.408 11.300 5.926 1.00 92.00 371 ASP A C 1
ATOM 2867 O O . ASP A 1 371 ? -9.848 11.404 4.777 1.00 92.00 371 ASP A O 1
ATOM 2871 N N . LEU A 1 372 ? -8.545 12.187 6.445 1.00 93.25 372 LEU A N 1
ATOM 2872 C CA . LEU A 1 372 ? -8.063 13.360 5.713 1.00 93.25 372 LEU A CA 1
ATOM 2873 C C . LEU A 1 372 ? -7.329 12.948 4.433 1.00 93.25 372 LEU A C 1
ATOM 2875 O O . LEU A 1 372 ? -7.591 13.515 3.371 1.00 93.25 372 LEU A O 1
ATOM 2879 N N . ALA A 1 373 ? -6.448 11.949 4.513 1.00 97.31 373 ALA A N 1
ATOM 2880 C CA . ALA A 1 373 ? -5.690 11.460 3.368 1.00 97.31 373 ALA A CA 1
ATOM 2881 C C . ALA A 1 373 ? -6.598 10.937 2.253 1.00 97.31 373 ALA A C 1
ATOM 2883 O O . ALA A 1 373 ? -6.506 11.400 1.113 1.00 97.31 373 ALA A O 1
ATOM 2884 N N . ILE A 1 374 ? -7.531 10.042 2.592 1.00 98.31 374 ILE A N 1
ATOM 2885 C CA . ILE A 1 374 ? -8.472 9.456 1.634 1.00 98.31 374 ILE A CA 1
ATOM 2886 C C . ILE A 1 374 ? -9.335 10.544 0.993 1.00 98.31 374 ILE A C 1
ATOM 2888 O O . ILE A 1 374 ? -9.407 10.622 -0.234 1.00 98.31 374 ILE A O 1
ATOM 2892 N N . ARG A 1 375 ? -9.959 11.415 1.797 1.00 97.25 375 ARG A N 1
ATOM 2893 C CA . ARG A 1 375 ? -10.810 12.499 1.281 1.00 97.25 375 ARG A CA 1
ATOM 2894 C C . ARG A 1 375 ? -10.042 13.446 0.373 1.00 97.25 375 ARG A C 1
ATOM 2896 O O . ARG A 1 375 ? -10.594 13.906 -0.624 1.00 97.25 375 ARG A O 1
ATOM 2903 N N . THR A 1 376 ? -8.786 13.735 0.698 1.00 97.75 376 THR A N 1
ATOM 2904 C CA . THR A 1 376 ? -7.961 14.635 -0.109 1.00 97.75 376 THR A CA 1
ATOM 2905 C C . THR A 1 376 ? -7.702 14.031 -1.486 1.00 97.75 376 THR A C 1
ATOM 2907 O O . THR A 1 376 ? -7.988 14.679 -2.492 1.00 97.75 376 THR A O 1
ATOM 2910 N N . VAL A 1 377 ? -7.272 12.768 -1.570 1.00 98.50 377 VAL A N 1
ATOM 2911 C CA . VAL A 1 377 ? -6.941 12.158 -2.870 1.00 98.50 377 VAL A CA 1
ATOM 2912 C C . VAL A 1 377 ? -8.171 11.911 -3.752 1.00 98.50 377 VAL A C 1
ATOM 2914 O O . VAL A 1 377 ? -8.129 12.229 -4.939 1.00 98.50 377 VAL A O 1
ATOM 2917 N N . ILE A 1 378 ? -9.300 11.451 -3.193 1.00 98.12 378 ILE A N 1
ATOM 2918 C CA . ILE A 1 378 ? -10.531 11.189 -3.975 1.00 98.12 378 ILE A CA 1
ATOM 2919 C C . ILE A 1 378 ? -11.267 12.467 -4.415 1.00 98.12 378 ILE A C 1
ATOM 2921 O O . ILE A 1 378 ? -12.188 12.414 -5.239 1.00 98.12 378 ILE A O 1
ATOM 2925 N N . ASN A 1 379 ? -10.930 13.616 -3.824 1.00 97.12 379 ASN A N 1
ATOM 2926 C CA . ASN A 1 379 ? -11.430 14.924 -4.249 1.00 97.12 379 ASN A CA 1
ATOM 2927 C C . ASN A 1 379 ? -10.449 15.644 -5.177 1.00 97.12 379 ASN A C 1
ATOM 2929 O O . ASN A 1 379 ? -10.880 16.475 -5.971 1.00 97.12 379 ASN A O 1
ATOM 2933 N N . HIS A 1 380 ? -9.162 15.297 -5.127 1.00 97.88 380 HIS A N 1
ATOM 2934 C CA . HIS A 1 380 ? -8.146 15.864 -6.010 1.00 97.88 380 HIS A CA 1
ATOM 2935 C C . HIS A 1 380 ? -8.248 15.369 -7.455 1.00 97.88 380 HIS A C 1
ATOM 2937 O O . HIS A 1 380 ? -7.914 16.101 -8.389 1.00 97.88 380 HIS A O 1
ATOM 2943 N N . SER A 1 381 ? -8.682 14.122 -7.667 1.00 98.00 381 SER A N 1
ATOM 2944 C CA . SER A 1 381 ? -8.816 13.561 -9.012 1.00 98.00 381 SER A CA 1
ATOM 2945 C C . SER A 1 381 ? -9.864 12.456 -9.094 1.00 98.00 381 SER A C 1
ATOM 2947 O O . SER A 1 381 ? -9.897 11.547 -8.269 1.00 98.00 381 SER A O 1
ATOM 2949 N N . THR A 1 382 ? -10.672 12.485 -10.155 1.00 97.62 382 THR A N 1
ATOM 2950 C CA . THR A 1 382 ? -11.607 11.405 -10.512 1.00 97.62 382 THR A CA 1
ATOM 2951 C C . THR A 1 382 ? -10.904 10.169 -11.080 1.00 97.62 382 THR A C 1
ATOM 2953 O O . THR A 1 382 ? -11.539 9.130 -11.244 1.00 97.62 382 THR A O 1
ATOM 2956 N N . LEU A 1 383 ? -9.600 10.258 -11.376 1.00 98.38 383 LEU A N 1
ATOM 2957 C CA . LEU A 1 383 ? -8.788 9.115 -11.802 1.00 98.38 383 LEU A CA 1
ATOM 2958 C C . LEU A 1 383 ? -8.499 8.146 -10.648 1.00 98.38 383 LEU A C 1
ATOM 2960 O O . LEU A 1 383 ? -8.149 6.994 -10.905 1.00 98.38 383 LEU A O 1
ATOM 2964 N N . VAL A 1 384 ? -8.633 8.588 -9.392 1.00 98.75 384 VAL A N 1
ATOM 2965 C CA . VAL A 1 384 ? -8.432 7.727 -8.223 1.00 98.75 384 VAL A CA 1
ATOM 2966 C C . VAL A 1 384 ? -9.561 6.703 -8.165 1.00 98.75 384 VAL A C 1
ATOM 2968 O O . VAL A 1 384 ? -10.709 7.059 -7.926 1.00 98.75 384 VAL A O 1
ATOM 2971 N N . GLN A 1 385 ? -9.234 5.428 -8.378 1.00 98.44 385 GLN A N 1
ATOM 2972 C CA . GLN A 1 385 ? -10.200 4.318 -8.352 1.00 98.44 385 GLN A CA 1
ATOM 2973 C C . GLN A 1 385 ? -9.968 3.342 -7.191 1.00 98.44 385 GLN A C 1
ATOM 2975 O O . GLN A 1 385 ? -10.798 2.464 -6.946 1.00 98.44 385 GLN A O 1
ATOM 2980 N N . GLY A 1 386 ? -8.861 3.501 -6.465 1.00 98.56 386 GLY A N 1
ATOM 2981 C CA . GLY A 1 386 ? -8.496 2.672 -5.323 1.00 98.56 386 GLY A CA 1
ATOM 2982 C C . GLY A 1 386 ? -7.735 3.475 -4.273 1.00 98.56 386 GLY A C 1
ATOM 2983 O O . GLY A 1 386 ? -6.816 4.210 -4.628 1.00 98.56 386 GLY A O 1
ATOM 2984 N N . VAL A 1 387 ? -8.097 3.319 -3.000 1.00 98.69 387 VAL A N 1
ATOM 2985 C CA . VAL A 1 387 ? -7.321 3.810 -1.849 1.00 98.69 387 VAL A CA 1
ATOM 2986 C C . VAL A 1 387 ? -6.917 2.644 -0.955 1.00 98.69 387 VAL A C 1
ATOM 2988 O O . VAL A 1 387 ? -7.766 1.865 -0.530 1.00 98.69 387 VAL A O 1
ATOM 2991 N N . LEU A 1 388 ? -5.626 2.471 -0.699 1.00 98.75 388 LEU A N 1
ATOM 2992 C CA . LEU A 1 388 ? -5.119 1.282 -0.025 1.00 98.75 388 LEU A CA 1
ATOM 2993 C C . LEU A 1 388 ? -4.158 1.609 1.117 1.00 98.75 388 LEU A C 1
ATOM 2995 O O . LEU A 1 388 ? -3.712 2.747 1.269 1.00 98.75 388 LEU A O 1
ATOM 2999 N N . PHE A 1 389 ? -3.851 0.587 1.913 1.00 98.50 389 PHE A N 1
ATOM 3000 C CA . PHE A 1 389 ? -2.733 0.609 2.849 1.00 98.50 389 PHE A CA 1
ATOM 3001 C C . PHE A 1 389 ? -1.751 -0.513 2.535 1.00 98.50 389 PHE A C 1
ATOM 3003 O O . PHE A 1 389 ? -2.156 -1.661 2.329 1.00 98.50 389 PHE A O 1
ATOM 3010 N N . ASN A 1 390 ? -0.462 -0.184 2.516 1.00 97.81 390 ASN A N 1
ATOM 3011 C CA . ASN A 1 390 ? 0.598 -1.147 2.251 1.00 97.81 390 ASN A CA 1
ATOM 3012 C C . ASN A 1 390 ? 1.897 -0.806 2.974 1.00 97.81 390 ASN A C 1
ATOM 3014 O O . ASN A 1 390 ? 2.059 0.281 3.528 1.00 97.81 390 ASN A O 1
ATOM 3018 N N . CYS A 1 391 ? 2.844 -1.743 2.923 1.00 93.31 391 CYS A N 1
ATOM 3019 C CA . CYS A 1 391 ? 4.175 -1.564 3.499 1.00 93.31 391 CYS A CA 1
ATOM 3020 C C . CYS A 1 391 ? 4.131 -1.179 4.994 1.00 93.31 391 CYS A C 1
ATOM 3022 O O . CYS A 1 391 ? 4.859 -0.309 5.480 1.00 93.31 391 CYS A O 1
ATOM 3024 N N . CYS A 1 392 ? 3.199 -1.794 5.715 1.00 92.12 392 CYS A N 1
ATOM 3025 C CA . CYS A 1 392 ? 3.061 -1.745 7.163 1.00 92.12 392 CYS A CA 1
ATOM 3026 C C . CYS A 1 392 ? 2.382 -3.033 7.648 1.00 92.12 392 CYS A C 1
ATOM 3028 O O . CYS A 1 392 ? 2.030 -3.923 6.865 1.00 92.12 392 CYS A O 1
ATOM 3030 N N . GLU A 1 393 ? 2.263 -3.148 8.958 1.00 92.75 393 GLU A N 1
ATOM 3031 C CA . GLU A 1 393 ? 1.797 -4.325 9.662 1.00 92.75 393 GLU A CA 1
ATOM 3032 C C . GLU A 1 393 ? 0.286 -4.545 9.451 1.00 92.75 393 GLU A C 1
ATOM 3034 O O . GLU A 1 393 ? -0.502 -3.589 9.512 1.00 92.75 393 GLU A O 1
ATOM 3039 N N . PRO A 1 394 ? -0.159 -5.798 9.242 1.00 93.81 394 PRO A N 1
ATOM 3040 C CA . PRO A 1 394 ? -1.569 -6.094 9.006 1.00 93.81 394 PRO A CA 1
ATOM 3041 C C . PRO A 1 394 ? -2.478 -5.695 10.182 1.00 93.81 394 PRO A C 1
ATOM 3043 O O . PRO A 1 394 ? -3.644 -5.344 9.980 1.00 93.81 394 PRO A O 1
ATOM 3046 N N . GLU A 1 395 ? -1.956 -5.679 11.409 1.00 92.94 395 GLU A N 1
ATOM 3047 C CA . GLU A 1 395 ? -2.656 -5.225 12.614 1.00 92.94 395 GLU A CA 1
ATOM 3048 C C . GLU A 1 395 ? -3.024 -3.732 12.548 1.00 92.94 395 GLU A C 1
ATOM 3050 O O . GLU A 1 395 ? -4.144 -3.337 12.896 1.00 92.94 395 GLU A O 1
ATOM 3055 N N . ILE A 1 396 ? -2.102 -2.898 12.057 1.00 93.38 396 ILE A N 1
ATOM 3056 C CA . ILE A 1 396 ? -2.297 -1.447 11.931 1.00 93.38 396 ILE A CA 1
ATOM 3057 C C . ILE A 1 396 ? -3.348 -1.163 10.856 1.00 93.38 396 ILE A C 1
ATOM 3059 O O . ILE A 1 396 ? -4.278 -0.389 11.080 1.00 93.38 396 ILE A O 1
ATOM 3063 N N . ILE A 1 397 ? -3.263 -1.859 9.721 1.00 96.06 397 ILE A N 1
ATOM 3064 C CA . ILE A 1 397 ? -4.246 -1.768 8.633 1.00 96.06 397 ILE A CA 1
ATOM 3065 C C . ILE A 1 397 ? -5.642 -2.174 9.118 1.00 96.06 397 ILE A C 1
ATOM 3067 O O . ILE A 1 397 ? -6.629 -1.487 8.845 1.00 96.06 397 ILE A O 1
ATOM 3071 N N . THR A 1 398 ? -5.732 -3.268 9.878 1.00 93.88 398 THR A N 1
ATOM 3072 C CA . THR A 1 398 ? -7.003 -3.732 10.453 1.00 93.88 398 THR A CA 1
ATOM 3073 C C . THR A 1 398 ? -7.618 -2.661 11.351 1.00 93.88 398 THR A C 1
ATOM 3075 O O . THR A 1 398 ? -8.806 -2.351 11.236 1.00 93.88 398 THR A O 1
ATOM 3078 N N . THR A 1 399 ? -6.792 -2.032 12.188 1.00 90.00 399 THR A N 1
ATOM 3079 C CA . THR A 1 399 ? -7.210 -0.924 13.053 1.00 90.00 399 THR A CA 1
ATOM 3080 C C . THR A 1 399 ? -7.705 0.266 12.226 1.00 90.00 399 THR A C 1
ATOM 3082 O O . THR A 1 399 ? -8.794 0.781 12.493 1.00 90.00 399 THR A O 1
ATOM 3085 N N . ALA A 1 400 ? -6.983 0.653 11.170 1.00 93.19 400 ALA A N 1
ATOM 3086 C CA . ALA A 1 400 ? -7.381 1.743 10.281 1.00 93.19 400 ALA A CA 1
ATOM 3087 C C . ALA A 1 400 ? -8.761 1.497 9.646 1.00 93.19 400 ALA A C 1
ATOM 3089 O O . ALA A 1 400 ? -9.633 2.364 9.713 1.00 93.19 400 ALA A O 1
ATOM 3090 N N . PHE A 1 401 ? -9.021 0.298 9.113 1.00 94.25 401 PHE A N 1
ATOM 3091 C CA . PHE A 1 401 ? -10.328 -0.035 8.534 1.00 94.25 401 PHE A CA 1
ATOM 3092 C C . PHE A 1 401 ? -11.466 -0.114 9.551 1.00 94.25 401 PHE A C 1
ATOM 3094 O O . PHE A 1 401 ? -12.619 0.210 9.224 1.00 94.25 401 PHE A O 1
ATOM 3101 N N . SER A 1 402 ? -11.167 -0.521 10.784 1.00 88.69 402 SER A N 1
ATOM 3102 C CA . SER A 1 402 ? -12.163 -0.524 11.853 1.00 88.69 402 SER A CA 1
ATOM 3103 C C . SER A 1 402 ? -12.640 0.894 12.193 1.00 88.69 402 SER A C 1
ATOM 3105 O O . SER A 1 402 ? -13.820 1.090 12.483 1.00 88.69 402 SER A O 1
ATOM 3107 N N . ASN A 1 403 ? -11.761 1.888 12.018 1.00 88.12 403 ASN A N 1
ATOM 3108 C CA . ASN A 1 403 ? -12.028 3.302 12.273 1.00 88.12 403 ASN A CA 1
ATOM 3109 C C . ASN A 1 403 ? -12.676 4.050 11.094 1.00 88.12 403 ASN A C 1
ATOM 3111 O O . ASN A 1 403 ? -13.007 5.226 11.237 1.00 88.12 403 ASN A O 1
ATOM 3115 N N . PHE A 1 404 ? -12.893 3.411 9.937 1.00 89.56 404 PHE A N 1
ATOM 3116 C CA . PHE A 1 404 ? -13.592 4.060 8.821 1.00 89.56 404 PHE A CA 1
ATOM 3117 C C . PHE A 1 404 ? -15.024 4.427 9.224 1.00 89.56 404 PHE A C 1
ATOM 3119 O O . PHE A 1 404 ? -15.855 3.547 9.498 1.00 89.56 404 PHE A O 1
ATOM 3126 N N . SER A 1 405 ? -15.325 5.723 9.187 1.00 87.94 405 SER A N 1
ATOM 3127 C CA . SER A 1 405 ? -16.667 6.241 9.433 1.00 87.94 405 SER A CA 1
ATOM 3128 C C . SER A 1 405 ? -17.658 5.735 8.369 1.00 87.94 405 SER A C 1
ATOM 3130 O O . SER A 1 405 ? -17.270 5.491 7.217 1.00 87.94 405 SER A O 1
ATOM 3132 N N . PRO A 1 406 ? -18.945 5.536 8.709 1.00 88.00 406 PRO A N 1
ATOM 3133 C CA . PRO A 1 406 ? -19.979 5.233 7.719 1.00 88.00 406 PRO A CA 1
ATOM 3134 C C . PRO A 1 406 ? -20.028 6.259 6.578 1.00 88.00 406 PRO A C 1
ATOM 3136 O O . PRO A 1 406 ? -20.227 5.886 5.423 1.00 88.00 406 PRO A O 1
ATOM 3139 N N . GLU A 1 407 ? -19.790 7.533 6.890 1.00 92.06 407 GLU A N 1
ATOM 3140 C CA . GLU A 1 407 ? -19.766 8.647 5.943 1.00 92.06 407 GLU A CA 1
ATOM 3141 C C . GLU A 1 407 ? -18.649 8.463 4.914 1.00 92.06 407 GLU A C 1
ATOM 3143 O O . GLU A 1 407 ? -18.914 8.498 3.713 1.00 92.06 407 GLU A O 1
ATOM 3148 N N . LEU A 1 408 ? -17.427 8.159 5.366 1.00 93.25 408 LEU A N 1
ATOM 3149 C CA . LEU A 1 408 ? -16.298 7.899 4.475 1.00 93.25 408 LEU A CA 1
ATOM 3150 C C . LEU A 1 408 ? -16.573 6.709 3.546 1.00 93.25 408 LEU A C 1
ATOM 3152 O O . LEU A 1 408 ? -16.341 6.790 2.340 1.00 93.25 408 LEU A O 1
ATOM 3156 N N . ARG A 1 409 ? -17.120 5.608 4.081 1.00 92.69 409 ARG A N 1
ATOM 3157 C CA . ARG A 1 409 ? -17.477 4.430 3.267 1.00 92.69 409 ARG A CA 1
ATOM 3158 C C . ARG A 1 409 ? -18.534 4.772 2.215 1.00 92.69 409 ARG A C 1
ATOM 3160 O O . ARG A 1 409 ? -18.460 4.273 1.093 1.00 92.69 409 ARG A O 1
ATOM 3167 N N . ASN A 1 410 ? -19.517 5.601 2.561 1.00 93.00 410 ASN A N 1
ATOM 3168 C CA . ASN A 1 410 ? -20.553 6.041 1.628 1.00 93.00 410 ASN A CA 1
ATOM 3169 C C . ASN A 1 410 ? -19.988 6.954 0.535 1.00 93.00 410 ASN A C 1
ATOM 3171 O O . ASN A 1 410 ? -20.364 6.802 -0.624 1.00 93.00 410 ASN A O 1
ATOM 3175 N N . GLU A 1 411 ? -19.057 7.847 0.869 1.00 95.19 411 GLU A N 1
ATOM 3176 C CA . GLU A 1 411 ? -18.379 8.704 -0.109 1.00 95.19 411 GLU A CA 1
ATOM 3177 C C . GLU A 1 411 ? -17.530 7.906 -1.097 1.00 95.19 411 GLU A C 1
ATOM 3179 O O . GLU A 1 411 ? -17.615 8.140 -2.305 1.00 95.19 411 GLU A O 1
ATOM 3184 N N . LEU A 1 412 ? -16.768 6.924 -0.604 1.00 96.69 412 LEU A N 1
ATOM 3185 C CA . LEU A 1 412 ? -16.000 6.007 -1.447 1.00 96.69 412 LEU A CA 1
ATOM 3186 C C . LEU A 1 412 ? -16.917 5.262 -2.423 1.00 96.69 412 LEU A C 1
ATOM 3188 O O . LEU A 1 412 ? -16.680 5.276 -3.630 1.00 96.69 412 LEU A O 1
ATOM 3192 N N . LYS A 1 413 ? -18.026 4.697 -1.928 1.00 94.62 413 LYS A N 1
ATOM 3193 C CA . LYS A 1 413 ? -19.029 4.025 -2.770 1.00 94.62 413 LYS A CA 1
ATOM 3194 C C . LYS A 1 413 ? -19.661 4.967 -3.794 1.00 94.62 413 LYS A C 1
ATOM 3196 O O . LYS A 1 413 ? -19.766 4.601 -4.960 1.00 94.62 413 LYS A O 1
ATOM 3201 N N . ALA A 1 414 ? -20.057 6.173 -3.385 1.00 95.62 414 ALA A N 1
ATOM 3202 C CA . ALA A 1 414 ? -20.684 7.158 -4.267 1.00 95.62 414 ALA A CA 1
ATOM 3203 C C . ALA A 1 414 ? -19.755 7.596 -5.410 1.00 95.62 414 ALA A C 1
ATOM 3205 O O . ALA A 1 414 ? -20.218 7.859 -6.518 1.00 95.62 414 ALA A O 1
ATOM 3206 N N . LYS A 1 415 ? -18.443 7.635 -5.156 1.00 96.62 415 LYS A N 1
ATOM 3207 C CA . LYS A 1 415 ? -17.410 7.933 -6.157 1.00 96.62 415 LYS A CA 1
ATOM 3208 C C . LYS A 1 415 ? -16.899 6.691 -6.899 1.00 96.62 415 LYS A C 1
ATOM 3210 O O . LYS A 1 415 ? -16.012 6.825 -7.736 1.00 96.62 415 LYS A O 1
ATOM 3215 N N . ASN A 1 416 ? -17.445 5.505 -6.617 1.00 96.62 416 ASN A N 1
ATOM 3216 C CA . ASN A 1 416 ? -16.982 4.223 -7.154 1.00 96.62 416 ASN A CA 1
ATOM 3217 C C . ASN A 1 416 ? -15.476 3.970 -6.910 1.00 96.62 416 ASN A C 1
ATOM 3219 O O . ASN A 1 416 ? -14.778 3.408 -7.753 1.00 96.62 416 ASN A O 1
ATOM 3223 N N . VAL A 1 417 ? -14.976 4.405 -5.751 1.00 98.19 417 VAL A N 1
ATOM 3224 C CA . VAL A 1 417 ? -13.595 4.196 -5.308 1.00 98.19 417 VAL A CA 1
ATOM 3225 C C . VAL A 1 417 ? -13.553 2.971 -4.406 1.00 98.19 417 VAL A C 1
ATOM 3227 O O . VAL A 1 417 ? -14.235 2.906 -3.381 1.00 98.19 417 VAL A O 1
ATOM 3230 N N . ARG A 1 418 ? -12.737 1.988 -4.782 1.00 98.00 418 ARG A N 1
ATOM 3231 C CA . ARG A 1 418 ? -12.481 0.801 -3.961 1.00 98.00 418 ARG A CA 1
ATOM 3232 C C . ARG A 1 418 ? -11.503 1.139 -2.842 1.00 98.00 418 ARG A C 1
ATOM 3234 O O . ARG A 1 418 ? -10.678 2.037 -2.988 1.00 98.00 418 ARG A O 1
ATOM 3241 N N . TRP A 1 419 ? -11.541 0.388 -1.748 1.00 98.00 419 TRP A N 1
ATOM 3242 C CA . TRP A 1 419 ? -10.462 0.418 -0.762 1.00 98.00 419 TRP A CA 1
ATOM 3243 C C . TRP A 1 419 ? -9.920 -0.969 -0.474 1.00 98.00 419 TRP A C 1
ATOM 3245 O O . TRP A 1 419 ? -10.588 -1.970 -0.747 1.00 98.00 419 TRP A O 1
ATOM 3255 N N . GLY A 1 420 ? -8.688 -1.033 0.018 1.00 98.12 420 GLY A N 1
ATOM 3256 C CA . GLY A 1 420 ? -7.961 -2.289 0.056 1.00 98.12 420 GLY A CA 1
ATOM 3257 C C . GLY A 1 420 ? -6.654 -2.267 0.817 1.00 98.12 420 GLY A C 1
ATOM 3258 O O . GLY A 1 420 ? -6.233 -1.232 1.320 1.00 98.12 420 GLY A O 1
ATOM 3259 N N . ALA A 1 421 ? -6.008 -3.418 0.904 1.00 98.19 421 ALA A N 1
ATOM 3260 C CA . ALA A 1 421 ? -4.750 -3.539 1.615 1.00 98.19 421 ALA A CA 1
ATOM 3261 C C . ALA A 1 421 ? -3.856 -4.630 1.045 1.00 98.19 421 ALA A C 1
ATOM 3263 O O . ALA A 1 421 ? -4.328 -5.637 0.516 1.00 98.19 421 ALA A O 1
ATOM 3264 N N . TYR A 1 422 ? -2.556 -4.416 1.204 1.00 97.69 422 TYR A N 1
ATOM 3265 C CA . TYR A 1 422 ? -1.521 -5.395 0.916 1.00 97.69 422 TYR A CA 1
ATOM 3266 C C . TYR A 1 422 ? -0.359 -5.192 1.901 1.00 97.69 422 TYR A C 1
ATOM 3268 O O . TYR A 1 422 ? 0.507 -4.342 1.724 1.00 97.69 422 TYR A O 1
ATOM 3276 N N . ALA A 1 423 ? -0.407 -5.918 3.021 1.00 95.25 423 ALA A N 1
ATOM 3277 C CA . ALA A 1 423 ? 0.477 -5.733 4.181 1.00 95.25 423 ALA A CA 1
ATOM 3278 C C . ALA A 1 423 ? 1.813 -6.489 4.067 1.00 95.25 423 ALA A C 1
ATOM 3280 O O . ALA A 1 423 ? 1.952 -7.379 3.227 1.00 95.25 423 ALA A O 1
ATOM 3281 N N . ASN A 1 424 ? 2.753 -6.182 4.966 1.00 90.81 424 ASN A N 1
ATOM 3282 C CA . ASN A 1 424 ? 4.027 -6.898 5.104 1.00 90.81 424 ASN A CA 1
ATOM 3283 C C . ASN A 1 424 ? 3.899 -8.174 5.955 1.00 90.81 424 ASN A C 1
ATOM 3285 O O . ASN A 1 424 ? 3.077 -8.244 6.867 1.00 90.81 424 ASN A O 1
ATOM 3289 N N . ALA A 1 425 ? 4.817 -9.117 5.734 1.00 84.44 425 ALA A N 1
ATOM 3290 C CA . ALA A 1 425 ? 5.166 -10.211 6.648 1.00 84.44 425 ALA A CA 1
ATOM 3291 C C . ALA A 1 425 ? 6.564 -10.023 7.280 1.00 84.44 425 ALA A C 1
ATOM 3293 O O . ALA A 1 425 ? 7.261 -10.984 7.603 1.00 84.44 425 ALA A O 1
ATOM 3294 N N . LEU A 1 426 ? 6.986 -8.770 7.451 1.00 79.88 426 LEU A N 1
ATOM 3295 C CA . LEU A 1 426 ? 8.251 -8.385 8.083 1.00 79.88 426 LEU A CA 1
ATOM 3296 C C . LEU A 1 426 ? 8.025 -7.923 9.525 1.00 79.88 426 LEU A C 1
ATOM 3298 O O . LEU A 1 426 ? 6.913 -7.539 9.898 1.00 79.88 426 LEU A O 1
ATOM 3302 N N . THR A 1 427 ? 9.078 -7.942 10.342 1.00 74.81 427 THR A N 1
ATOM 3303 C CA . THR A 1 427 ? 9.047 -7.319 11.673 1.00 74.81 427 THR A CA 1
ATOM 3304 C C . THR A 1 427 ? 8.739 -5.821 11.583 1.00 74.81 427 THR A C 1
ATOM 3306 O O . THR A 1 427 ? 9.077 -5.202 10.571 1.00 74.81 427 THR A O 1
ATOM 3309 N N . PRO A 1 428 ? 8.163 -5.217 12.641 1.00 72.12 428 PRO A N 1
ATOM 3310 C CA . PRO A 1 428 ? 7.812 -3.802 12.658 1.00 72.12 428 PRO A CA 1
ATOM 3311 C C . PRO A 1 428 ? 8.928 -2.875 12.182 1.00 72.12 428 PRO A C 1
ATOM 3313 O O . PRO A 1 428 ? 10.074 -2.994 12.618 1.00 72.12 428 PRO A O 1
ATOM 3316 N N . VAL A 1 429 ? 8.574 -1.910 11.331 1.00 63.53 429 VAL A N 1
ATOM 3317 C CA . VAL A 1 429 ? 9.527 -0.920 10.814 1.00 63.53 429 VAL A CA 1
ATOM 3318 C C . VAL A 1 429 ? 9.905 0.049 11.947 1.00 63.53 429 VAL A C 1
ATOM 3320 O O . VAL A 1 429 ? 9.014 0.717 12.485 1.00 63.53 429 VAL A O 1
ATOM 3323 N N . PRO A 1 430 ? 11.192 0.170 12.329 1.00 61.84 430 PRO A N 1
ATOM 3324 C CA . PRO A 1 430 ? 11.614 1.118 13.357 1.00 61.84 430 PRO A CA 1
ATOM 3325 C C . PRO A 1 430 ? 11.375 2.577 12.944 1.00 61.84 430 PRO A C 1
ATOM 3327 O O . PRO A 1 430 ? 11.357 2.914 11.759 1.00 61.84 430 PRO A O 1
ATOM 3330 N N . GLU A 1 431 ? 11.222 3.463 13.927 1.00 60.75 431 GLU A N 1
ATOM 3331 C CA . GLU A 1 431 ? 11.136 4.902 13.667 1.00 60.75 431 GLU A CA 1
ATOM 3332 C C . GLU A 1 431 ? 12.464 5.424 13.096 1.00 60.75 431 GLU A C 1
ATOM 3334 O O . GLU A 1 431 ? 13.541 5.001 13.515 1.00 60.75 431 GLU A O 1
ATOM 3339 N N . GLY A 1 432 ? 12.393 6.306 12.096 1.00 56.09 432 GLY A N 1
ATOM 3340 C CA . GLY A 1 432 ? 13.574 6.859 11.425 1.00 56.09 432 GLY A CA 1
ATOM 3341 C C . GLY A 1 432 ? 14.289 5.909 10.454 1.00 56.09 432 GLY A C 1
ATOM 3342 O O . GLY A 1 432 ? 15.243 6.340 9.806 1.00 56.09 432 GLY A O 1
ATOM 3343 N N . TRP A 1 433 ? 13.830 4.659 10.311 1.00 61.06 433 TRP A N 1
ATOM 3344 C CA . TRP A 1 433 ? 14.434 3.669 9.417 1.00 61.06 433 TRP A CA 1
ATOM 3345 C C . TRP A 1 433 ? 14.299 4.066 7.941 1.00 61.06 433 TRP A C 1
ATOM 3347 O O . TRP A 1 433 ? 13.227 4.475 7.487 1.00 61.06 433 TRP A O 1
ATOM 3357 N N . THR A 1 434 ? 15.388 3.915 7.189 1.00 57.72 434 THR A N 1
ATOM 3358 C CA . THR A 1 434 ? 15.446 4.148 5.742 1.00 57.72 434 THR A CA 1
ATOM 3359 C C . THR A 1 434 ? 15.641 2.828 5.014 1.00 57.72 434 THR A C 1
ATOM 3361 O O . THR A 1 434 ? 16.406 1.969 5.453 1.00 57.72 434 THR A O 1
ATOM 3364 N N . LEU A 1 435 ? 14.953 2.666 3.883 1.00 63.06 435 LEU A N 1
ATOM 3365 C CA . LEU A 1 435 ? 15.057 1.442 3.089 1.00 63.06 435 LEU A CA 1
ATOM 3366 C C . LEU A 1 435 ? 16.436 1.360 2.422 1.00 63.06 435 LEU A C 1
ATOM 3368 O O . LEU A 1 435 ? 17.053 0.301 2.402 1.00 63.06 435 LEU A O 1
ATOM 3372 N N . SER A 1 436 ? 16.945 2.499 1.944 1.00 57.25 436 SER A N 1
ATOM 3373 C CA . SER A 1 436 ? 18.249 2.602 1.278 1.00 57.25 436 SER A CA 1
ATOM 3374 C C . SER A 1 436 ? 19.449 2.460 2.222 1.00 57.25 436 SER A C 1
ATOM 3376 O O . SER A 1 436 ? 20.539 2.112 1.774 1.00 57.25 436 SER A O 1
ATOM 3378 N N . GLY A 1 437 ? 19.268 2.747 3.517 1.00 53.25 437 GLY A N 1
ATOM 3379 C CA . GLY A 1 437 ? 20.336 2.743 4.522 1.00 53.25 437 GLY A CA 1
ATOM 3380 C C . GLY A 1 437 ? 20.455 1.441 5.311 1.00 53.25 437 GLY A C 1
ATOM 3381 O O . GLY A 1 437 ? 21.334 1.323 6.161 1.00 53.25 437 GLY A O 1
ATOM 3382 N N . ALA A 1 438 ? 19.573 0.469 5.076 1.00 58.81 438 ALA A N 1
ATOM 3383 C CA . ALA A 1 438 ? 19.557 -0.770 5.835 1.00 58.81 438 ALA A CA 1
ATOM 3384 C C . ALA A 1 438 ? 20.618 -1.763 5.331 1.00 58.81 438 ALA A C 1
ATOM 3386 O O . ALA A 1 438 ? 20.491 -2.312 4.235 1.00 58.81 438 ALA A O 1
ATOM 3387 N N . GLU A 1 439 ? 21.608 -2.075 6.171 1.00 53.19 439 GLU A N 1
ATOM 3388 C CA . GLU A 1 439 ? 22.658 -3.063 5.865 1.00 53.19 439 GLU A CA 1
ATOM 3389 C C . GLU A 1 439 ? 22.127 -4.504 5.756 1.00 53.19 439 GLU A C 1
ATOM 3391 O O . GLU A 1 439 ? 22.712 -5.323 5.056 1.00 53.19 439 GLU A O 1
ATOM 3396 N N . THR A 1 440 ? 21.007 -4.821 6.419 1.00 55.91 440 THR A N 1
ATOM 3397 C CA . THR A 1 440 ? 20.401 -6.165 6.438 1.00 55.91 440 THR A CA 1
ATOM 3398 C C . THR A 1 440 ? 18.889 -6.123 6.235 1.00 55.91 440 THR A C 1
ATOM 3400 O O . THR A 1 440 ? 18.218 -5.148 6.598 1.00 55.91 440 THR A O 1
ATOM 3403 N N . SER A 1 441 ? 18.336 -7.169 5.608 1.00 61.22 441 SER A N 1
ATOM 3404 C CA . SER A 1 441 ? 16.885 -7.323 5.434 1.00 61.22 441 SER A CA 1
ATOM 3405 C C . SER A 1 441 ? 16.185 -7.300 6.779 1.00 61.22 441 SER A C 1
ATOM 3407 O O . SER A 1 441 ? 16.683 -7.862 7.754 1.00 61.22 441 SER A O 1
ATOM 3409 N N . GLN A 1 442 ? 15.019 -6.653 6.824 1.00 68.12 442 GLN A N 1
ATOM 3410 C CA . GLN A 1 442 ? 14.177 -6.754 8.007 1.00 68.12 442 GLN A CA 1
ATOM 3411 C C . GLN A 1 442 ? 13.848 -8.234 8.239 1.00 68.12 442 GLN A C 1
ATOM 3413 O O . GLN A 1 442 ? 13.532 -8.938 7.275 1.00 68.12 442 GLN A O 1
ATOM 3418 N N . PRO A 1 443 ? 13.940 -8.719 9.486 1.00 72.88 443 PRO A N 1
ATOM 3419 C CA . PRO A 1 443 ? 13.605 -10.098 9.782 1.00 72.88 443 PRO A CA 1
ATOM 3420 C C . PRO A 1 443 ? 12.180 -10.441 9.343 1.00 72.88 443 PRO A C 1
ATOM 3422 O O . PRO A 1 443 ? 11.250 -9.637 9.466 1.00 72.88 443 PRO A O 1
ATOM 3425 N N . LEU A 1 444 ? 12.018 -11.663 8.843 1.00 77.25 444 LEU A N 1
ATOM 3426 C CA . LEU A 1 444 ? 10.709 -12.221 8.535 1.00 77.25 444 LEU A CA 1
ATOM 3427 C C . LEU A 1 444 ? 9.939 -12.484 9.832 1.00 77.25 444 LEU A C 1
ATOM 3429 O O . LEU A 1 444 ? 10.512 -12.891 10.844 1.00 77.25 444 LEU A O 1
ATOM 3433 N N . ARG A 1 445 ? 8.624 -12.297 9.784 1.00 77.75 445 ARG A N 1
ATOM 3434 C CA . ARG A 1 445 ? 7.713 -12.744 10.834 1.00 77.75 445 ARG A CA 1
ATOM 3435 C C . ARG A 1 445 ? 7.377 -14.217 10.633 1.00 77.75 445 ARG A C 1
ATOM 3437 O O . ARG A 1 445 ? 6.704 -14.573 9.669 1.00 77.75 445 ARG A O 1
ATOM 3444 N N . GLU A 1 446 ? 7.793 -15.070 11.566 1.00 78.81 446 GLU A N 1
ATOM 3445 C CA . GLU A 1 446 ? 7.449 -16.502 11.538 1.00 78.81 446 GLU A CA 1
ATOM 3446 C C . GLU A 1 446 ? 5.939 -16.750 11.688 1.00 78.81 446 GLU A C 1
ATOM 3448 O O . GLU A 1 446 ? 5.423 -17.768 11.233 1.00 78.81 446 GLU A O 1
ATOM 3453 N N . ASP A 1 447 ? 5.214 -15.805 12.293 1.00 81.06 447 ASP A N 1
ATOM 3454 C CA . ASP A 1 447 ? 3.777 -15.899 12.535 1.00 81.06 447 ASP A CA 1
ATOM 3455 C C . ASP A 1 447 ? 2.911 -15.486 11.332 1.00 81.06 447 ASP A C 1
ATOM 3457 O O . ASP A 1 447 ? 1.691 -15.614 11.404 1.00 81.06 447 ASP A O 1
ATOM 3461 N N . MET A 1 448 ? 3.499 -15.033 10.216 1.00 89.00 448 MET A N 1
ATOM 3462 C CA . MET A 1 448 ? 2.785 -14.583 9.007 1.00 89.00 448 MET A CA 1
ATOM 3463 C C . MET A 1 448 ? 2.727 -15.662 7.908 1.00 89.00 448 MET A C 1
ATOM 3465 O O . MET A 1 448 ? 3.110 -15.443 6.753 1.00 89.00 448 MET A O 1
ATOM 3469 N N . THR A 1 449 ? 2.233 -16.852 8.260 1.00 91.44 449 THR A N 1
ATOM 3470 C CA . THR A 1 449 ? 1.949 -17.929 7.297 1.00 91.44 449 THR A CA 1
ATOM 3471 C C . THR A 1 449 ? 0.751 -17.574 6.397 1.00 91.44 449 THR A C 1
ATOM 3473 O O . THR A 1 449 ? -0.023 -16.668 6.720 1.00 91.44 449 THR A O 1
ATOM 3476 N N . PRO A 1 450 ? 0.538 -18.279 5.268 1.00 93.19 450 PRO A N 1
ATOM 3477 C CA . PRO A 1 450 ? -0.661 -18.085 4.451 1.00 93.19 450 PRO A CA 1
ATOM 3478 C C . PRO A 1 450 ? -1.970 -18.185 5.251 1.00 93.19 450 PRO A C 1
ATOM 3480 O O . PRO A 1 450 ? -2.888 -17.396 5.039 1.00 93.19 450 PRO A O 1
ATOM 3483 N N . GLU A 1 451 ? -2.048 -19.113 6.206 1.00 90.06 451 GLU A N 1
ATOM 3484 C CA . GLU A 1 451 ? -3.231 -19.342 7.039 1.00 90.06 451 GLU A CA 1
ATOM 3485 C C . GLU A 1 451 ? -3.483 -18.195 8.019 1.00 90.06 451 GLU A C 1
ATOM 3487 O O . GLU A 1 451 ? -4.626 -17.761 8.169 1.00 90.06 451 GLU A O 1
ATOM 3492 N N . SER A 1 452 ? -2.439 -17.684 8.680 1.00 91.69 452 SER A N 1
ATOM 3493 C CA . SER A 1 452 ? -2.596 -16.562 9.609 1.00 91.69 452 SER A CA 1
ATOM 3494 C C . SER A 1 452 ? -2.886 -15.254 8.870 1.00 91.69 452 SER A C 1
ATOM 3496 O O . SER A 1 452 ? -3.711 -14.463 9.328 1.00 91.69 452 SER A O 1
ATOM 3498 N N . TYR A 1 453 ? -2.305 -15.056 7.683 1.00 95.12 453 TYR A N 1
ATOM 3499 C CA . TYR A 1 453 ? -2.576 -13.884 6.850 1.00 95.12 453 TYR A CA 1
ATOM 3500 C C . TYR A 1 453 ? -4.041 -13.812 6.387 1.00 95.12 453 TYR A C 1
ATOM 3502 O O . TYR A 1 453 ? -4.632 -12.730 6.361 1.00 95.12 453 TYR A O 1
ATOM 3510 N N . ILE A 1 454 ? -4.671 -14.961 6.098 1.00 96.25 454 ILE A N 1
ATOM 3511 C CA . ILE A 1 454 ? -6.098 -15.034 5.736 1.00 96.25 454 ILE A CA 1
ATOM 3512 C C . ILE A 1 454 ? -6.997 -14.430 6.823 1.00 96.25 454 ILE A C 1
ATOM 3514 O O . ILE A 1 454 ? -8.009 -13.816 6.489 1.00 96.25 454 ILE A O 1
ATOM 3518 N N . ALA A 1 455 ? -6.647 -14.557 8.108 1.00 93.81 455 ALA A N 1
ATOM 3519 C CA . ALA A 1 455 ? -7.451 -13.984 9.188 1.00 93.81 455 ALA A CA 1
ATOM 3520 C C . ALA A 1 455 ? -7.528 -12.449 9.096 1.00 93.81 455 ALA A C 1
ATOM 3522 O O . ALA A 1 455 ? -8.600 -11.869 9.287 1.00 93.81 455 ALA A O 1
ATOM 3523 N N . TYR A 1 456 ? -6.420 -11.793 8.741 1.00 96.25 456 TYR A N 1
ATOM 3524 C CA . TYR A 1 456 ? -6.396 -10.349 8.501 1.00 96.25 456 TYR A CA 1
ATOM 3525 C C . TYR A 1 456 ? -7.162 -9.976 7.236 1.00 96.25 456 TYR A C 1
ATOM 3527 O O . TYR A 1 456 ? -7.969 -9.048 7.259 1.00 96.25 456 TYR A O 1
ATOM 3535 N N . VAL A 1 457 ? -6.979 -10.739 6.157 1.00 97.12 457 VAL A N 1
ATOM 3536 C CA . VAL A 1 457 ? -7.718 -10.536 4.905 1.00 97.12 457 VAL A CA 1
ATOM 3537 C C . VAL A 1 457 ? -9.229 -10.621 5.126 1.00 97.12 457 VAL A C 1
ATOM 3539 O O . VAL A 1 457 ? -9.963 -9.748 4.664 1.00 97.12 457 VAL A O 1
ATOM 3542 N N . ASP A 1 458 ? -9.704 -11.622 5.869 1.00 95.56 458 ASP A N 1
ATOM 3543 C CA . ASP A 1 458 ? -11.119 -11.747 6.218 1.00 95.56 458 ASP A CA 1
ATOM 3544 C C . ASP A 1 458 ? -11.606 -10.525 7.008 1.00 95.56 458 ASP A C 1
ATOM 3546 O O . ASP A 1 458 ? -12.628 -9.935 6.662 1.00 95.56 458 ASP A O 1
ATOM 3550 N N . ALA A 1 459 ? -10.844 -10.078 8.011 1.00 94.56 459 ALA A N 1
ATOM 3551 C CA . ALA A 1 459 ? -11.178 -8.881 8.781 1.00 94.56 459 ALA A CA 1
ATOM 3552 C C . ALA A 1 459 ? -11.265 -7.619 7.899 1.00 94.56 459 ALA A C 1
ATOM 3554 O O . ALA A 1 459 ? -12.191 -6.817 8.044 1.00 94.56 459 ALA A O 1
ATOM 3555 N N . TRP A 1 460 ? -10.351 -7.443 6.942 1.00 96.75 460 TRP A N 1
ATOM 3556 C CA . TRP A 1 460 ? -10.387 -6.314 6.007 1.00 96.75 460 TRP A CA 1
ATOM 3557 C C . TRP A 1 460 ? -11.619 -6.360 5.102 1.00 96.75 460 TRP A C 1
ATOM 3559 O O . TRP A 1 460 ? -12.291 -5.339 4.922 1.00 96.75 460 TRP A O 1
ATOM 3569 N N . ILE A 1 461 ? -11.966 -7.538 4.578 1.00 96.19 461 ILE A N 1
ATOM 3570 C CA . ILE A 1 461 ? -13.158 -7.738 3.741 1.00 96.19 461 ILE A CA 1
ATOM 3571 C C . ILE A 1 461 ? -14.440 -7.507 4.552 1.00 96.19 461 ILE A C 1
ATOM 3573 O O . ILE A 1 461 ? -15.379 -6.885 4.054 1.00 96.19 461 ILE A O 1
ATOM 3577 N N . GLN A 1 462 ? -14.474 -7.905 5.827 1.00 92.00 462 GLN A N 1
ATOM 3578 C CA . GLN A 1 462 ? -15.577 -7.583 6.743 1.00 92.00 462 GLN A CA 1
ATOM 3579 C C . GLN A 1 462 ? -15.730 -6.067 6.965 1.00 92.00 462 GLN A C 1
ATOM 3581 O O . GLN A 1 462 ? -16.838 -5.578 7.199 1.00 92.00 462 GLN A O 1
ATOM 3586 N N . HIS A 1 463 ? -14.649 -5.298 6.813 1.00 92.31 463 HIS A N 1
ATOM 3587 C CA . HIS A 1 463 ? -14.670 -3.834 6.758 1.00 92.31 463 HIS A CA 1
ATOM 3588 C C . HIS A 1 463 ? -14.860 -3.263 5.335 1.00 92.31 463 HIS A C 1
ATOM 3590 O O . HIS A 1 463 ? -14.744 -2.052 5.120 1.00 92.31 463 HIS A O 1
ATOM 3596 N N . GLY A 1 464 ? -15.224 -4.102 4.366 1.00 93.50 464 GLY A N 1
ATOM 3597 C CA . GLY A 1 464 ? -15.588 -3.733 2.998 1.00 93.50 464 GLY A CA 1
ATOM 3598 C C . GLY A 1 464 ? -14.413 -3.520 2.045 1.00 93.50 464 GLY A C 1
ATOM 3599 O O . GLY A 1 464 ? -14.619 -2.964 0.967 1.00 93.50 464 GLY A O 1
ATOM 3600 N N . ALA A 1 465 ? -13.199 -3.937 2.416 1.00 96.44 465 ALA A N 1
ATOM 3601 C CA . ALA A 1 465 ? -12.068 -3.925 1.497 1.00 96.44 465 ALA A CA 1
ATOM 3602 C C . ALA A 1 465 ? -12.334 -4.851 0.294 1.00 96.44 465 ALA A C 1
ATOM 3604 O O . ALA A 1 465 ? -12.814 -5.972 0.451 1.00 96.44 465 ALA A O 1
ATOM 3605 N N . THR A 1 466 ? -12.025 -4.377 -0.914 1.00 97.31 466 THR A N 1
ATOM 3606 C CA . THR A 1 466 ? -12.280 -5.072 -2.194 1.00 97.31 466 THR A CA 1
ATOM 3607 C C . THR A 1 466 ? -11.058 -5.132 -3.114 1.00 97.31 466 THR A C 1
ATOM 3609 O O . THR A 1 466 ? -11.161 -5.625 -4.237 1.00 97.31 466 THR A O 1
ATOM 3612 N N . LEU A 1 467 ? -9.904 -4.643 -2.659 1.00 98.38 467 LEU A N 1
ATOM 3613 C CA . LEU A 1 467 ? -8.600 -4.835 -3.295 1.00 98.38 467 LEU A CA 1
ATOM 3614 C C . LEU A 1 467 ? -7.668 -5.460 -2.250 1.00 98.38 467 LEU A C 1
ATOM 3616 O O . LEU A 1 467 ? -7.414 -4.839 -1.222 1.00 98.38 467 LEU A O 1
ATOM 3620 N N . ILE A 1 468 ? -7.205 -6.687 -2.466 1.00 98.56 468 ILE A N 1
ATOM 3621 C CA . ILE A 1 468 ? -6.406 -7.427 -1.480 1.00 98.56 468 ILE A CA 1
ATOM 3622 C C . ILE A 1 468 ? -5.147 -7.970 -2.145 1.00 98.56 468 ILE A C 1
ATOM 3624 O O . ILE A 1 468 ? -5.241 -8.567 -3.211 1.00 98.56 468 ILE A O 1
ATOM 3628 N N . GLY A 1 469 ? -3.987 -7.815 -1.515 1.00 98.06 469 GLY A N 1
ATOM 3629 C CA . GLY A 1 469 ? -2.724 -8.372 -2.002 1.00 98.06 469 GLY A CA 1
ATOM 3630 C C . GLY A 1 469 ? -1.720 -8.621 -0.891 1.00 98.06 469 GLY A C 1
ATOM 3631 O O . GLY A 1 469 ? -2.092 -8.762 0.271 1.00 98.06 469 GLY A O 1
ATOM 3632 N N . GLY A 1 470 ? -0.445 -8.626 -1.265 1.00 96.31 470 GLY A N 1
ATOM 3633 C CA . GLY A 1 470 ? 0.698 -8.701 -0.369 1.00 96.31 470 GLY A CA 1
ATOM 3634 C C . GLY A 1 470 ? 1.745 -7.628 -0.652 1.00 96.31 470 GLY A C 1
ATOM 3635 O O . GLY A 1 470 ? 1.836 -7.116 -1.762 1.00 96.31 470 GLY A O 1
ATOM 3636 N N . CYS A 1 471 ? 2.543 -7.284 0.351 1.00 94.06 471 CYS A N 1
ATOM 3637 C CA . CYS A 1 471 ? 3.750 -6.481 0.170 1.00 94.06 471 CYS A CA 1
ATOM 3638 C C . CYS A 1 471 ? 4.967 -7.328 0.574 1.00 94.06 471 CYS A C 1
ATOM 3640 O O . CYS A 1 471 ? 5.010 -8.512 0.232 1.00 94.06 471 CYS A O 1
ATOM 3642 N N . CYS A 1 472 ? 5.954 -6.770 1.275 1.00 90.31 472 CYS A N 1
ATOM 3643 C CA . CYS A 1 472 ? 7.199 -7.480 1.560 1.00 90.31 472 CYS A CA 1
ATOM 3644 C C . CYS A 1 472 ? 6.953 -8.817 2.277 1.00 90.31 472 CYS A C 1
ATOM 3646 O O . CYS A 1 472 ? 6.198 -8.876 3.255 1.00 90.31 472 CYS A O 1
ATOM 3648 N N . ALA A 1 473 ? 7.612 -9.874 1.795 1.00 88.62 473 ALA A N 1
ATOM 3649 C CA . ALA A 1 473 ? 7.508 -11.252 2.290 1.00 88.62 473 ALA A CA 1
ATOM 3650 C C . ALA A 1 473 ? 6.119 -11.930 2.194 1.00 88.62 473 ALA A C 1
ATOM 3652 O O . ALA A 1 473 ? 5.916 -13.004 2.763 1.00 88.62 473 ALA A O 1
ATOM 3653 N N . ILE A 1 474 ? 5.171 -11.358 1.448 1.00 94.50 474 ILE A N 1
ATOM 3654 C CA . ILE A 1 474 ? 3.925 -12.036 1.068 1.00 94.50 474 ILE A CA 1
ATOM 3655 C C . ILE A 1 474 ? 4.060 -12.512 -0.378 1.00 94.50 474 ILE A C 1
ATOM 3657 O O . ILE A 1 474 ? 4.039 -11.703 -1.302 1.00 94.50 474 ILE A O 1
ATOM 3661 N N . GLY A 1 475 ? 4.208 -13.823 -0.570 1.00 95.38 475 GLY A N 1
ATOM 3662 C CA . GLY A 1 475 ? 4.516 -14.426 -1.869 1.00 95.38 475 GLY A CA 1
ATOM 3663 C C . GLY A 1 475 ? 3.319 -15.089 -2.568 1.00 95.38 475 GLY A C 1
ATOM 3664 O O . GLY A 1 475 ? 2.186 -15.056 -2.072 1.00 95.38 475 GLY A O 1
ATOM 3665 N N . PRO A 1 476 ? 3.550 -15.779 -3.700 1.00 97.50 476 PRO A N 1
ATOM 3666 C CA . PRO A 1 476 ? 2.515 -16.476 -4.469 1.00 97.50 476 PRO A CA 1
ATOM 3667 C C . PRO A 1 476 ? 1.729 -17.510 -3.652 1.00 97.50 476 PRO A C 1
ATOM 3669 O O . PRO A 1 476 ? 0.535 -17.705 -3.877 1.00 97.50 476 PRO A O 1
ATOM 3672 N N . LYS A 1 477 ? 2.360 -18.152 -2.656 1.00 96.94 477 LYS A N 1
ATOM 3673 C CA . LYS A 1 477 ? 1.678 -19.097 -1.751 1.00 96.94 477 LYS A CA 1
ATOM 3674 C C . LYS A 1 477 ? 0.571 -18.420 -0.943 1.00 96.94 477 LYS A C 1
ATOM 3676 O O . LYS A 1 477 ? -0.517 -18.979 -0.821 1.00 96.94 477 LYS A O 1
ATOM 3681 N N . HIS A 1 478 ? 0.818 -17.213 -0.435 1.00 97.81 478 HIS A N 1
ATOM 3682 C CA . HIS A 1 478 ? -0.186 -16.425 0.279 1.00 97.81 478 HIS A CA 1
ATOM 3683 C C . HIS A 1 478 ? -1.316 -16.000 -0.655 1.00 97.81 478 HIS A C 1
ATOM 3685 O O . HIS A 1 478 ? -2.480 -16.192 -0.318 1.00 97.81 478 HIS A O 1
ATOM 3691 N N . ILE A 1 479 ? -0.995 -15.509 -1.857 1.00 98.38 479 ILE A N 1
ATOM 3692 C CA . ILE A 1 479 ? -2.005 -15.126 -2.857 1.00 98.38 479 ILE A CA 1
ATOM 3693 C C . ILE A 1 479 ? -2.892 -16.318 -3.243 1.00 98.38 479 ILE A C 1
ATOM 3695 O O . ILE A 1 479 ? -4.119 -16.195 -3.271 1.00 98.38 479 ILE A O 1
ATOM 3699 N N . ALA A 1 480 ? -2.304 -17.496 -3.466 1.00 98.38 480 ALA A N 1
ATOM 3700 C CA . ALA A 1 480 ? -3.050 -18.713 -3.770 1.00 98.38 480 ALA A CA 1
ATOM 3701 C C . ALA A 1 480 ? -3.975 -19.131 -2.615 1.00 98.38 480 ALA A C 1
ATOM 3703 O O . ALA A 1 480 ? -5.108 -19.561 -2.859 1.00 98.38 480 ALA A O 1
ATOM 3704 N N . ALA A 1 481 ? -3.518 -18.972 -1.370 1.00 98.19 481 ALA A N 1
ATOM 3705 C CA . ALA A 1 481 ? -4.316 -19.238 -0.181 1.00 98.19 481 ALA A CA 1
ATOM 3706 C C . ALA A 1 481 ? -5.484 -18.245 -0.050 1.00 98.19 481 ALA A C 1
ATOM 3708 O O . ALA A 1 481 ? -6.613 -18.665 0.205 1.00 98.19 481 ALA A O 1
ATOM 3709 N N . ILE A 1 482 ? -5.260 -16.953 -0.326 1.00 98.12 482 ILE A N 1
ATOM 3710 C CA . ILE A 1 482 ? -6.328 -15.946 -0.370 1.00 98.12 482 ILE A CA 1
ATOM 3711 C C . ILE A 1 482 ? -7.350 -16.303 -1.455 1.00 98.12 482 ILE A C 1
ATOM 3713 O O . ILE A 1 482 ? -8.549 -16.315 -1.181 1.00 98.12 482 ILE A O 1
ATOM 3717 N N . ARG A 1 483 ? -6.910 -16.653 -2.671 1.00 97.50 483 ARG A N 1
ATOM 3718 C CA . ARG A 1 483 ? -7.818 -17.094 -3.745 1.00 97.50 483 ARG A CA 1
ATOM 3719 C C . ARG A 1 483 ? -8.681 -18.274 -3.298 1.00 97.50 483 ARG A C 1
ATOM 3721 O O . ARG A 1 483 ? -9.893 -18.254 -3.508 1.00 97.50 483 ARG A O 1
ATOM 3728 N N . ALA A 1 484 ? -8.071 -19.297 -2.698 1.00 97.56 484 ALA A N 1
ATOM 3729 C CA . ALA A 1 484 ? -8.787 -20.475 -2.210 1.00 97.56 484 ALA A CA 1
ATOM 3730 C C . ALA A 1 484 ? -9.802 -20.108 -1.115 1.00 97.56 484 ALA A C 1
ATOM 3732 O O . ALA A 1 484 ? -10.942 -20.574 -1.140 1.00 97.56 484 ALA A O 1
ATOM 3733 N N . PHE A 1 485 ? -9.417 -19.216 -0.200 1.00 97.00 485 PHE A N 1
ATOM 3734 C CA . PHE A 1 485 ? -10.302 -18.680 0.824 1.00 97.00 485 PHE A CA 1
ATOM 3735 C C . PHE A 1 485 ? -11.508 -17.951 0.218 1.00 97.00 485 PHE A C 1
ATOM 3737 O O . PHE A 1 485 ? -12.641 -18.286 0.561 1.00 97.00 485 PHE A O 1
ATOM 3744 N N . LEU A 1 486 ? -11.298 -17.025 -0.722 1.00 96.12 486 LEU A N 1
ATOM 3745 C CA . LEU A 1 486 ? -12.388 -16.311 -1.397 1.00 96.12 486 LEU A CA 1
ATOM 3746 C C . LEU A 1 486 ? -13.334 -17.278 -2.120 1.00 96.12 486 LEU A C 1
ATOM 3748 O O . LEU A 1 486 ? -14.550 -17.146 -2.011 1.00 96.12 486 LEU A O 1
ATOM 3752 N N . ALA A 1 487 ? -12.791 -18.291 -2.801 1.00 94.75 487 ALA A N 1
ATOM 3753 C CA . ALA A 1 487 ? -13.589 -19.323 -3.457 1.00 94.75 487 ALA A CA 1
ATOM 3754 C C . ALA A 1 487 ? -14.438 -20.141 -2.466 1.00 94.75 487 ALA A C 1
ATOM 3756 O O . ALA A 1 487 ? -15.552 -20.522 -2.807 1.00 94.75 487 ALA A O 1
ATOM 3757 N N . SER A 1 488 ? -13.952 -20.368 -1.240 1.00 94.44 488 SER A N 1
ATOM 3758 C CA . SER A 1 488 ? -14.687 -21.093 -0.190 1.00 94.44 488 SER A CA 1
ATOM 3759 C C . SER A 1 488 ? -15.845 -20.306 0.440 1.00 94.44 488 SER A C 1
ATOM 3761 O O . SER A 1 488 ? -16.689 -20.893 1.116 1.00 94.44 488 SER A O 1
ATOM 3763 N N . LYS A 1 489 ? -15.877 -18.979 0.258 1.00 88.38 489 LYS A N 1
ATOM 3764 C CA . LYS A 1 489 ? -16.938 -18.087 0.759 1.00 88.38 489 LYS A CA 1
ATOM 3765 C C . LYS A 1 489 ? -18.059 -17.859 -0.260 1.00 88.38 489 LYS A C 1
ATOM 3767 O O . LYS A 1 489 ? -19.046 -17.201 0.071 1.00 88.38 489 LYS A O 1
ATOM 3772 N N . ASN A 1 490 ? -17.879 -18.372 -1.477 1.00 68.38 490 ASN A N 1
ATOM 3773 C CA . ASN A 1 490 ? -18.798 -18.249 -2.608 1.00 68.38 490 ASN A CA 1
ATOM 3774 C C . ASN A 1 490 ? -19.748 -19.428 -2.713 1.00 68.38 490 ASN A C 1
ATOM 3776 O O . ASN A 1 490 ? -20.826 -19.182 -3.310 1.00 68.38 490 ASN A O 1
#